Protein AF-A0A8C3XVY8-F1 (afdb_monomer)

Sequence (488 aa):
MLLTWGRELEGHGWQIICFHLSHRPALTCLRLAASSAPCTTAPQILPFPSTAEMHQIHCQKTLCHHKGRILTLSYTTTSTLSYILQSSDLKQSSALSAKSCDENAPYPDHPGIAACCTQQGLEQKLCLAALHQPPKEFPTYVEPLNDELCEAFKKDPQDFADRFTHEYSSNYGQAPLPVLVGSIKSYLSMVGTCCISPSPTVCFLKERLERKTLSILTTMSNRICSRYTVYGKEKSKFSTLIKFAQKIPSASFEDISPLAEDSHEVFSKCCNSMAEDCMQKELSELTTKICTKLSSKNDKFSDCCKGKNLLENYLCMYSLPPAKSPQLPEIQRPTDEQLCTADESHQSDRFIFETARRQTNIPEVFLSKVYDAAHKLANGCCTSADSVACVSSKRPQLRGEIVKFLAKAKELCGEYNDLTFLEFKQRLKESFSKTMPDATPASLTELVEQRANFASTCCIMNAPPMYCGVKINTEVGHTCDHDSCMLI

Secondary structure (DSSP, 8-state):
-PPPP---EEETTEEEEEE--TT-SS-EEEEEE-----------PPPPPPTTTHHHHT---------------------TTSSTTTSS-HHHHHHHHHHHTSTT--SPP-HHHHHHHTS-HHHHHHHHHT--PPP-SS----PPPHHHHHHHHHH-HHHHHHHHHHHHHHHHTTS-HHHHHHHHHHHHHHHHHHTTSSSHHHHHHHHHHHTHHHHHHHHHHHHHHHHHHHHHHHHHHHHHHHHHHHH-TTS-HHHHHHHHHHHHHHHHHHTT---TTHHHHHHHHHHHHHHHHHGGG-HHHHHHHTSS-HHHHHHHHHHPPPPPPPP-PPPPPPPTTGGGSTTHHHHHHHHHHHHHHH-TTS-HHHHHHHHHHHHHHHHHHTTSTTHHHHHHHHHHHHHHHHHHHHHHHHHHHHHHHHS-HHHHHHHHHHHHHHH-TT--HHHHHHHHHHHHHHHHHHSSTT--HHHHHHHHHHHHHTT-STT-----

pLDDT: mean 76.77, std 24.81, range [20.23, 98.25]

InterPro domains:
  IPR000213 Vitamin D-binding protein [PR00804] (89-109)
  IPR000213 Vitamin D-binding protein [PR00804] (135-149)
  IPR000213 Vitamin D-binding protein [PR00804] (167-186)
  IPR000213 Vitamin D-binding protein [PR00804] (206-223)
  IPR000213 Vitamin D-binding protein [PR00804] (272-289)
  IPR000213 Vitamin D-binding protein [PR00804] (405-427)
  IPR000213 Vitamin D-binding protein [PR00804] (450-465)
  IPR000264 ALB/AFP/VDB [PR00802] (115-129)
  IPR000264 ALB/AFP/VDB [PR00802] (150-173)
  IPR000264 ALB/AFP/VDB [PR00802] (187-204)
  IPR000264 ALB/AFP/VDB [PR00802] (255-278)
  IPR000264 ALB/AFP/VDB [PR00802] (347-360)
  IPR000264 ALB/AFP/VDB [PR00802] (367-390)
  IPR000264 ALB/AFP/VDB [PR00802] (437-459)
  IPR000264 ALB/AFP/VDB [PTHR11385] (89-482)
  IPR014760 Serum albumin, N-terminal [PF00273] (91-204)
  IPR014760 Serum albumin, N-terminal [PF00273] (224-390)
  IPR014760 Serum albumin, N-terminal [PS51438] (1-210)
  IPR014760 Serum albumin, N-terminal [PS51438] (212-399)
  IPR014760 Serum albumin, N-terminal [SM00103] (47-207)

Nearest PDB structures (foldseek):
  1ma9-assembly1_A  TM=9.259E-01  e=3.961E-27  Homo sapiens
  5ijf-assembly1_A  TM=5.173E-01  e=5.628E-12  Homo sapiens
  8itt-assembly2_B  TM=4.757E-01  e=2.244E-12  Homo sapiens
  7wok-assembly2_B  TM=5.162E-01  e=6.705E-12  Homo sapiens
  3tdl-assembly1_A  TM=4.777E-01  e=1.134E-11  Homo sapiens

Structure (mmCIF, N/CA/C/O backbone):
data_AF-A0A8C3XVY8-F1
#
_entry.id   AF-A0A8C3XVY8-F1
#
loop_
_atom_site.group_PDB
_atom_site.id
_atom_site.type_symbol
_atom_site.label_atom_id
_atom_site.label_alt_id
_atom_site.label_comp_id
_atom_site.label_asym_id
_atom_site.label_entity_id
_atom_site.label_seq_id
_atom_site.pdbx_PDB_ins_code
_atom_site.Cartn_x
_atom_site.Cartn_y
_atom_site.Cartn_z
_atom_site.occupancy
_atom_site.B_iso_or_equiv
_atom_site.auth_seq_id
_atom_site.auth_comp_id
_atom_site.auth_asym_id
_atom_site.auth_atom_id
_atom_site.pdbx_PDB_model_num
ATOM 1 N N . MET A 1 1 ? 21.776 14.565 41.409 1.00 30.47 1 MET A N 1
ATOM 2 C CA . MET A 1 1 ? 23.182 14.165 41.187 1.00 30.47 1 MET A CA 1
ATOM 3 C C . MET A 1 1 ? 23.840 15.325 40.452 1.00 30.47 1 MET A C 1
ATOM 5 O O . MET A 1 1 ? 23.467 15.576 39.317 1.00 30.47 1 MET A O 1
ATOM 9 N N . LEU A 1 2 ? 24.661 16.130 41.130 1.00 23.64 2 LEU A N 1
ATOM 10 C CA . LEU A 1 2 ? 25.330 17.298 40.537 1.00 23.64 2 LEU A CA 1
ATOM 11 C C . LEU A 1 2 ? 26.694 16.844 39.999 1.00 23.64 2 LEU A C 1
ATOM 13 O O . LEU A 1 2 ? 27.522 16.381 40.777 1.00 23.64 2 LEU A O 1
ATOM 17 N N . LEU A 1 3 ? 26.900 16.930 38.684 1.00 26.92 3 LEU A N 1
ATOM 18 C CA . LEU A 1 3 ? 28.192 16.719 38.025 1.00 26.92 3 LEU A CA 1
ATOM 19 C C . LEU A 1 3 ? 28.807 18.096 37.747 1.00 26.92 3 LEU A C 1
ATOM 21 O O . LEU A 1 3 ? 28.190 18.911 37.065 1.00 26.92 3 LEU A O 1
ATOM 25 N N . THR A 1 4 ? 29.999 18.369 38.273 1.00 28.86 4 THR A N 1
ATOM 26 C CA . THR A 1 4 ? 30.803 19.542 37.901 1.00 28.86 4 THR A CA 1
ATOM 27 C C . THR A 1 4 ? 31.834 19.136 36.845 1.00 28.86 4 THR A C 1
ATOM 29 O O . THR A 1 4 ? 32.460 18.081 36.945 1.00 28.86 4 THR A O 1
ATOM 32 N N . TRP A 1 5 ? 31.954 19.941 35.785 1.00 28.20 5 TRP A N 1
ATOM 33 C CA . TRP A 1 5 ? 32.726 19.629 34.575 1.00 28.20 5 TRP A CA 1
ATOM 34 C C . TRP A 1 5 ? 34.244 19.651 34.843 1.00 28.20 5 TRP A C 1
ATOM 36 O O . TRP A 1 5 ? 34.750 20.580 35.474 1.00 28.20 5 TRP A O 1
ATOM 46 N N . GLY A 1 6 ? 34.959 18.619 34.382 1.00 33.47 6 GLY A N 1
ATOM 47 C CA . GLY A 1 6 ? 36.411 18.445 34.507 1.00 33.47 6 GLY A CA 1
ATOM 48 C C . GLY A 1 6 ? 37.095 18.377 33.135 1.00 33.47 6 GLY A C 1
ATOM 49 O O . GLY A 1 6 ? 36.477 17.983 32.154 1.00 33.47 6 GLY A O 1
ATOM 50 N N . ARG A 1 7 ? 38.363 18.804 33.086 1.00 34.25 7 ARG A N 1
ATOM 51 C CA . ARG A 1 7 ? 39.162 19.140 31.889 1.00 34.25 7 ARG A CA 1
ATOM 52 C C . ARG A 1 7 ? 39.303 17.990 30.869 1.00 34.25 7 ARG A C 1
ATOM 54 O O . ARG A 1 7 ? 39.643 16.873 31.249 1.00 34.25 7 ARG A O 1
ATOM 61 N N . GLU A 1 8 ? 39.134 18.312 29.587 1.00 34.38 8 GLU A N 1
ATOM 62 C CA . GLU A 1 8 ? 39.339 17.433 28.424 1.00 34.38 8 GLU A CA 1
ATOM 63 C C .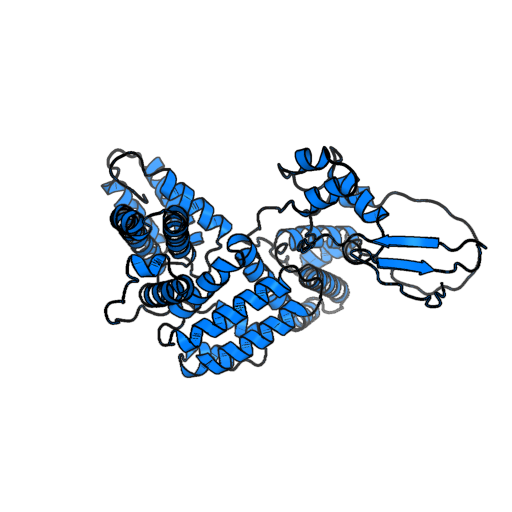 GLU A 1 8 ? 40.815 17.476 27.969 1.00 34.38 8 GLU A C 1
ATOM 65 O O . GLU A 1 8 ? 41.425 18.548 27.933 1.00 34.38 8 GLU A O 1
ATOM 70 N N . LEU A 1 9 ? 41.421 16.320 27.678 1.00 34.34 9 LEU A N 1
ATOM 71 C CA . LEU A 1 9 ? 42.785 16.206 27.141 1.00 34.34 9 LEU A CA 1
ATOM 72 C C . LEU A 1 9 ? 42.746 15.363 25.862 1.00 34.34 9 LEU A C 1
ATOM 74 O O . LEU A 1 9 ? 42.402 14.182 25.914 1.00 34.34 9 LEU A O 1
ATOM 78 N N . GLU A 1 10 ? 43.112 15.967 24.731 1.00 30.06 10 GLU A N 1
ATOM 79 C CA . GLU A 1 10 ? 43.154 15.314 23.419 1.00 30.06 10 GLU A CA 1
ATOM 80 C C . GLU A 1 10 ? 44.561 14.793 23.091 1.00 30.06 10 GLU A C 1
ATOM 82 O O . GLU A 1 10 ? 45.558 15.505 23.217 1.00 30.06 10 GLU A O 1
ATOM 87 N N . GLY A 1 11 ? 44.641 13.542 22.630 1.00 31.95 11 GLY A N 1
ATOM 88 C CA . GLY A 1 11 ? 45.861 12.939 22.099 1.00 31.95 11 GLY A CA 1
ATOM 89 C C . GLY A 1 11 ? 45.551 11.702 21.253 1.00 31.95 11 GLY A C 1
ATOM 90 O O . GLY A 1 11 ? 44.777 10.846 21.674 1.00 31.95 11 GLY A O 1
ATOM 91 N N . HIS A 1 12 ? 46.138 11.649 20.050 1.00 33.03 12 HIS A N 1
ATOM 92 C CA . HIS A 1 12 ? 46.050 10.610 19.007 1.00 33.03 12 HIS A CA 1
ATOM 93 C C . HIS A 1 12 ? 45.089 9.430 19.277 1.00 33.03 12 HIS A C 1
ATOM 95 O O . HIS A 1 12 ? 45.493 8.376 19.768 1.00 33.03 12 HIS A O 1
ATOM 101 N N . GLY A 1 13 ? 43.825 9.600 18.870 1.00 35.94 13 GLY A N 1
ATOM 102 C CA . GLY A 1 13 ? 42.862 8.506 18.680 1.00 35.94 13 GLY A CA 1
ATOM 103 C C . GLY A 1 13 ? 42.001 8.110 19.884 1.00 35.94 13 GLY A C 1
ATOM 104 O O . GLY A 1 13 ? 41.255 7.140 19.767 1.00 35.94 13 GLY A O 1
ATOM 105 N N . TRP A 1 14 ? 42.063 8.832 21.011 1.00 35.53 14 TRP A N 1
ATOM 106 C CA . TRP A 1 14 ? 41.274 8.525 22.215 1.00 35.53 14 TRP A CA 1
ATOM 107 C C . TRP A 1 14 ? 40.754 9.794 22.905 1.00 35.53 14 TRP A C 1
ATOM 109 O O . TRP A 1 14 ? 41.481 10.779 23.007 1.00 35.53 14 TRP A O 1
ATOM 119 N N . GLN A 1 15 ? 39.533 9.739 23.452 1.00 33.16 15 GLN A N 1
ATOM 120 C CA . GLN A 1 15 ? 39.022 10.723 24.420 1.00 33.16 15 GLN A CA 1
ATOM 121 C C . GLN A 1 15 ? 39.034 10.115 25.830 1.00 33.16 15 GLN A C 1
ATOM 123 O O . GLN A 1 15 ? 38.584 8.981 26.039 1.00 33.16 15 GLN A O 1
ATOM 128 N N . ILE A 1 16 ? 39.559 10.871 26.801 1.00 35.06 16 ILE A N 1
ATOM 129 C CA . ILE A 1 16 ? 39.541 10.522 28.228 1.00 35.06 16 ILE A CA 1
ATOM 130 C C . ILE A 1 16 ? 38.689 11.553 28.964 1.00 35.06 16 ILE A C 1
ATOM 132 O O . ILE A 1 16 ? 39.029 12.733 28.984 1.00 35.06 16 ILE A O 1
ATOM 136 N N . ILE A 1 17 ? 37.610 11.097 29.601 1.00 37.16 17 ILE A N 1
ATOM 137 C CA . ILE A 1 17 ? 36.732 11.951 30.409 1.00 37.16 17 ILE A CA 1
ATOM 138 C C . ILE A 1 17 ? 36.850 11.527 31.872 1.00 37.16 17 ILE A C 1
ATOM 140 O O . ILE A 1 17 ? 36.604 10.365 32.205 1.00 37.16 17 ILE A O 1
ATOM 144 N N . CYS A 1 18 ? 37.226 12.463 32.746 1.00 38.00 18 CYS A N 1
ATOM 145 C CA . CYS A 1 18 ? 37.393 12.229 34.180 1.00 38.00 18 CYS A CA 1
ATOM 146 C C . CYS A 1 18 ? 36.366 13.025 34.994 1.00 38.00 18 CYS A C 1
ATOM 148 O O . CYS A 1 18 ? 36.201 14.227 34.784 1.00 38.00 18 CYS A O 1
ATOM 150 N N . PHE A 1 19 ? 35.722 12.374 35.966 1.00 40.03 19 PHE A N 1
ATOM 151 C CA . PHE A 1 19 ? 34.747 13.009 36.860 1.00 40.03 19 PHE A CA 1
ATOM 152 C C . PHE A 1 19 ? 35.125 12.841 38.335 1.00 40.03 19 PHE A C 1
ATOM 154 O O . PHE A 1 19 ? 35.707 11.830 38.741 1.00 40.03 19 PHE A O 1
ATOM 161 N N . HIS A 1 20 ? 34.727 13.823 39.147 1.00 36.34 20 HIS A N 1
ATOM 162 C CA . HIS A 1 20 ? 34.769 13.749 40.606 1.00 36.34 20 HIS A CA 1
ATOM 163 C C . HIS A 1 20 ? 33.389 13.351 41.145 1.00 36.34 20 HIS A C 1
ATOM 165 O O . HIS A 1 20 ? 32.396 14.032 40.902 1.00 36.34 20 HIS A O 1
ATOM 171 N N . LEU A 1 21 ? 33.324 12.256 41.904 1.00 41.62 21 LEU A N 1
ATOM 172 C CA . LEU A 1 21 ? 32.119 11.840 42.626 1.00 41.62 21 LEU A CA 1
ATOM 173 C C . LEU A 1 21 ? 32.234 12.302 44.081 1.00 41.62 21 LEU A C 1
ATOM 175 O O . LEU A 1 21 ? 33.201 11.957 44.756 1.00 41.62 21 LEU A O 1
ATOM 179 N N . SER A 1 22 ? 31.237 13.031 44.591 1.00 37.31 22 SER A N 1
ATOM 180 C CA . SER A 1 22 ? 31.256 13.671 45.923 1.00 37.31 22 SER A CA 1
ATOM 181 C C . SER A 1 22 ? 31.426 12.718 47.122 1.00 37.31 22 SER A C 1
ATOM 183 O O . SER A 1 22 ? 31.584 13.183 48.244 1.00 37.31 22 SER A O 1
ATOM 185 N N . HIS A 1 23 ? 31.426 11.397 46.907 1.00 40.72 23 HIS A N 1
ATOM 186 C CA . HIS A 1 23 ? 31.615 10.382 47.950 1.00 40.72 23 HIS A CA 1
ATOM 187 C C . HIS A 1 23 ? 32.797 9.425 47.713 1.00 40.72 23 HIS A C 1
ATOM 189 O O . HIS A 1 23 ? 32.890 8.402 48.389 1.00 40.72 23 HIS A O 1
ATOM 195 N N . ARG A 1 24 ? 33.725 9.722 46.789 1.00 36.66 24 ARG A N 1
ATOM 196 C CA . ARG A 1 24 ? 34.981 8.959 46.657 1.00 36.66 24 ARG A CA 1
ATOM 197 C C . ARG A 1 24 ? 36.187 9.889 46.466 1.00 36.66 24 ARG A C 1
ATOM 199 O O . ARG A 1 24 ? 36.118 10.782 45.629 1.00 36.66 24 ARG A O 1
ATOM 206 N N . PRO A 1 25 ? 37.311 9.659 47.170 1.00 35.59 25 PRO A N 1
ATOM 207 C CA . PRO A 1 25 ? 38.521 10.471 47.016 1.00 35.59 25 PRO A CA 1
ATOM 208 C C . PRO A 1 25 ? 39.341 10.140 45.752 1.00 35.59 25 PRO A C 1
ATOM 210 O O . PRO A 1 25 ? 40.348 10.792 45.506 1.00 35.59 25 PRO A O 1
ATOM 213 N N . ALA A 1 26 ? 38.936 9.149 44.945 1.00 39.22 26 ALA A N 1
ATOM 214 C CA . ALA A 1 26 ? 39.661 8.727 43.744 1.00 39.22 26 ALA A CA 1
ATOM 215 C C . ALA A 1 26 ? 38.996 9.231 42.449 1.00 39.22 26 ALA A C 1
ATOM 217 O O . ALA A 1 26 ? 37.790 9.059 42.249 1.00 39.22 26 ALA A O 1
ATOM 218 N N . LEU A 1 27 ? 39.809 9.815 41.562 1.00 37.12 27 LEU A N 1
ATOM 219 C CA . LEU A 1 27 ? 39.418 10.268 40.225 1.00 37.12 27 LEU A CA 1
ATOM 220 C C . LEU A 1 27 ? 38.983 9.061 39.376 1.00 37.12 27 LEU A C 1
ATOM 222 O O . LEU A 1 27 ? 39.722 8.084 39.274 1.00 37.12 27 LEU A O 1
ATOM 226 N N . THR A 1 28 ? 37.794 9.110 38.769 1.00 38.69 28 THR A N 1
ATOM 227 C CA . THR A 1 28 ? 37.317 8.038 37.875 1.00 38.69 28 THR A CA 1
ATOM 228 C C . THR A 1 28 ? 37.361 8.537 36.434 1.00 38.69 28 THR A C 1
ATOM 230 O O . THR A 1 28 ? 36.698 9.524 36.118 1.00 38.69 28 THR A O 1
ATOM 233 N N . CYS A 1 29 ? 38.144 7.876 35.575 1.00 35.19 29 CYS A N 1
ATOM 234 C CA . CYS A 1 29 ? 38.326 8.252 34.170 1.00 35.19 29 CYS A CA 1
ATOM 235 C C . CYS A 1 29 ? 37.857 7.132 33.231 1.00 35.19 29 CYS A C 1
ATOM 237 O O . CYS A 1 29 ? 38.217 5.971 33.423 1.00 35.19 29 CYS A O 1
ATOM 239 N N . LEU A 1 30 ? 37.079 7.487 32.208 1.00 31.89 30 LEU A N 1
ATOM 240 C CA . LEU A 1 30 ? 36.620 6.592 31.141 1.00 31.89 30 LEU A CA 1
ATOM 241 C C . LEU A 1 30 ? 37.451 6.809 29.869 1.00 31.89 30 LEU A C 1
ATOM 243 O O . LEU A 1 30 ? 37.669 7.950 29.466 1.00 31.89 30 LEU A O 1
ATOM 247 N N . ARG A 1 31 ? 37.885 5.711 29.234 1.00 29.52 31 ARG A N 1
ATOM 248 C CA . ARG A 1 31 ? 38.489 5.693 27.889 1.00 29.52 31 ARG A CA 1
ATOM 249 C C . ARG A 1 31 ? 37.431 5.285 26.868 1.00 29.52 31 ARG A C 1
ATOM 251 O O . ARG A 1 31 ? 36.864 4.203 26.997 1.00 29.52 31 ARG A O 1
ATOM 258 N N . LEU A 1 32 ? 37.206 6.113 25.851 1.00 30.08 32 LEU A N 1
ATOM 259 C CA . LEU A 1 32 ? 36.324 5.802 24.723 1.00 30.08 32 LEU A CA 1
ATOM 260 C C . LEU A 1 32 ? 37.157 5.595 23.449 1.00 30.08 32 LEU A C 1
ATOM 262 O O . LEU A 1 32 ? 37.985 6.439 23.109 1.00 30.08 32 LEU A O 1
ATOM 266 N N . ALA A 1 33 ? 36.942 4.463 22.770 1.00 27.75 33 ALA A N 1
ATOM 267 C CA . ALA A 1 33 ? 37.471 4.180 21.434 1.00 27.75 33 ALA A CA 1
ATOM 268 C C . ALA A 1 33 ? 36.448 4.631 20.382 1.00 27.75 33 ALA A C 1
ATOM 270 O O . ALA A 1 33 ? 35.268 4.297 20.504 1.00 27.75 33 ALA A O 1
ATOM 271 N N . ALA A 1 34 ? 36.879 5.339 19.339 1.00 27.08 34 ALA A N 1
ATOM 272 C CA . ALA A 1 34 ? 36.012 5.668 18.212 1.00 27.08 34 ALA A CA 1
ATOM 273 C C . ALA A 1 34 ? 35.811 4.427 17.319 1.00 27.08 34 ALA A C 1
ATOM 275 O O . ALA A 1 34 ? 36.748 3.961 16.677 1.00 27.08 34 ALA A O 1
ATOM 276 N N . SER A 1 35 ? 34.587 3.897 17.275 1.00 24.47 35 SER A N 1
ATOM 277 C CA . SER A 1 35 ? 34.149 2.895 16.296 1.00 24.47 35 SER A CA 1
ATOM 278 C C . SER A 1 35 ? 33.288 3.584 15.238 1.00 24.47 35 SER A C 1
ATOM 280 O O . SER A 1 35 ? 32.228 4.124 15.552 1.00 24.47 35 SER A O 1
ATOM 282 N N . SER A 1 36 ? 33.729 3.550 13.983 1.00 25.38 36 SER A N 1
ATOM 283 C CA . SER A 1 36 ? 32.992 4.032 12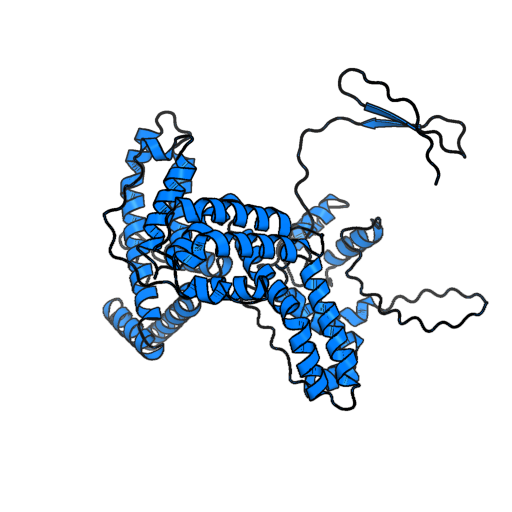.814 1.00 25.38 36 SER A CA 1
ATOM 284 C C . SER A 1 36 ? 31.927 3.013 12.384 1.00 25.38 36 SER A C 1
ATOM 286 O O . SER A 1 36 ? 32.183 2.171 11.527 1.00 25.38 36 SER A O 1
ATOM 288 N N . ALA A 1 37 ? 30.734 3.083 12.974 1.00 21.73 37 ALA A N 1
ATOM 289 C CA . ALA A 1 37 ? 29.528 2.432 12.457 1.00 21.73 37 ALA A CA 1
ATOM 290 C C . ALA A 1 37 ? 28.289 3.268 12.839 1.00 21.73 37 ALA A C 1
ATOM 292 O O . ALA A 1 37 ? 28.124 3.584 14.019 1.00 21.73 37 ALA A O 1
ATOM 293 N N . PRO A 1 38 ? 27.415 3.659 11.892 1.00 22.14 38 PRO A N 1
ATOM 294 C CA . PRO A 1 38 ? 26.182 4.365 12.223 1.00 22.14 38 PRO A CA 1
ATOM 295 C C . PRO A 1 38 ? 25.138 3.384 12.784 1.00 22.14 38 PRO A C 1
ATOM 297 O O . PRO A 1 38 ? 24.570 2.576 12.051 1.00 22.14 38 PRO A O 1
ATOM 300 N N . CYS A 1 39 ? 24.851 3.466 14.086 1.00 20.59 39 CYS A N 1
ATOM 301 C CA . CYS A 1 39 ? 23.721 2.772 14.709 1.00 20.59 39 CYS A CA 1
ATOM 302 C C . CYS A 1 39 ? 22.396 3.285 14.118 1.00 20.59 39 CYS A C 1
ATOM 304 O O . CYS A 1 39 ? 21.925 4.362 14.474 1.00 20.59 39 CYS A O 1
ATOM 306 N N . THR A 1 40 ? 21.791 2.511 13.219 1.00 23.89 40 THR A N 1
ATOM 307 C CA . THR A 1 40 ? 20.480 2.783 12.607 1.00 23.89 40 THR A CA 1
ATOM 308 C C . THR A 1 40 ? 19.542 1.603 12.841 1.00 23.89 40 THR A C 1
ATOM 310 O O . THR A 1 40 ? 19.187 0.883 11.921 1.00 23.89 40 THR A O 1
ATOM 313 N N . THR A 1 41 ? 19.126 1.388 14.088 1.00 24.27 41 THR A N 1
ATOM 314 C CA . THR A 1 41 ? 18.065 0.420 14.419 1.00 24.27 41 THR A CA 1
ATOM 315 C C . THR A 1 41 ? 17.301 0.895 15.652 1.00 24.27 41 THR A C 1
ATOM 317 O O . THR A 1 41 ? 17.848 0.907 16.755 1.00 24.27 41 THR A O 1
ATOM 320 N N . ALA A 1 42 ? 16.044 1.301 15.456 1.00 25.25 42 ALA A N 1
ATOM 321 C CA . ALA A 1 42 ? 15.069 1.531 16.520 1.00 25.25 42 ALA A CA 1
ATOM 322 C C . ALA A 1 42 ? 14.183 0.272 16.655 1.00 25.25 42 ALA A C 1
ATOM 324 O O . ALA A 1 42 ? 13.780 -0.265 15.623 1.00 25.25 42 ALA A O 1
ATOM 325 N N . PRO A 1 43 ? 13.877 -0.220 17.870 1.00 26.58 43 PRO A N 1
ATOM 326 C CA . PRO A 1 43 ? 13.046 -1.414 18.043 1.00 26.58 43 PRO A CA 1
ATOM 327 C C . PRO A 1 43 ? 11.580 -1.159 17.660 1.00 26.58 43 PRO A C 1
ATOM 329 O O . PRO A 1 43 ? 11.014 -0.136 18.048 1.00 26.58 43 PRO A O 1
ATOM 332 N N . GLN A 1 44 ? 10.945 -2.115 16.979 1.00 32.91 44 GLN A N 1
ATOM 333 C CA . GLN A 1 44 ? 9.488 -2.186 16.814 1.00 32.91 44 GLN A CA 1
ATOM 334 C C . GLN A 1 44 ? 8.937 -3.457 17.483 1.00 32.91 44 GLN A C 1
ATOM 336 O O . GLN A 1 44 ? 9.674 -4.388 17.791 1.00 32.91 44 GLN A O 1
ATOM 341 N N . ILE A 1 45 ? 7.647 -3.433 17.818 1.00 32.44 45 ILE A N 1
ATOM 342 C CA . ILE A 1 45 ? 7.013 -4.298 18.823 1.00 32.44 45 ILE A CA 1
ATOM 343 C C . ILE A 1 45 ? 6.599 -5.672 18.260 1.00 32.44 45 ILE A C 1
ATOM 345 O O . ILE A 1 45 ? 5.976 -5.756 17.204 1.00 32.44 45 ILE A O 1
ATOM 349 N N . LEU A 1 46 ? 6.874 -6.730 19.036 1.00 29.45 46 LEU A N 1
ATOM 350 C CA . LEU A 1 46 ? 6.265 -8.062 18.912 1.00 29.45 46 LEU A CA 1
ATOM 351 C C . LEU A 1 46 ? 4.754 -8.004 19.231 1.00 29.45 46 LEU A C 1
ATOM 353 O O . LEU A 1 46 ? 4.357 -7.294 20.153 1.00 29.45 46 LEU A O 1
ATOM 357 N N . PRO A 1 47 ? 3.894 -8.756 18.531 1.00 31.47 47 PRO A N 1
ATOM 358 C CA . PRO A 1 47 ? 2.448 -8.724 18.746 1.00 31.47 47 PRO A CA 1
ATOM 359 C C . PRO A 1 47 ? 2.044 -9.172 20.163 1.00 31.47 47 PRO A C 1
ATOM 361 O O . PRO A 1 47 ? 2.703 -10.001 20.787 1.00 31.47 47 PRO A O 1
ATOM 364 N N . PHE A 1 48 ? 0.943 -8.600 20.657 1.00 37.97 48 PHE A N 1
ATOM 365 C CA . PHE A 1 48 ? 0.406 -8.813 22.006 1.00 37.97 48 PHE A CA 1
ATOM 366 C C . PHE A 1 48 ? -0.252 -10.189 22.187 1.00 37.97 48 PHE A C 1
ATOM 368 O O . PHE A 1 48 ? -0.563 -10.844 21.196 1.00 37.97 48 PHE A O 1
ATOM 375 N N . PRO A 1 49 ? -0.497 -10.611 23.439 1.00 32.94 49 PRO A N 1
ATOM 376 C CA . PRO A 1 49 ? -1.107 -11.900 23.720 1.00 32.94 49 PRO A CA 1
ATOM 377 C C . PRO A 1 49 ? -2.616 -12.022 23.560 1.00 32.94 49 PRO A C 1
ATOM 379 O O . PRO A 1 49 ? -3.339 -11.027 23.495 1.00 32.94 49 PRO A O 1
ATOM 382 N N . SER A 1 50 ? -3.075 -13.279 23.578 1.00 31.62 50 SER A N 1
ATOM 383 C CA . SER A 1 50 ? -4.488 -13.633 23.597 1.00 31.62 50 SER A CA 1
ATOM 384 C C . SER A 1 50 ? -5.192 -13.181 24.886 1.00 31.62 50 SER A C 1
ATOM 386 O O . SER A 1 50 ? -4.623 -13.012 25.966 1.00 31.62 50 SER A O 1
ATOM 388 N N . THR A 1 51 ? -6.493 -12.971 24.745 1.00 33.81 51 THR A N 1
ATOM 389 C CA . THR A 1 51 ? -7.343 -12.264 25.706 1.00 33.81 51 THR A CA 1
ATOM 390 C C . THR A 1 51 ? -7.546 -12.955 27.061 1.00 33.81 51 THR A C 1
ATOM 392 O O . THR A 1 51 ? -7.767 -12.276 28.053 1.00 33.81 51 THR A O 1
ATOM 395 N N . ALA A 1 52 ? -7.452 -14.288 27.131 1.00 26.42 52 ALA A N 1
ATOM 396 C CA . ALA A 1 52 ? -7.576 -15.025 28.394 1.00 26.42 52 ALA A CA 1
ATOM 397 C C . ALA A 1 52 ? -6.293 -14.948 29.247 1.00 26.42 52 ALA A C 1
ATOM 399 O O . ALA A 1 52 ? -6.311 -15.254 30.438 1.00 26.42 52 ALA A O 1
ATOM 400 N N . GLU A 1 53 ? -5.181 -14.527 28.644 1.00 35.66 53 GLU A N 1
ATOM 401 C CA . GLU A 1 53 ? -3.836 -14.676 29.204 1.00 35.66 53 GLU A CA 1
ATOM 402 C C . GLU A 1 53 ? -3.240 -13.337 29.661 1.00 35.66 53 GLU A C 1
ATOM 404 O O . GLU A 1 53 ? -2.315 -13.328 30.476 1.00 35.66 53 GLU A O 1
ATOM 409 N N . MET A 1 54 ? -3.812 -12.192 29.249 1.00 27.89 54 MET A N 1
ATOM 410 C CA . MET A 1 54 ? -3.474 -10.886 29.840 1.00 27.89 54 MET A CA 1
ATOM 411 C C . MET A 1 54 ? -3.814 -10.822 31.336 1.00 27.89 54 MET A C 1
ATOM 413 O O . MET A 1 54 ? -2.998 -10.320 32.116 1.00 27.89 54 MET A O 1
ATOM 417 N N . HIS A 1 55 ? -4.931 -11.422 31.777 1.00 27.58 55 HIS A N 1
ATOM 418 C CA . HIS A 1 55 ? -5.286 -11.509 33.205 1.00 27.58 55 HIS A CA 1
ATOM 419 C C . HIS A 1 55 ? -4.215 -12.218 34.044 1.00 27.58 55 HIS A C 1
ATOM 421 O O . HIS A 1 55 ? -4.015 -11.873 35.210 1.00 27.58 55 HIS A O 1
ATOM 427 N N . GLN A 1 56 ? -3.478 -13.170 33.464 1.00 26.28 56 GLN A N 1
ATOM 428 C CA . GLN A 1 56 ? -2.470 -13.957 34.180 1.00 26.28 56 GLN A CA 1
ATOM 429 C C . GLN A 1 56 ? -1.186 -13.155 34.462 1.00 26.28 56 GLN A C 1
ATOM 431 O O . GLN A 1 56 ? -0.471 -13.432 35.424 1.00 26.28 56 GLN A O 1
ATOM 436 N N . ILE A 1 57 ? -0.924 -12.100 33.682 1.00 29.28 57 ILE A N 1
ATOM 437 C CA . ILE A 1 57 ? 0.241 -11.216 33.848 1.00 29.28 57 ILE A CA 1
ATOM 438 C C . ILE A 1 57 ? 0.074 -10.287 35.065 1.00 29.28 57 ILE A C 1
ATOM 440 O O . ILE A 1 57 ? 1.067 -9.826 35.626 1.00 29.28 57 ILE A O 1
ATOM 444 N N . HIS A 1 58 ? -1.162 -10.025 35.509 1.00 26.67 58 HIS A N 1
ATOM 445 C CA . HIS A 1 58 ? -1.460 -8.989 36.505 1.00 26.67 58 HIS A CA 1
ATOM 446 C C . HIS A 1 58 ? -1.530 -9.475 37.968 1.00 26.67 58 HIS A C 1
ATOM 448 O O . HIS A 1 58 ? -1.823 -8.694 38.873 1.00 26.67 58 HIS A O 1
ATOM 454 N N . CYS A 1 59 ? -1.212 -10.741 38.252 1.00 22.34 59 CYS A N 1
ATOM 455 C CA . CYS A 1 59 ? -1.186 -11.282 39.616 1.00 22.34 59 CYS A CA 1
ATOM 456 C C . CYS A 1 59 ? 0.234 -11.526 40.147 1.00 22.34 59 CYS A C 1
ATOM 458 O O . CYS A 1 59 ? 0.660 -12.660 40.332 1.00 22.34 59 CYS A O 1
ATOM 460 N N . GLN A 1 60 ? 0.942 -10.451 40.503 1.00 22.83 60 GLN A N 1
ATOM 461 C CA . GLN A 1 60 ? 2.049 -10.508 41.467 1.00 22.83 60 GLN A CA 1
ATOM 462 C C . GLN A 1 60 ? 1.896 -9.371 42.489 1.00 22.83 60 GLN A C 1
ATOM 464 O O . GLN A 1 60 ? 2.385 -8.258 42.321 1.00 22.83 60 GLN A O 1
ATOM 469 N N . LYS A 1 61 ? 1.148 -9.659 43.563 1.00 22.08 61 LYS A N 1
ATOM 470 C CA . LYS A 1 61 ? 1.046 -8.821 44.767 1.00 22.08 61 LYS A CA 1
ATOM 471 C C . LYS A 1 61 ? 2.336 -8.951 45.578 1.00 22.08 61 LYS A C 1
ATOM 473 O O . LYS A 1 61 ? 2.633 -10.044 46.054 1.00 22.08 61 LYS A O 1
ATOM 478 N N . THR A 1 62 ? 2.998 -7.833 45.867 1.00 23.88 62 THR A N 1
ATOM 479 C CA . THR A 1 62 ? 3.952 -7.747 46.983 1.00 23.88 62 THR A CA 1
ATOM 480 C C . THR A 1 62 ? 3.451 -6.708 47.982 1.00 23.88 62 THR A C 1
ATOM 482 O O . THR A 1 62 ? 3.272 -5.538 47.651 1.00 23.88 62 THR A O 1
ATOM 485 N N . LEU A 1 63 ? 3.169 -7.174 49.202 1.00 23.70 63 LEU A N 1
ATOM 486 C CA . LEU A 1 63 ? 2.835 -6.373 50.380 1.00 23.70 63 LEU A CA 1
ATOM 487 C C . LEU A 1 63 ? 3.956 -5.375 50.713 1.00 23.70 63 LEU A C 1
ATOM 489 O O . LEU A 1 63 ? 5.107 -5.782 50.819 1.00 23.70 63 LEU A O 1
ATOM 493 N N . CYS A 1 64 ? 3.592 -4.138 51.066 1.00 22.20 64 CYS A N 1
ATOM 494 C CA . CYS A 1 64 ? 4.348 -3.329 52.029 1.00 22.20 64 CYS A CA 1
ATOM 495 C C . CYS A 1 64 ? 3.401 -2.422 52.839 1.00 22.20 64 CYS A C 1
ATOM 497 O O . CYS A 1 64 ? 2.714 -1.557 52.301 1.00 22.20 64 CYS A O 1
ATOM 499 N N . HIS A 1 65 ? 3.371 -2.646 54.154 1.00 23.11 65 HIS A N 1
ATOM 500 C CA . HIS A 1 65 ? 2.693 -1.844 55.176 1.00 23.11 65 HIS A CA 1
ATOM 501 C C . HIS A 1 65 ? 3.559 -0.622 55.548 1.00 23.11 65 HIS A C 1
ATOM 503 O O . HIS A 1 65 ? 4.687 -0.840 55.975 1.00 23.11 65 HIS A O 1
ATOM 509 N N . HIS A 1 66 ? 3.035 0.618 55.494 1.00 22.19 66 HIS A N 1
ATOM 510 C CA . HIS A 1 66 ? 3.040 1.578 56.625 1.00 22.19 66 HIS A CA 1
ATOM 511 C C . HIS A 1 66 ? 2.394 2.958 56.319 1.00 22.19 66 HIS A C 1
ATOM 513 O O . HIS A 1 66 ? 2.789 3.661 55.402 1.00 22.19 66 HIS A O 1
ATOM 519 N N . LYS A 1 67 ? 1.427 3.311 57.187 1.00 24.20 67 LYS A N 1
ATOM 520 C CA . LYS A 1 67 ? 0.946 4.614 57.722 1.00 24.20 67 LYS A CA 1
ATOM 521 C C . LYS A 1 67 ? 1.128 5.940 56.939 1.00 24.20 67 LYS A C 1
ATOM 523 O O . LYS A 1 67 ? 2.238 6.438 56.820 1.00 24.20 67 LYS A O 1
ATOM 528 N N . GLY A 1 68 ? 0.001 6.645 56.738 1.00 22.41 68 GLY A N 1
ATOM 529 C CA . GLY A 1 68 ? -0.079 8.123 56.769 1.00 22.41 68 GLY A CA 1
ATOM 530 C C . GLY A 1 68 ? -0.888 8.755 55.626 1.00 22.41 68 GLY A C 1
ATOM 531 O O . GLY A 1 68 ? -0.564 8.562 54.468 1.00 22.41 68 GLY A O 1
ATOM 532 N N . ARG A 1 69 ? -1.954 9.498 55.952 1.00 22.06 69 ARG A N 1
ATOM 533 C CA . ARG A 1 69 ? -2.961 10.092 55.042 1.00 22.06 69 ARG A CA 1
ATOM 534 C C . ARG A 1 69 ? -2.391 11.109 54.031 1.00 22.06 69 ARG A C 1
ATOM 536 O O . ARG A 1 69 ? -1.614 11.959 54.438 1.00 22.06 69 ARG A O 1
ATOM 543 N N . ILE A 1 70 ? -2.915 11.107 52.795 1.00 22.00 70 ILE A N 1
ATOM 544 C CA . ILE A 1 70 ? -3.856 12.092 52.197 1.00 22.00 70 ILE A CA 1
ATOM 545 C C . ILE A 1 70 ? -4.512 11.393 50.987 1.00 22.00 70 ILE A C 1
ATOM 547 O O . ILE A 1 70 ? -3.826 10.929 50.083 1.00 22.00 70 ILE A O 1
ATOM 551 N N . LEU A 1 71 ? -5.842 11.267 50.995 1.00 21.09 71 LEU A N 1
ATOM 552 C CA . LEU A 1 71 ? -6.632 10.700 49.896 1.00 21.09 71 LEU A CA 1
ATOM 553 C C . LEU A 1 71 ? -6.758 11.743 48.778 1.00 21.09 71 LEU A C 1
ATOM 555 O O . LEU A 1 71 ? -7.527 12.692 48.895 1.00 21.09 71 LEU A O 1
ATOM 559 N N . THR A 1 72 ? -6.013 11.550 47.694 1.00 20.23 72 THR A N 1
ATOM 560 C CA . THR A 1 72 ? -6.349 12.072 46.363 1.00 20.23 72 THR A CA 1
ATOM 561 C C . THR A 1 72 ? -6.664 10.857 45.497 1.00 20.23 72 THR A C 1
ATOM 563 O O . THR A 1 72 ? -5.839 9.955 45.366 1.00 20.23 72 THR A O 1
ATOM 566 N N . LEU A 1 73 ? -7.896 10.777 44.989 1.00 20.42 73 LEU A N 1
ATOM 567 C CA . LEU A 1 73 ? -8.337 9.732 44.063 1.00 20.42 73 LEU A CA 1
ATOM 568 C C . LEU A 1 73 ? -7.637 9.946 42.714 1.00 20.42 73 LEU A C 1
ATOM 570 O O . LEU A 1 73 ? -8.146 10.630 41.831 1.00 20.42 73 LEU A O 1
ATOM 574 N N . SER A 1 74 ? -6.442 9.380 42.581 1.00 20.36 74 SER A N 1
ATOM 575 C CA . SER A 1 74 ? -5.714 9.282 41.321 1.00 20.36 74 SER A CA 1
ATOM 576 C C . SER A 1 74 ? -6.122 7.976 40.645 1.00 20.36 74 SER A C 1
ATOM 578 O O . SER A 1 74 ? -5.778 6.899 41.127 1.00 20.36 74 SER A O 1
ATOM 580 N N . TYR A 1 75 ? -6.869 8.057 39.543 1.00 20.81 75 TYR A N 1
ATOM 581 C CA . TYR A 1 75 ? -7.115 6.920 38.655 1.00 20.81 75 TYR A CA 1
ATOM 582 C C . TYR A 1 75 ? -5.775 6.440 38.079 1.00 20.81 75 TYR A C 1
ATOM 584 O O . TYR A 1 75 ? -5.248 7.016 37.131 1.00 20.81 75 TYR A O 1
ATOM 592 N N . THR A 1 76 ? -5.185 5.404 38.670 1.00 22.55 76 THR A N 1
ATOM 593 C CA . THR A 1 76 ? -4.014 4.722 38.114 1.00 22.55 76 THR A CA 1
ATOM 594 C C . THR A 1 76 ? -4.473 3.652 37.131 1.00 22.55 76 THR A C 1
ATOM 596 O O . THR A 1 76 ? -4.548 2.477 37.471 1.00 22.55 76 THR A O 1
ATOM 599 N N . THR A 1 77 ? -4.770 4.057 35.898 1.00 25.44 77 THR A N 1
ATOM 600 C CA . THR A 1 77 ? -4.721 3.166 34.730 1.00 25.44 77 THR A CA 1
ATOM 601 C C . THR A 1 77 ? -3.325 3.280 34.124 1.00 25.44 77 THR A C 1
ATOM 603 O O . THR A 1 77 ? -3.082 4.039 33.185 1.00 25.44 77 THR A O 1
ATOM 606 N N .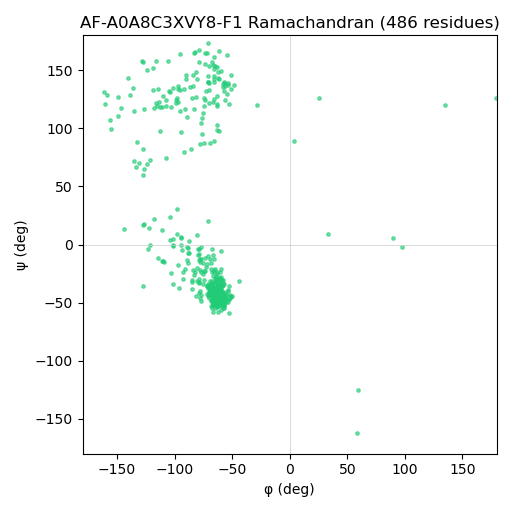 THR A 1 78 ? -2.356 2.591 34.722 1.00 25.27 78 THR A N 1
ATOM 607 C CA . THR A 1 78 ? -0.998 2.485 34.179 1.00 25.27 78 THR A CA 1
ATOM 608 C C . THR A 1 78 ? -0.999 1.497 33.018 1.00 25.27 78 THR A C 1
ATOM 610 O O . THR A 1 78 ? -0.885 0.295 33.225 1.00 25.27 78 THR A O 1
ATOM 613 N N . SER A 1 79 ? -1.130 2.015 31.792 1.00 32.06 79 SER A N 1
ATOM 614 C CA . SER A 1 79 ? -0.899 1.246 30.566 1.00 32.06 79 SER A CA 1
ATOM 615 C C . SER A 1 79 ? 0.585 0.873 30.482 1.00 32.06 79 SER A C 1
ATOM 617 O O . SER A 1 79 ? 1.452 1.752 30.468 1.00 32.06 79 SER A O 1
ATOM 619 N N . THR A 1 80 ? 0.887 -0.415 30.395 1.00 33.72 80 THR A N 1
ATOM 620 C CA . THR A 1 80 ? 2.230 -1.022 30.353 1.00 33.72 80 THR A CA 1
ATOM 621 C C . THR A 1 80 ? 2.996 -0.789 29.040 1.00 33.72 80 THR A C 1
ATOM 623 O O . THR A 1 80 ? 3.944 -1.503 28.735 1.00 33.72 80 THR A O 1
ATOM 626 N N . LEU A 1 81 ? 2.622 0.217 28.248 1.00 29.34 81 LEU A N 1
ATOM 627 C CA . LEU A 1 81 ? 3.022 0.331 26.840 1.00 29.34 81 LEU A CA 1
ATOM 628 C C . LEU A 1 81 ? 3.749 1.628 26.468 1.00 29.34 81 LEU A C 1
ATOM 630 O O . LEU A 1 81 ? 4.247 1.761 25.356 1.00 29.34 81 LEU A O 1
ATOM 634 N N . SER A 1 82 ? 3.891 2.560 27.409 1.00 26.08 82 SER A N 1
ATOM 635 C CA . SER A 1 82 ? 4.606 3.830 27.206 1.00 26.08 82 SER A CA 1
ATOM 636 C C . SER A 1 82 ? 6.055 3.844 27.718 1.00 26.08 82 SER A C 1
ATOM 638 O O . SER A 1 82 ? 6.672 4.901 27.735 1.00 26.08 82 SER A O 1
ATOM 640 N N . TYR A 1 83 ? 6.620 2.701 28.124 1.00 26.80 83 TYR A N 1
ATOM 641 C CA . TYR A 1 83 ? 7.944 2.646 28.774 1.00 26.80 83 TYR A CA 1
ATOM 642 C C . TYR A 1 83 ? 9.046 1.926 27.975 1.00 26.80 83 TYR A C 1
ATOM 644 O O . TYR A 1 83 ? 10.221 2.022 28.321 1.00 26.80 83 TYR A O 1
ATOM 652 N N . ILE A 1 84 ? 8.714 1.215 26.894 1.00 32.62 84 ILE A N 1
ATOM 653 C CA . ILE A 1 84 ? 9.651 0.228 26.328 1.00 32.62 84 ILE A CA 1
ATOM 654 C C . ILE A 1 84 ? 10.773 0.860 25.486 1.00 32.62 84 ILE A C 1
ATOM 656 O O . ILE A 1 84 ? 11.833 0.253 25.368 1.00 32.62 84 ILE A O 1
ATOM 660 N N . LEU A 1 85 ? 10.615 2.085 24.965 1.00 32.09 85 LEU A N 1
ATOM 661 C CA . LEU A 1 85 ? 11.595 2.646 24.018 1.00 32.09 85 LEU A CA 1
ATOM 662 C C . LEU A 1 85 ? 12.260 3.961 24.425 1.00 32.09 85 LEU A C 1
ATOM 664 O O . LEU A 1 85 ? 13.124 4.430 23.690 1.00 32.09 85 LEU A O 1
ATOM 668 N N . GLN A 1 86 ? 11.941 4.540 25.589 1.00 37.59 86 GLN A N 1
ATOM 669 C CA . GLN A 1 86 ? 12.545 5.827 25.972 1.00 37.59 86 GLN A CA 1
ATOM 670 C C . GLN A 1 86 ? 12.860 6.048 27.457 1.00 37.59 86 GLN A C 1
ATOM 672 O O . GLN A 1 86 ? 13.237 7.150 27.845 1.00 37.59 86 GLN A O 1
ATOM 677 N N . SER A 1 87 ? 12.839 5.013 28.290 1.00 31.38 87 SER A N 1
ATOM 678 C CA . SER A 1 87 ? 13.293 5.123 29.680 1.00 31.38 87 SER A CA 1
ATOM 679 C C . SER A 1 87 ? 14.175 3.939 30.037 1.00 31.38 87 SER A C 1
ATOM 681 O O . SER A 1 87 ? 13.707 2.810 29.988 1.00 31.38 87 SER A O 1
ATOM 683 N N . SER A 1 88 ? 15.454 4.200 30.313 1.00 37.75 88 SER A N 1
ATOM 684 C CA . SER A 1 88 ? 16.184 3.877 31.560 1.00 37.75 88 SER A CA 1
ATOM 685 C C . SER A 1 88 ? 15.874 2.617 32.396 1.00 37.75 88 SER A C 1
ATOM 687 O O . SER A 1 88 ? 16.463 2.471 33.464 1.00 37.75 88 SER A O 1
ATOM 689 N N . ASP A 1 89 ? 15.064 1.663 31.946 1.00 49.75 89 ASP A N 1
ATOM 690 C CA . ASP A 1 89 ? 14.703 0.476 32.708 1.00 49.75 89 ASP A CA 1
ATOM 691 C C . ASP A 1 89 ? 15.105 -0.785 31.942 1.00 49.75 89 ASP A C 1
ATOM 693 O O . ASP A 1 89 ? 14.293 -1.546 31.408 1.00 49.75 89 ASP A O 1
ATOM 697 N N . LEU A 1 90 ? 16.425 -1.029 31.914 1.00 55.38 90 LEU A N 1
ATOM 698 C CA . LEU A 1 90 ? 17.024 -2.282 31.434 1.00 55.38 90 LEU A CA 1
ATOM 699 C C . LEU A 1 90 ? 16.269 -3.511 31.967 1.00 55.38 90 LEU A C 1
ATOM 701 O O . LEU A 1 90 ? 16.215 -4.530 31.281 1.00 55.38 90 LEU A O 1
ATOM 705 N N . LYS A 1 91 ? 15.690 -3.403 33.173 1.00 59.75 91 LYS A N 1
ATOM 706 C CA . LYS A 1 91 ? 14.921 -4.452 33.840 1.00 59.75 91 LYS A CA 1
ATOM 707 C C . LYS A 1 91 ? 13.628 -4.798 33.109 1.00 59.75 91 LYS A C 1
ATOM 709 O O . LYS A 1 91 ? 13.368 -5.982 32.939 1.00 59.75 91 LYS A O 1
ATOM 714 N N . GLN A 1 92 ? 12.854 -3.821 32.633 1.00 65.19 92 GLN A N 1
ATOM 715 C CA . GLN A 1 92 ? 11.617 -4.098 31.891 1.00 65.19 92 GLN A CA 1
ATOM 716 C C . GLN A 1 92 ? 11.903 -4.711 30.521 1.00 65.19 92 GLN A C 1
ATOM 718 O O . GLN A 1 92 ? 11.292 -5.711 30.160 1.00 65.19 92 GLN A O 1
ATOM 723 N N . SER A 1 93 ? 12.888 -4.179 29.792 1.00 66.56 93 SER A N 1
ATOM 724 C CA . SER A 1 93 ? 13.326 -4.770 28.520 1.00 66.56 93 SER A CA 1
ATOM 725 C C . SER A 1 93 ? 13.871 -6.194 28.707 1.00 66.56 93 SER A C 1
ATOM 727 O O . SER A 1 93 ? 13.593 -7.073 27.896 1.00 66.56 93 SER A O 1
ATOM 729 N N . SER A 1 94 ? 14.617 -6.455 29.789 1.00 74.50 94 SER A N 1
ATOM 730 C CA . SER A 1 94 ? 15.070 -7.812 30.128 1.00 74.50 94 SER A CA 1
ATOM 731 C C . SER A 1 94 ? 13.912 -8.740 30.489 1.00 74.50 94 SER A C 1
ATOM 733 O O . SER A 1 94 ? 13.900 -9.877 30.034 1.00 74.50 94 SER A O 1
ATOM 735 N N . ALA A 1 95 ? 12.941 -8.271 31.276 1.00 79.88 95 ALA A N 1
ATOM 736 C CA . ALA A 1 95 ? 11.772 -9.063 31.648 1.00 79.88 95 ALA A CA 1
ATOM 737 C C . ALA A 1 95 ? 10.912 -9.413 30.425 1.00 79.88 95 ALA A C 1
ATOM 739 O O . ALA A 1 95 ? 10.452 -10.544 30.312 1.00 79.88 95 ALA A O 1
ATOM 740 N N . LEU A 1 96 ? 10.744 -8.472 29.490 1.00 75.88 96 LEU A N 1
ATOM 741 C CA . LEU A 1 96 ? 10.027 -8.711 28.241 1.00 75.88 96 LEU A CA 1
ATOM 742 C C . LEU A 1 96 ? 10.755 -9.738 27.369 1.00 75.88 96 LEU A C 1
ATOM 744 O O . LEU A 1 96 ? 10.135 -10.703 26.949 1.00 75.88 96 LEU A O 1
ATOM 748 N N . SER A 1 97 ? 12.066 -9.568 27.171 1.00 82.38 97 SER A N 1
ATOM 749 C CA . SER A 1 97 ? 12.911 -10.506 26.417 1.00 82.38 97 SER A CA 1
ATOM 750 C C . SER A 1 97 ? 12.845 -11.922 26.991 1.00 82.38 97 SER A C 1
ATOM 752 O O . SER A 1 97 ? 12.618 -12.876 26.257 1.00 82.38 97 SER A O 1
ATOM 754 N N . ALA A 1 98 ? 12.971 -12.055 28.317 1.00 84.12 98 ALA A N 1
ATOM 755 C CA . ALA A 1 98 ? 12.855 -13.342 28.997 1.00 84.12 98 ALA A CA 1
ATOM 756 C C . ALA A 1 98 ? 11.463 -13.956 28.804 1.00 84.12 98 ALA A C 1
ATOM 758 O O . ALA A 1 98 ? 11.348 -15.134 28.489 1.00 84.12 98 ALA A O 1
ATOM 759 N N . LYS A 1 99 ? 10.411 -13.142 28.928 1.00 83.88 99 LYS A N 1
ATOM 760 C CA . LYS A 1 99 ? 9.032 -13.584 28.729 1.00 83.88 99 LYS A CA 1
ATOM 761 C C . LYS A 1 99 ? 8.730 -13.981 27.285 1.00 83.88 99 LYS A C 1
ATOM 763 O O . LYS A 1 99 ? 7.924 -14.872 27.080 1.00 83.88 99 LYS A O 1
ATOM 768 N N . SER A 1 100 ? 9.343 -13.339 26.292 1.00 83.06 100 SER A N 1
ATOM 769 C CA . SER A 1 100 ? 9.206 -13.709 24.874 1.00 83.06 100 SER A CA 1
ATOM 770 C C . SER A 1 100 ? 9.859 -15.045 24.532 1.00 83.06 100 SER A C 1
ATOM 772 O O . SER A 1 100 ? 9.551 -15.600 23.485 1.00 83.06 100 SER A O 1
ATOM 774 N N . CYS A 1 101 ? 10.730 -15.549 25.404 1.00 86.44 101 CYS A N 1
ATOM 775 C CA . CYS A 1 101 ? 11.393 -16.841 25.262 1.00 86.44 101 CYS A CA 1
ATOM 776 C C . CYS A 1 101 ? 10.813 -17.929 26.168 1.00 86.44 101 CYS A C 1
ATOM 778 O O . CYS A 1 101 ? 11.361 -19.028 26.217 1.00 86.44 101 CYS A O 1
ATOM 780 N N . ASP A 1 102 ? 9.743 -17.625 26.903 1.00 86.62 102 ASP A N 1
ATOM 781 C CA . ASP A 1 102 ? 9.006 -18.623 27.669 1.00 86.62 102 ASP A CA 1
ATOM 782 C C . ASP A 1 102 ? 8.232 -19.538 26.706 1.00 86.62 102 ASP A C 1
ATOM 784 O O . ASP A 1 102 ? 7.657 -19.064 25.729 1.00 86.62 102 ASP A O 1
ATOM 788 N N . GLU A 1 103 ? 8.188 -20.845 26.964 1.00 81.31 103 GLU A N 1
ATOM 789 C CA . GLU A 1 103 ? 7.414 -21.787 26.134 1.00 81.31 103 GLU A CA 1
ATOM 790 C C . GLU A 1 103 ? 5.906 -21.500 26.179 1.00 81.31 103 GLU A C 1
ATOM 792 O O . GLU A 1 103 ? 5.179 -21.831 25.249 1.00 81.31 103 GLU A O 1
ATOM 797 N N . ASN A 1 104 ? 5.446 -20.843 27.246 1.00 79.81 104 ASN A N 1
ATOM 798 C CA . ASN A 1 104 ? 4.075 -20.376 27.423 1.00 79.81 104 ASN A CA 1
ATOM 799 C C . ASN A 1 104 ? 3.980 -18.863 27.194 1.00 79.81 104 A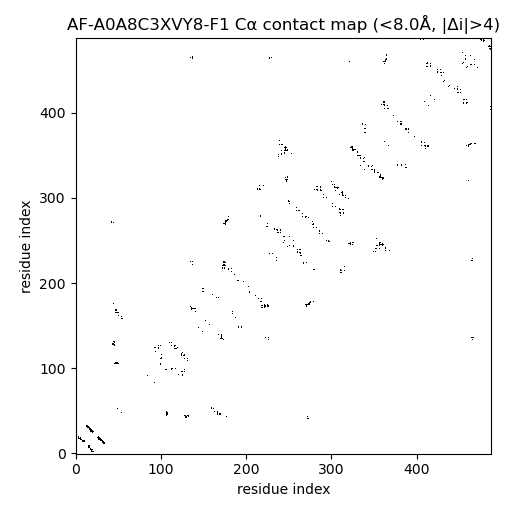SN A C 1
ATOM 801 O O . ASN A 1 104 ? 3.097 -18.195 27.744 1.00 79.81 104 ASN A O 1
ATOM 805 N N . ALA A 1 105 ? 4.925 -18.291 26.439 1.00 73.88 105 ALA A N 1
ATOM 806 C CA . ALA A 1 105 ? 4.864 -16.900 26.046 1.00 73.88 105 ALA A CA 1
ATOM 807 C C . ALA A 1 105 ? 3.539 -16.668 25.318 1.00 73.88 105 ALA A C 1
ATOM 809 O O . ALA A 1 105 ? 3.263 -17.320 24.315 1.00 73.88 105 ALA A O 1
ATOM 810 N N . PRO A 1 106 ? 2.714 -15.719 25.774 1.00 64.88 106 PRO A N 1
ATOM 811 C CA . PRO A 1 106 ? 1.365 -15.618 25.245 1.00 64.88 106 PRO A CA 1
ATOM 812 C C . PRO A 1 106 ? 1.334 -14.882 23.889 1.00 64.88 106 PRO A C 1
ATOM 814 O O . PRO A 1 106 ? 0.265 -14.553 23.393 1.00 64.88 106 PRO A O 1
ATOM 817 N N . TYR A 1 107 ? 2.497 -14.586 23.295 1.00 69.00 107 TYR A N 1
ATOM 818 C CA . TYR A 1 107 ? 2.641 -13.847 22.041 1.00 69.00 107 TYR A CA 1
ATOM 819 C C . TYR A 1 107 ? 2.417 -14.762 20.827 1.00 69.00 107 TYR A C 1
ATOM 821 O O . TYR A 1 107 ? 2.787 -15.931 20.879 1.00 69.00 107 TYR A O 1
ATOM 829 N N . PRO A 1 108 ? 1.886 -14.238 19.707 1.00 66.50 108 PRO A N 1
ATOM 830 C CA . PRO A 1 108 ? 1.813 -14.977 18.455 1.00 66.50 108 PRO A CA 1
ATOM 831 C C . PRO A 1 108 ? 3.154 -15.580 18.047 1.00 66.50 108 PRO A C 1
ATOM 833 O O . PRO A 1 108 ? 4.179 -14.889 18.040 1.00 66.50 108 PRO A O 1
ATOM 836 N N . ASP A 1 109 ? 3.106 -16.851 17.649 1.00 68.94 109 ASP A N 1
ATOM 837 C CA . ASP A 1 109 ? 4.272 -17.578 17.171 1.00 68.94 109 ASP A CA 1
ATOM 838 C C . ASP A 1 109 ? 4.972 -16.824 16.039 1.00 68.94 109 ASP A C 1
ATOM 840 O O . ASP A 1 109 ? 4.359 -16.260 15.126 1.00 68.94 109 ASP A O 1
ATOM 844 N N . HIS A 1 110 ? 6.298 -16.832 16.094 1.00 77.44 110 HIS A N 1
ATOM 845 C CA . HIS A 1 110 ? 7.143 -16.344 15.020 1.00 77.44 110 HIS A CA 1
ATOM 846 C C . HIS A 1 110 ? 8.319 -17.308 14.858 1.00 77.44 110 HIS A C 1
ATOM 848 O O . HIS A 1 110 ? 9.021 -17.574 15.838 1.00 77.44 110 HIS A O 1
ATOM 854 N N . PRO A 1 111 ? 8.608 -17.796 13.638 1.00 81.00 111 PRO A N 1
ATOM 855 C CA . PRO A 1 111 ? 9.639 -18.816 13.425 1.00 81.00 111 PRO A CA 1
ATOM 856 C C . PRO A 1 111 ? 11.040 -18.361 13.871 1.00 81.00 111 PRO A C 1
ATOM 858 O O . PRO A 1 111 ? 11.888 -19.180 14.206 1.00 81.00 111 PRO A O 1
ATOM 861 N N . GLY A 1 112 ? 11.281 -17.047 13.915 1.00 83.88 112 GLY A N 1
ATOM 862 C CA . GLY A 1 112 ? 12.530 -16.459 14.405 1.00 83.88 112 GLY A CA 1
ATOM 863 C C . GLY A 1 112 ? 12.681 -16.373 15.931 1.00 83.88 112 GLY A C 1
ATOM 864 O O . GLY A 1 112 ? 13.795 -16.133 16.387 1.00 83.88 112 GLY A O 1
ATOM 865 N N . ILE A 1 113 ? 11.619 -16.567 16.729 1.00 86.69 113 ILE A N 1
ATOM 866 C CA . ILE A 1 113 ? 11.702 -16.433 18.200 1.00 86.69 113 ILE A CA 1
ATOM 867 C C . ILE A 1 113 ? 12.672 -17.460 18.774 1.00 86.69 113 ILE A C 1
ATOM 869 O O . ILE A 1 113 ? 13.597 -17.075 19.482 1.00 86.69 113 ILE A O 1
ATOM 873 N N . ALA A 1 114 ? 12.532 -18.738 18.410 1.00 88.69 114 ALA A N 1
ATOM 874 C CA . ALA A 1 114 ? 13.396 -19.802 18.922 1.00 88.69 114 ALA A CA 1
ATOM 875 C C . ALA A 1 114 ? 14.887 -19.512 18.669 1.00 88.69 114 ALA A C 1
ATOM 877 O O . ALA A 1 114 ? 15.704 -19.649 19.576 1.00 88.69 114 ALA A O 1
ATOM 878 N N . ALA A 1 115 ? 15.226 -19.029 17.467 1.00 91.56 115 ALA A N 1
ATOM 879 C CA . ALA A 1 115 ? 16.590 -18.644 17.110 1.00 91.56 115 ALA A CA 1
ATOM 880 C C . ALA A 1 115 ? 17.086 -17.420 17.899 1.00 91.56 115 ALA A C 1
ATOM 882 O O . ALA A 1 115 ? 18.237 -17.385 18.322 1.00 91.56 115 ALA A O 1
ATOM 883 N N . CYS A 1 116 ? 16.235 -16.423 18.149 1.00 89.38 116 CYS A N 1
ATOM 884 C CA . CYS A 1 116 ? 16.609 -15.294 19.000 1.00 89.38 116 CYS A CA 1
ATOM 885 C C . CYS A 1 116 ? 16.775 -15.696 20.466 1.00 89.38 116 CYS A C 1
ATOM 887 O O . CYS A 1 116 ? 17.633 -15.157 21.161 1.00 89.38 116 CYS A O 1
ATOM 889 N N . CYS A 1 117 ? 15.990 -16.658 20.940 1.00 91.19 117 CYS A N 1
ATOM 890 C CA . CYS A 1 117 ? 16.005 -17.109 22.323 1.00 91.19 117 CYS A CA 1
ATOM 891 C C . CYS A 1 117 ? 17.228 -17.955 22.692 1.00 91.19 117 CYS A C 1
ATOM 893 O O . CYS A 1 117 ? 17.492 -18.125 23.880 1.00 91.19 117 CYS A O 1
ATOM 895 N N . THR A 1 118 ? 18.025 -18.404 21.714 1.00 93.81 118 THR A N 1
ATOM 896 C CA . THR A 1 118 ? 19.356 -18.973 21.986 1.00 93.81 118 THR A CA 1
ATOM 897 C C . THR A 1 118 ? 20.380 -17.906 22.379 1.00 93.81 118 THR A C 1
ATOM 899 O O . THR A 1 118 ? 21.416 -18.238 22.952 1.00 93.81 118 THR A O 1
ATOM 902 N N . GLN A 1 119 ? 20.111 -16.636 22.062 1.00 92.50 119 GLN A N 1
ATOM 903 C CA . GLN A 1 119 ? 20.970 -15.508 22.411 1.00 92.50 119 GLN A CA 1
ATOM 904 C C . GLN A 1 119 ? 20.728 -15.046 23.851 1.00 92.50 119 GLN A C 1
ATOM 906 O O . GLN A 1 119 ? 19.721 -15.378 24.477 1.00 92.50 119 GLN A O 1
ATOM 911 N N . GLN A 1 120 ? 21.638 -14.224 24.383 1.00 89.81 120 GLN A N 1
ATOM 912 C CA . GLN A 1 120 ? 21.535 -13.685 25.742 1.00 89.81 120 GLN A CA 1
ATOM 913 C C . GLN A 1 120 ? 21.692 -12.162 25.782 1.00 89.81 120 GLN A C 1
ATOM 915 O O . GLN A 1 120 ? 22.280 -11.534 24.901 1.00 89.81 120 GLN A O 1
ATOM 920 N N . GLY A 1 121 ? 21.175 -11.548 26.848 1.00 85.75 121 GLY A N 1
ATOM 921 C CA . GLY A 1 121 ? 21.422 -10.140 27.155 1.00 85.75 121 GLY A CA 1
ATOM 922 C C . GLY A 1 121 ? 20.959 -9.186 26.050 1.00 85.75 121 GLY A C 1
ATOM 923 O O . GLY A 1 121 ? 19.787 -9.170 25.683 1.00 85.75 121 GLY A O 1
ATOM 924 N N . LEU A 1 122 ? 21.865 -8.331 25.568 1.00 80.44 122 LEU A N 1
ATOM 925 C CA . LEU A 1 122 ? 21.548 -7.330 24.544 1.00 80.44 122 LEU A CA 1
ATOM 926 C C . LEU A 1 122 ? 21.292 -7.960 23.169 1.00 80.44 122 LEU A C 1
ATOM 928 O O . LEU A 1 122 ? 20.416 -7.491 22.452 1.00 80.44 122 LEU A O 1
ATOM 932 N N . GLU A 1 123 ? 22.007 -9.028 22.821 1.00 83.00 123 GLU A N 1
ATOM 933 C CA . GLU A 1 123 ? 21.866 -9.699 21.526 1.00 83.00 123 GLU A CA 1
ATOM 934 C C . GLU A 1 123 ? 20.485 -10.344 21.379 1.00 83.00 123 GLU A C 1
ATOM 936 O O . GLU A 1 123 ? 19.818 -10.143 20.368 1.00 83.00 123 GLU A O 1
ATOM 941 N N . GLN A 1 124 ? 19.996 -10.999 22.437 1.00 85.88 124 GLN A N 1
ATOM 942 C CA . GLN A 1 124 ? 18.627 -11.524 22.494 1.00 85.88 124 GLN A CA 1
ATOM 943 C C . GLN A 1 124 ? 17.589 -10.423 22.271 1.00 85.88 124 GLN A C 1
ATOM 945 O O . GLN A 1 124 ? 16.698 -10.562 21.437 1.00 85.88 124 GLN A O 1
ATOM 950 N N . LYS A 1 125 ? 17.735 -9.300 22.984 1.00 81.56 125 LYS A N 1
ATOM 951 C CA . LYS A 1 125 ? 16.814 -8.161 22.890 1.00 81.56 125 LYS A CA 1
ATOM 952 C C . LYS A 1 125 ? 16.786 -7.567 21.490 1.00 81.56 125 LYS A C 1
ATOM 954 O O . LYS A 1 125 ? 15.707 -7.288 20.983 1.00 81.56 125 LYS A O 1
ATOM 959 N N . LEU A 1 126 ? 17.955 -7.363 20.883 1.00 78.88 126 LEU A N 1
ATOM 960 C CA . LEU A 1 126 ? 18.066 -6.811 19.534 1.00 78.88 126 LEU A CA 1
ATOM 961 C C . LEU A 1 126 ? 17.528 -7.787 18.486 1.00 78.88 126 LEU A C 1
ATOM 963 O O . LEU A 1 126 ? 16.836 -7.353 17.572 1.00 78.88 126 LEU A O 1
ATOM 967 N N . CYS A 1 127 ? 17.779 -9.087 18.646 1.00 82.38 127 CYS A N 1
ATOM 968 C CA . CYS A 1 127 ? 17.231 -10.113 17.765 1.00 82.38 127 CYS A CA 1
ATOM 969 C C . CYS A 1 127 ? 15.700 -10.137 17.834 1.00 82.38 127 CYS A C 1
ATOM 971 O O . CYS A 1 127 ? 15.047 -9.990 16.806 1.00 82.38 127 CYS A O 1
ATOM 973 N N . LEU A 1 128 ? 15.123 -10.232 19.040 1.00 81.31 128 LEU A N 1
ATOM 974 C CA . LEU A 1 128 ? 13.669 -10.219 19.246 1.00 81.31 128 LEU A CA 1
ATOM 975 C C . LEU A 1 128 ? 13.024 -8.924 18.732 1.00 81.31 128 LEU A C 1
ATOM 977 O O . LEU A 1 128 ? 11.959 -8.974 18.130 1.00 81.31 128 LEU A O 1
ATOM 981 N N . ALA A 1 129 ? 13.681 -7.779 18.929 1.00 74.75 129 ALA A N 1
ATOM 982 C CA . ALA A 1 129 ? 13.238 -6.482 18.418 1.00 74.75 129 ALA A CA 1
ATOM 983 C C . ALA A 1 129 ? 13.293 -6.357 16.887 1.00 74.75 129 ALA A C 1
ATOM 985 O O . ALA A 1 129 ? 12.609 -5.503 16.324 1.00 74.75 129 ALA A O 1
ATOM 986 N N . ALA A 1 130 ? 14.130 -7.159 16.229 1.00 72.19 130 ALA A N 1
ATOM 987 C CA . ALA A 1 130 ? 14.233 -7.219 14.776 1.00 72.19 130 ALA A CA 1
ATOM 988 C C . ALA A 1 130 ? 13.244 -8.221 14.158 1.00 72.19 130 ALA A C 1
ATOM 990 O O . ALA A 1 130 ? 13.126 -8.292 12.934 1.00 72.19 130 ALA A O 1
ATOM 991 N N . LEU A 1 131 ? 12.536 -9.011 14.975 1.00 72.94 131 LEU A N 1
ATOM 992 C CA . LEU A 1 131 ? 11.484 -9.886 14.478 1.00 72.94 131 LEU A CA 1
ATOM 993 C C . LEU A 1 131 ? 10.256 -9.052 14.130 1.00 72.94 131 LEU A C 1
ATOM 995 O O . LEU A 1 131 ? 9.642 -8.414 14.985 1.00 72.94 131 LEU A O 1
ATOM 999 N N . HIS A 1 132 ? 9.869 -9.109 12.863 1.00 67.12 132 HIS A N 1
ATOM 1000 C CA . HIS A 1 132 ? 8.668 -8.465 12.369 1.00 67.12 132 HIS A CA 1
ATOM 1001 C C . HIS A 1 132 ? 7.624 -9.526 12.070 1.00 67.12 132 HIS A C 1
ATOM 1003 O O . HIS A 1 132 ? 7.848 -10.418 11.253 1.00 67.12 132 HIS A O 1
ATOM 1009 N N . GLN A 1 133 ? 6.449 -9.392 12.677 1.00 65.38 133 GLN A N 1
ATOM 1010 C CA . GLN A 1 133 ? 5.295 -10.105 12.152 1.00 65.38 133 GLN A CA 1
ATOM 1011 C C . GLN A 1 133 ? 5.011 -9.619 10.733 1.00 65.38 133 GLN A C 1
ATOM 1013 O O . GLN A 1 133 ? 5.158 -8.418 10.462 1.00 65.38 133 GLN A O 1
ATOM 1018 N N . PRO A 1 134 ? 4.580 -10.516 9.830 1.00 61.47 134 PRO A N 1
ATOM 1019 C CA . PRO A 1 134 ? 4.132 -10.089 8.522 1.00 61.47 134 PRO A CA 1
ATOM 1020 C C . PRO A 1 134 ? 3.043 -9.026 8.715 1.00 61.47 134 PRO A C 1
ATOM 1022 O O . PRO A 1 134 ? 2.118 -9.230 9.511 1.00 61.47 134 PRO A O 1
ATOM 1025 N N . PRO A 1 135 ? 3.155 -7.868 8.044 1.00 62.75 135 PRO A N 1
ATOM 1026 C CA . PRO A 1 135 ? 2.165 -6.821 8.183 1.00 62.75 135 PRO A CA 1
ATOM 1027 C C . PRO A 1 135 ? 0.800 -7.384 7.821 1.00 62.75 135 PRO A C 1
ATOM 1029 O O . PRO A 1 135 ? 0.616 -8.010 6.773 1.00 62.75 135 PRO A O 1
ATOM 1032 N N . LYS A 1 136 ? -0.182 -7.126 8.680 1.00 69.06 136 LYS A N 1
ATOM 1033 C CA . LYS A 1 136 ? -1.570 -7.385 8.342 1.00 69.06 136 LYS A CA 1
ATOM 1034 C C . LYS A 1 136 ? -2.033 -6.306 7.369 1.00 69.06 136 LYS A C 1
ATOM 1036 O O . LYS A 1 136 ? -2.528 -5.253 7.756 1.00 69.06 136 LYS A O 1
ATOM 1041 N N . GLU A 1 137 ? -1.810 -6.563 6.085 1.00 66.50 137 GLU A N 1
ATOM 1042 C CA . GLU A 1 137 ? -2.032 -5.577 5.023 1.00 66.50 137 GLU A CA 1
ATOM 1043 C C . GLU A 1 137 ? -3.503 -5.189 4.837 1.00 66.50 137 GLU A C 1
ATOM 1045 O O . GLU A 1 137 ? -3.806 -4.084 4.380 1.00 66.50 137 GLU A O 1
ATOM 1050 N N . PHE A 1 138 ? -4.412 -6.073 5.247 1.00 74.81 138 PHE A N 1
ATOM 1051 C CA . PHE A 1 138 ? -5.841 -5.812 5.308 1.00 74.81 138 PHE A CA 1
ATOM 1052 C C . PHE A 1 138 ? -6.287 -5.807 6.771 1.00 74.81 138 PHE A C 1
ATOM 1054 O O . PHE A 1 138 ? -6.512 -6.878 7.345 1.00 74.81 138 PHE A O 1
ATOM 1061 N N . PRO A 1 139 ? -6.415 -4.620 7.394 1.00 80.00 139 PRO A N 1
ATOM 1062 C CA . PRO A 1 139 ? -7.063 -4.501 8.687 1.00 80.00 139 PRO A CA 1
ATOM 1063 C C . PRO A 1 139 ? -8.451 -5.147 8.624 1.00 80.00 139 PRO A C 1
ATOM 1065 O O . PRO A 1 139 ? -9.288 -4.748 7.819 1.00 80.00 139 PRO A O 1
ATOM 1068 N N . THR A 1 140 ? -8.688 -6.151 9.462 1.00 84.56 140 THR A N 1
ATOM 1069 C CA . THR A 1 140 ? -9.995 -6.806 9.622 1.00 84.56 140 THR A CA 1
ATOM 1070 C C . THR A 1 140 ? -10.723 -6.314 10.867 1.00 84.56 140 THR A C 1
ATOM 1072 O O . THR A 1 140 ? -11.755 -6.873 11.221 1.00 84.56 140 THR A O 1
ATOM 1075 N N . TYR A 1 141 ? -10.162 -5.331 11.577 1.00 86.31 141 TYR A N 1
ATOM 1076 C CA . TYR A 1 141 ? -10.832 -4.730 12.720 1.00 86.31 141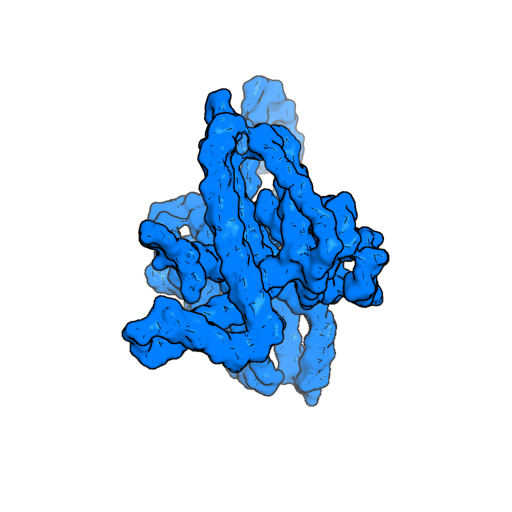 TYR A CA 1
ATOM 1077 C C . TYR A 1 141 ? -12.110 -4.040 12.242 1.00 86.31 141 TYR A C 1
ATOM 1079 O O . TYR A 1 141 ? -12.063 -3.116 11.428 1.00 86.31 141 TYR A O 1
ATOM 1087 N N . VAL A 1 142 ? -13.240 -4.504 12.763 1.00 87.81 142 VAL A N 1
ATOM 1088 C CA . VAL A 1 142 ? -14.549 -3.893 12.569 1.00 87.81 142 VAL A CA 1
ATOM 1089 C C . VAL A 1 142 ? -15.004 -3.435 13.937 1.00 87.81 142 VAL A C 1
ATOM 1091 O O . VAL A 1 142 ? -15.070 -4.233 14.867 1.00 87.81 142 VAL A O 1
ATOM 1094 N N . GLU A 1 143 ? -15.276 -2.141 14.061 1.00 89.56 143 GLU A N 1
ATOM 1095 C CA . GLU A 1 143 ? -15.792 -1.593 15.306 1.00 89.56 143 GLU A CA 1
ATOM 1096 C C . GLU A 1 143 ? -17.201 -2.159 15.586 1.00 89.56 143 GLU A C 1
ATOM 1098 O O . GLU A 1 143 ? -18.075 -2.022 14.723 1.00 89.56 143 GLU A O 1
ATOM 1103 N N . PRO A 1 144 ? -17.435 -2.765 16.766 1.00 92.62 144 PRO A N 1
ATOM 1104 C CA . PRO A 1 144 ? -18.761 -3.215 17.183 1.00 92.62 144 PRO A CA 1
ATOM 1105 C C . PRO A 1 144 ? -19.783 -2.075 17.299 1.00 92.62 144 PRO A C 1
ATOM 1107 O O . PRO A 1 144 ? -19.438 -0.889 17.344 1.00 92.62 144 PRO A O 1
ATOM 1110 N N . LEU A 1 145 ? -21.066 -2.426 17.402 1.00 94.81 145 LEU A N 1
ATOM 1111 C CA . LEU A 1 145 ? -22.114 -1.433 17.641 1.00 94.81 145 LEU A CA 1
ATOM 1112 C C . LEU A 1 145 ? -21.917 -0.752 19.004 1.00 94.81 145 LEU A C 1
ATOM 1114 O O . LEU A 1 145 ? -21.379 -1.342 19.937 1.00 94.81 145 LEU A O 1
ATOM 1118 N N . ASN A 1 146 ? -22.391 0.492 19.143 1.00 96.19 146 ASN A N 1
ATOM 1119 C CA . ASN A 1 146 ? -22.222 1.262 20.385 1.00 96.19 146 ASN A CA 1
ATOM 1120 C C . ASN A 1 146 ? -22.722 0.498 21.626 1.00 96.19 146 ASN A C 1
ATOM 1122 O O . ASN A 1 146 ? -22.071 0.539 22.666 1.00 96.19 146 ASN A O 1
ATOM 1126 N N . ASP A 1 147 ? -23.850 -0.207 21.513 1.00 94.88 147 ASP A N 1
ATOM 1127 C CA . ASP A 1 147 ? -24.415 -0.973 22.627 1.00 94.88 147 ASP A CA 1
ATOM 1128 C C . ASP A 1 147 ? -23.536 -2.184 22.972 1.00 94.88 147 ASP A C 1
ATOM 1130 O O . ASP A 1 147 ? -23.266 -2.430 24.143 1.00 94.88 147 ASP A O 1
ATOM 1134 N N . GLU A 1 148 ? -23.000 -2.883 21.967 1.00 95.88 148 GLU A N 1
ATOM 1135 C CA . GLU A 1 148 ? -22.070 -4.007 22.154 1.00 95.88 148 GLU A CA 1
ATOM 1136 C C . GLU A 1 148 ? -20.766 -3.552 22.821 1.00 95.88 148 GLU A C 1
ATOM 1138 O O . GLU A 1 148 ? -20.291 -4.197 23.758 1.00 95.88 148 GLU A O 1
ATOM 1143 N N . LEU A 1 149 ? -20.221 -2.407 22.389 1.00 95.56 149 LEU A N 1
ATOM 1144 C CA . LEU A 1 149 ? -19.060 -1.773 23.016 1.00 95.56 149 LEU A CA 1
ATOM 1145 C C . LEU A 1 149 ? -19.326 -1.485 24.493 1.00 95.56 149 LEU A C 1
ATOM 1147 O O . LEU A 1 149 ? -18.498 -1.801 25.346 1.00 95.56 149 LEU A O 1
ATOM 1151 N N . CYS A 1 150 ? -20.482 -0.899 24.805 1.00 97.00 150 CYS A N 1
ATOM 1152 C CA . CYS A 1 150 ? -20.809 -0.528 26.173 1.00 97.00 150 CYS A CA 1
ATOM 1153 C C . CYS A 1 150 ? -21.119 -1.723 27.066 1.00 97.00 150 CYS A C 1
ATOM 1155 O O . CYS A 1 150 ? -20.740 -1.696 28.234 1.00 97.00 150 CYS A O 1
ATOM 1157 N N . GLU A 1 151 ? -21.754 -2.775 26.555 1.00 96.69 151 GLU A N 1
ATOM 1158 C CA . GLU A 1 151 ? -21.961 -4.003 27.323 1.00 96.69 151 GLU A CA 1
ATOM 1159 C C . GLU A 1 151 ? -20.635 -4.718 27.612 1.00 96.69 151 GLU A C 1
ATOM 1161 O O . GLU A 1 151 ? -20.388 -5.113 28.754 1.00 96.69 151 GLU A O 1
ATOM 1166 N N . ALA A 1 152 ? -19.729 -4.802 26.630 1.00 94.81 152 ALA A N 1
ATOM 1167 C CA . ALA A 1 152 ? -18.390 -5.349 26.844 1.00 94.81 152 ALA A CA 1
ATOM 1168 C C . ALA A 1 152 ? -17.587 -4.513 27.858 1.00 94.81 152 ALA A C 1
ATOM 1170 O O . ALA A 1 152 ? -17.023 -5.063 28.804 1.00 94.81 152 ALA A O 1
ATOM 1171 N N . PHE A 1 153 ? -17.600 -3.184 27.712 1.00 94.88 153 PHE A N 1
ATOM 1172 C CA . PHE A 1 153 ? -16.905 -2.268 28.614 1.00 94.88 153 PHE A CA 1
ATOM 1173 C C . PHE A 1 153 ? -17.451 -2.323 30.048 1.00 94.88 153 PHE A C 1
ATOM 1175 O O . PHE A 1 153 ? -16.672 -2.339 30.994 1.00 94.88 153 PHE A O 1
ATOM 1182 N N . LYS A 1 154 ? -18.776 -2.384 30.240 1.00 95.62 154 LYS A N 1
ATOM 1183 C CA . LYS A 1 154 ? -19.388 -2.509 31.577 1.00 95.62 154 LYS A CA 1
ATOM 1184 C C . LYS A 1 154 ? -19.035 -3.830 32.259 1.00 95.62 154 LYS A C 1
ATOM 1186 O O . LYS A 1 154 ? -18.921 -3.855 33.482 1.00 95.62 154 LYS A O 1
ATOM 1191 N N . LYS A 1 155 ? -18.915 -4.919 31.489 1.00 96.44 155 LYS A N 1
ATOM 1192 C CA . LYS A 1 155 ? -18.633 -6.260 32.014 1.00 96.44 155 LYS A CA 1
ATOM 1193 C C . LYS A 1 155 ? -17.236 -6.343 32.627 1.00 96.44 155 LYS A C 1
ATOM 1195 O O . LYS A 1 155 ? -17.103 -6.820 33.750 1.00 96.44 155 LYS A O 1
ATOM 1200 N N . ASP A 1 156 ? -16.223 -5.902 31.890 1.00 93.81 156 ASP A N 1
ATOM 1201 C CA . ASP A 1 156 ? -14.840 -5.831 32.363 1.00 93.81 156 ASP A CA 1
ATOM 1202 C C . ASP A 1 156 ? -14.082 -4.748 31.564 1.00 93.81 156 ASP A C 1
ATOM 1204 O O . ASP A 1 156 ? -13.643 -5.000 30.438 1.00 93.81 156 ASP A O 1
ATOM 1208 N N . PRO A 1 157 ? -13.924 -3.529 32.121 1.00 90.69 157 PRO A N 1
ATOM 1209 C CA . PRO A 1 157 ? -13.225 -2.437 31.446 1.00 90.69 157 PRO A CA 1
ATOM 1210 C C . PRO A 1 157 ? -11.763 -2.748 31.112 1.00 90.69 157 PRO A C 1
ATOM 1212 O O . PRO A 1 157 ? -11.240 -2.223 30.127 1.00 90.69 157 PRO A O 1
ATOM 1215 N N . GLN A 1 158 ? -11.096 -3.560 31.940 1.00 87.94 158 GLN A N 1
ATOM 1216 C CA . GLN A 1 158 ? -9.684 -3.884 31.763 1.00 87.94 158 GLN A CA 1
ATOM 1217 C C . GLN A 1 158 ? -9.519 -4.918 30.652 1.00 87.94 158 GLN A C 1
ATOM 1219 O O . GLN A 1 158 ? -8.753 -4.677 29.724 1.00 87.94 158 GLN A O 1
ATOM 1224 N N . ASP A 1 159 ? -10.301 -6.002 30.690 1.00 86.56 159 ASP A N 1
ATOM 1225 C CA . ASP A 1 159 ? -10.354 -6.978 29.594 1.00 86.56 159 ASP A CA 1
ATOM 1226 C C . ASP A 1 159 ? -10.703 -6.281 28.276 1.00 86.56 159 ASP A C 1
ATOM 1228 O O . ASP A 1 159 ? -9.977 -6.433 27.300 1.00 86.56 159 ASP A O 1
ATOM 1232 N N . PHE A 1 160 ? -11.735 -5.429 28.247 1.00 89.31 160 PHE A N 1
ATOM 1233 C CA . PHE A 1 160 ? -12.090 -4.664 27.050 1.00 89.31 160 PHE A CA 1
ATOM 1234 C C . PHE A 1 160 ? -10.899 -3.872 26.487 1.00 89.31 160 PHE A C 1
ATOM 1236 O O . PHE A 1 160 ? -10.611 -3.948 25.289 1.00 89.31 160 PHE A O 1
ATOM 1243 N N . ALA A 1 161 ? -10.194 -3.127 27.346 1.00 87.94 161 ALA A N 1
ATOM 1244 C CA . ALA A 1 161 ? -9.043 -2.328 26.942 1.00 87.94 161 ALA A CA 1
ATOM 1245 C C . ALA A 1 161 ? -7.899 -3.188 26.393 1.00 87.94 161 ALA A C 1
ATOM 1247 O O . ALA A 1 161 ? -7.293 -2.835 25.377 1.00 87.94 161 ALA A O 1
ATOM 1248 N 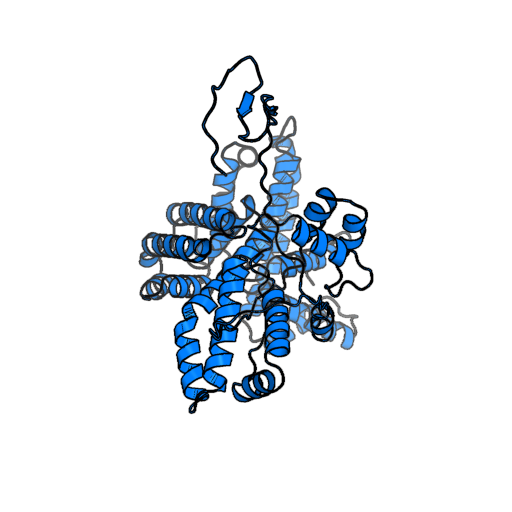N . ASP A 1 162 ? -7.638 -4.322 27.033 1.00 82.50 162 ASP A N 1
ATOM 1249 C CA . ASP A 1 162 ? -6.599 -5.278 26.672 1.00 82.50 162 ASP A CA 1
ATOM 1250 C C . ASP A 1 162 ? -6.903 -5.964 25.328 1.00 82.50 162 ASP A C 1
ATOM 1252 O O . ASP A 1 162 ? -6.054 -5.967 24.427 1.00 82.50 162 ASP A O 1
ATOM 1256 N N . ARG A 1 163 ? -8.142 -6.444 25.131 1.00 84.81 163 ARG A N 1
ATOM 1257 C CA . ARG A 1 163 ? -8.611 -7.028 23.860 1.00 84.81 163 ARG A CA 1
ATOM 1258 C C . ARG A 1 163 ? -8.520 -6.031 22.718 1.00 84.81 163 ARG A C 1
ATOM 1260 O O . ARG A 1 163 ? -7.934 -6.333 21.679 1.00 84.81 163 ARG A O 1
ATOM 1267 N N . PHE A 1 164 ? -9.069 -4.834 22.922 1.00 88.19 164 PHE A N 1
ATOM 1268 C CA . PHE A 1 164 ? -9.048 -3.789 21.909 1.00 88.19 164 PHE A CA 1
ATOM 1269 C C . PHE A 1 164 ? -7.609 -3.400 21.555 1.00 88.19 164 PHE A C 1
ATOM 1271 O O . PHE A 1 164 ? -7.270 -3.298 20.379 1.00 88.19 164 PHE A O 1
ATOM 1278 N N . THR A 1 165 ? -6.739 -3.233 22.555 1.00 87.88 165 THR A N 1
ATOM 1279 C CA . THR A 1 165 ? -5.323 -2.908 22.336 1.00 87.88 165 THR A CA 1
ATOM 1280 C C . THR A 1 165 ? -4.633 -3.986 21.507 1.00 87.88 165 THR A C 1
ATOM 1282 O O . THR A 1 165 ? -3.941 -3.648 20.546 1.00 87.88 165 THR A O 1
ATOM 1285 N N . HIS A 1 166 ? -4.842 -5.265 21.829 1.00 82.25 166 HIS A N 1
ATOM 1286 C CA . HIS A 1 166 ? -4.301 -6.388 21.066 1.00 82.25 166 HIS A CA 1
ATOM 1287 C C . HIS A 1 166 ? -4.798 -6.379 19.613 1.00 82.25 166 HIS A C 1
ATOM 1289 O O . HIS A 1 166 ? -3.997 -6.326 18.674 1.00 82.25 166 HIS A O 1
ATOM 1295 N N . GLU A 1 167 ? -6.117 -6.384 19.416 1.00 84.06 167 GLU A N 1
ATOM 1296 C CA . GLU A 1 167 ? -6.716 -6.463 18.087 1.00 84.06 167 GLU A CA 1
ATOM 1297 C C . GLU A 1 167 ? -6.337 -5.253 17.238 1.00 84.06 167 GLU A C 1
ATOM 1299 O O . GLU A 1 167 ? -5.864 -5.411 16.112 1.00 84.06 167 GLU A O 1
ATOM 1304 N N . TYR A 1 168 ? -6.463 -4.043 17.778 1.00 87.25 168 TYR A N 1
ATOM 1305 C CA . TYR A 1 168 ? -6.134 -2.823 17.054 1.00 87.25 168 TYR A CA 1
ATOM 1306 C C . TYR A 1 168 ? -4.640 -2.761 16.711 1.00 87.25 168 TYR A C 1
ATOM 1308 O O . TYR A 1 168 ? -4.286 -2.487 15.564 1.00 87.25 168 TYR A O 1
ATOM 1316 N N . SER A 1 169 ? -3.752 -3.112 17.649 1.00 86.94 169 SER A N 1
ATOM 1317 C CA . SER A 1 169 ? -2.305 -3.138 17.387 1.00 86.94 169 SER A CA 1
ATOM 1318 C C . SER A 1 169 ? -1.924 -4.168 16.328 1.00 86.94 169 SER A C 1
ATOM 1320 O O . SER A 1 169 ? -1.099 -3.874 15.472 1.00 86.94 169 SER A O 1
ATOM 1322 N N . SER A 1 170 ? -2.553 -5.345 16.317 1.00 82.31 170 SER A N 1
ATOM 1323 C CA . SER A 1 170 ? -2.283 -6.362 15.290 1.00 82.31 170 SER A CA 1
ATOM 1324 C C . SER A 1 170 ? -2.685 -5.909 13.877 1.00 82.31 170 SER A C 1
ATOM 1326 O O . SER A 1 170 ? -2.045 -6.273 12.893 1.00 82.31 170 SER A O 1
ATOM 1328 N N . ASN A 1 171 ? -3.733 -5.087 13.763 1.00 84.31 171 ASN A N 1
ATOM 1329 C CA . ASN A 1 171 ? -4.241 -4.588 12.484 1.00 84.31 171 ASN A CA 1
ATOM 1330 C C . ASN A 1 171 ? -3.496 -3.339 11.989 1.00 84.31 171 ASN A C 1
ATOM 1332 O O . ASN A 1 171 ? -3.388 -3.130 10.781 1.00 84.31 171 ASN A O 1
ATOM 1336 N N . TYR A 1 172 ? -2.987 -2.516 12.907 1.00 86.75 172 TYR A N 1
ATOM 1337 C CA . TYR A 1 172 ? -2.329 -1.242 12.602 1.00 86.75 172 TYR A CA 1
ATOM 1338 C C . TYR A 1 172 ? -0.857 -1.204 13.038 1.00 86.75 172 TYR A C 1
ATOM 1340 O O . TYR A 1 172 ? -0.291 -0.128 13.225 1.00 86.75 172 TYR A O 1
ATOM 1348 N N . GLY A 1 173 ? -0.228 -2.372 13.192 1.00 83.38 173 GLY A N 1
ATOM 1349 C CA . GLY A 1 173 ? 1.114 -2.519 13.764 1.00 83.38 173 GLY A CA 1
ATOM 1350 C C . GLY A 1 173 ? 2.250 -1.921 12.935 1.00 83.38 173 GLY A C 1
ATOM 1351 O O . GLY A 1 173 ? 3.367 -1.835 13.428 1.00 83.38 173 GLY A O 1
ATOM 1352 N N . GLN A 1 174 ? 1.983 -1.491 11.697 1.00 85.69 174 GLN A N 1
ATOM 1353 C CA . GLN A 1 174 ? 2.963 -0.782 10.869 1.00 85.69 174 GLN A CA 1
ATOM 1354 C C . GLN A 1 174 ? 2.910 0.734 11.076 1.00 85.69 174 GLN A C 1
ATOM 1356 O O . GLN A 1 174 ? 3.801 1.444 10.618 1.00 85.69 174 GLN A O 1
ATOM 1361 N N . ALA A 1 175 ? 1.871 1.266 11.730 1.00 89.81 175 ALA A N 1
ATOM 1362 C CA . ALA A 1 175 ? 1.868 2.669 12.121 1.00 89.81 175 ALA A CA 1
ATOM 1363 C C . ALA A 1 175 ? 2.967 2.920 13.169 1.00 89.81 175 ALA A C 1
ATOM 1365 O O . ALA A 1 175 ? 3.175 2.074 14.042 1.00 89.81 175 ALA A O 1
ATOM 1366 N N . PRO A 1 176 ? 3.627 4.094 13.154 1.00 89.38 176 PRO A N 1
ATOM 1367 C CA . PRO A 1 176 ? 4.574 4.451 14.200 1.00 89.38 176 PRO A CA 1
ATOM 1368 C C . PRO A 1 176 ? 3.932 4.338 15.576 1.00 89.38 176 PRO A C 1
ATOM 1370 O O . PRO A 1 176 ? 2.793 4.775 15.782 1.00 89.38 176 PRO A O 1
ATOM 1373 N N . LEU A 1 177 ? 4.680 3.772 16.521 1.00 85.56 177 LEU A N 1
ATOM 1374 C CA . LEU A 1 177 ? 4.174 3.445 17.849 1.00 85.56 177 LEU A CA 1
ATOM 1375 C C . LEU A 1 177 ? 3.452 4.618 18.540 1.00 85.56 177 LEU A C 1
ATOM 1377 O O . LEU A 1 177 ? 2.357 4.395 19.061 1.00 85.56 177 LEU A O 1
ATOM 1381 N N . PRO A 1 178 ? 3.968 5.864 18.512 1.00 89.25 178 PRO A N 1
ATOM 1382 C CA . PRO A 1 178 ? 3.262 6.991 19.117 1.00 89.25 178 PRO A CA 1
ATOM 1383 C C . PRO A 1 178 ? 1.872 7.250 18.518 1.00 89.25 178 PRO A C 1
ATOM 1385 O O . PRO A 1 178 ? 0.921 7.511 19.253 1.00 89.25 178 PRO A O 1
ATOM 1388 N N . VAL A 1 179 ? 1.728 7.119 17.195 1.00 92.75 179 VAL A N 1
ATOM 1389 C CA . VAL A 1 179 ? 0.446 7.297 16.493 1.00 92.75 179 VAL A CA 1
ATOM 1390 C C . VAL A 1 179 ? -0.535 6.201 16.906 1.00 92.75 179 VAL A C 1
ATOM 1392 O O . VAL A 1 179 ? -1.688 6.489 17.237 1.00 92.75 179 VAL A O 1
ATOM 1395 N N . LEU A 1 180 ? -0.070 4.949 16.937 1.00 90.88 180 LEU A N 1
ATOM 1396 C CA . LEU A 1 180 ? -0.879 3.798 17.334 1.00 90.88 180 LEU A CA 1
ATOM 1397 C C . LEU A 1 180 ? -1.366 3.927 18.785 1.00 90.88 180 LEU A C 1
ATOM 1399 O O . LEU A 1 180 ? -2.563 3.807 19.050 1.00 90.88 180 LEU A O 1
ATOM 1403 N N . VAL A 1 181 ? -0.461 4.249 19.714 1.00 89.94 181 VAL A N 1
ATOM 1404 C CA . VAL A 1 181 ? -0.784 4.462 21.134 1.00 89.94 181 VAL A CA 1
ATOM 1405 C C . VAL A 1 181 ? -1.748 5.633 21.308 1.00 89.94 181 VAL A C 1
ATOM 1407 O O . VAL A 1 181 ? -2.713 5.518 22.065 1.00 89.94 181 VAL A O 1
ATOM 1410 N N . GLY A 1 182 ? -1.529 6.744 20.598 1.00 92.50 182 GLY A N 1
ATOM 1411 C CA . GLY A 1 182 ? -2.435 7.890 20.609 1.00 92.50 182 GLY A CA 1
ATOM 1412 C C . GLY A 1 182 ? -3.849 7.503 20.171 1.00 92.50 182 GLY A C 1
ATOM 1413 O O . GLY A 1 182 ? -4.824 7.829 20.853 1.00 92.50 182 GLY A O 1
ATOM 1414 N N . SER A 1 183 ? -3.967 6.735 19.083 1.00 94.50 183 SER A N 1
ATOM 1415 C CA . SER A 1 183 ? -5.249 6.226 18.588 1.00 94.50 183 SER A CA 1
ATOM 1416 C C . SER A 1 183 ? -5.951 5.329 19.605 1.00 94.50 183 SER A C 1
ATOM 1418 O O . SER A 1 183 ? -7.149 5.506 19.845 1.00 94.50 183 SER A O 1
ATOM 1420 N N . ILE A 1 184 ? -5.215 4.403 20.229 1.00 95.06 184 ILE A N 1
ATOM 1421 C CA . ILE A 1 184 ? -5.760 3.472 21.223 1.00 95.06 184 ILE A CA 1
ATOM 1422 C C . ILE A 1 184 ? -6.258 4.228 22.455 1.00 95.06 184 ILE A C 1
ATOM 1424 O O . ILE A 1 184 ? -7.406 4.062 22.859 1.00 95.06 184 ILE A O 1
ATOM 1428 N N . LYS A 1 185 ? -5.441 5.130 23.009 1.00 95.12 185 LYS A N 1
ATOM 1429 C CA . LYS A 1 185 ? -5.817 5.947 24.173 1.00 95.12 185 LYS A CA 1
ATOM 1430 C C . LYS A 1 185 ? -7.057 6.787 23.899 1.00 95.12 185 LYS A C 1
ATOM 1432 O O . LYS A 1 185 ? -7.999 6.771 24.686 1.00 95.12 185 LYS A O 1
ATOM 1437 N N . SER A 1 186 ? -7.083 7.477 22.759 1.00 96.75 186 SER A N 1
ATOM 1438 C CA . SER A 1 186 ? -8.253 8.249 22.345 1.00 96.75 186 SER A CA 1
ATOM 1439 C C . SER A 1 186 ? -9.489 7.349 22.223 1.00 96.75 186 SER A C 1
ATOM 1441 O O . SER A 1 186 ? -10.597 7.777 22.533 1.00 96.75 186 SER A O 1
ATOM 1443 N N . TYR A 1 187 ? -9.336 6.096 21.775 1.00 96.62 187 TYR A N 1
ATOM 1444 C CA . TYR A 1 187 ? -10.447 5.153 21.584 1.00 96.62 187 TYR A CA 1
ATOM 1445 C C . TYR A 1 187 ? -11.060 4.718 22.902 1.00 96.62 187 TYR A C 1
ATOM 1447 O O . TYR A 1 187 ? -12.258 4.884 23.116 1.00 96.62 187 TYR A O 1
ATOM 1455 N N . LEU A 1 188 ? -10.212 4.242 23.806 1.00 96.06 188 LEU A N 1
ATOM 1456 C CA . LEU A 1 188 ? -10.626 3.815 25.133 1.00 96.06 188 LEU A CA 1
ATOM 1457 C C . LEU A 1 188 ? -11.244 4.972 25.925 1.00 96.06 188 LEU A C 1
ATOM 1459 O O . LEU A 1 188 ? -12.236 4.768 26.619 1.00 96.06 188 LEU A O 1
ATOM 1463 N N . SER A 1 189 ? -10.729 6.196 25.756 1.00 96.88 189 SER A N 1
ATOM 1464 C CA . SER A 1 189 ? -11.339 7.398 26.337 1.00 96.88 189 SER A CA 1
ATOM 1465 C C . SER A 1 189 ? -12.757 7.633 25.812 1.00 96.88 189 SER A C 1
ATOM 1467 O O . SER A 1 189 ? -13.669 7.821 26.609 1.00 96.88 189 SER A O 1
ATOM 1469 N N . MET A 1 190 ? -12.965 7.579 24.490 1.00 97.50 190 MET A N 1
ATOM 1470 C CA . MET A 1 190 ? -14.292 7.739 23.880 1.00 97.50 190 MET A CA 1
ATOM 1471 C C . MET A 1 190 ? -15.283 6.702 24.419 1.00 97.50 190 MET A C 1
ATOM 1473 O O . MET A 1 190 ? -16.388 7.066 24.815 1.00 97.50 190 MET A O 1
ATOM 1477 N N . VAL A 1 191 ? -14.896 5.423 24.460 1.00 97.44 191 VAL A N 1
ATOM 1478 C CA . VAL A 1 191 ? -15.761 4.353 24.984 1.00 97.44 191 VAL A CA 1
ATOM 1479 C C . VAL A 1 191 ? -16.078 4.597 26.458 1.00 97.44 191 VAL A C 1
ATOM 1481 O O . VAL A 1 191 ? -17.249 4.617 26.837 1.00 97.44 191 VAL A O 1
ATOM 1484 N N . GLY A 1 192 ? -15.060 4.868 27.278 1.00 96.38 192 GLY A N 1
ATOM 1485 C CA . GLY A 1 192 ? -15.233 5.109 28.708 1.00 96.38 192 GLY A CA 1
ATOM 1486 C C . GLY A 1 192 ? -16.133 6.306 29.018 1.00 96.38 192 GLY A C 1
ATOM 1487 O O . GLY A 1 192 ? -16.960 6.228 29.922 1.00 96.38 192 GLY A O 1
ATOM 1488 N N . THR A 1 193 ? -16.028 7.393 28.248 1.00 96.62 193 THR A N 1
ATOM 1489 C CA . THR A 1 193 ? -16.863 8.591 28.419 1.00 96.62 193 THR A CA 1
ATOM 1490 C C . THR A 1 193 ? -18.275 8.405 27.863 1.00 96.62 193 THR A C 1
ATOM 1492 O O . THR A 1 193 ? -19.247 8.793 28.513 1.00 96.62 193 THR A O 1
ATOM 1495 N N . CYS A 1 194 ? -18.429 7.808 26.681 1.00 97.94 194 CYS A N 1
ATOM 1496 C CA . CYS A 1 194 ? -19.737 7.707 26.041 1.00 97.94 194 CYS A CA 1
ATOM 1497 C C . CYS A 1 194 ? -20.616 6.597 26.608 1.00 97.94 194 CYS A C 1
ATOM 1499 O O . CYS A 1 194 ? -21.833 6.772 26.649 1.00 97.94 194 CYS A O 1
ATOM 1501 N N . CYS A 1 195 ? -20.042 5.508 27.119 1.00 97.44 195 CYS A N 1
ATOM 1502 C CA . CYS A 1 195 ? -20.826 4.426 27.717 1.00 97.44 195 CYS A CA 1
ATOM 1503 C C . CYS A 1 195 ? -21.453 4.773 29.071 1.00 97.44 195 CYS A C 1
ATOM 1505 O O . CYS A 1 195 ? -22.391 4.099 29.494 1.00 97.44 195 CYS A O 1
ATOM 1507 N N . ILE A 1 196 ? -20.973 5.829 29.732 1.00 95.62 196 ILE A N 1
ATOM 1508 C CA . ILE A 1 196 ? -21.563 6.367 30.968 1.00 95.62 196 ILE A CA 1
ATOM 1509 C C . ILE A 1 196 ? -22.412 7.624 30.723 1.00 95.62 196 ILE A C 1
ATOM 1511 O O . ILE A 1 196 ? -22.976 8.185 31.661 1.00 95.62 196 ILE A O 1
ATOM 1515 N N . SER A 1 197 ? -22.495 8.091 29.474 1.00 96.69 197 SER A N 1
ATOM 1516 C CA . SER A 1 197 ? -23.287 9.264 29.108 1.00 96.69 197 SER A CA 1
ATOM 1517 C C . SER A 1 197 ? -24.787 8.960 29.198 1.00 96.69 197 SER A C 1
ATOM 1519 O O . SER A 1 197 ? -25.212 7.874 28.802 1.00 96.69 197 SER A O 1
ATOM 1521 N N . PRO A 1 198 ? -25.634 9.927 29.601 1.00 95.44 198 PRO A N 1
ATOM 1522 C CA . PRO A 1 198 ? -27.088 9.789 29.488 1.00 95.44 198 PRO A CA 1
ATOM 1523 C C . PRO A 1 198 ? -27.576 9.736 28.028 1.00 95.44 198 PRO A C 1
ATOM 1525 O O . PRO A 1 198 ? -28.732 9.412 27.778 1.00 95.44 198 PRO A O 1
ATOM 1528 N N . SER A 1 199 ? -26.714 10.062 27.055 1.00 96.12 199 SER A N 1
ATOM 1529 C CA . SER A 1 199 ? -27.007 9.989 25.617 1.00 96.12 199 SER A CA 1
ATOM 1530 C C . SER A 1 199 ? -25.841 9.356 24.830 1.00 96.12 199 SER A C 1
ATOM 1532 O O . SER A 1 199 ? -25.132 10.054 24.095 1.00 96.12 199 SER A O 1
ATOM 1534 N N . PRO A 1 200 ? -25.616 8.030 24.957 1.00 95.25 200 PRO A N 1
ATOM 1535 C CA . PRO A 1 200 ? -24.447 7.357 24.382 1.00 95.25 200 PRO A CA 1
ATOM 1536 C C . PRO A 1 200 ? -24.308 7.561 22.871 1.00 95.25 200 PRO A C 1
ATOM 1538 O O . PRO A 1 200 ? -23.237 7.931 22.399 1.00 95.25 200 PRO A O 1
ATOM 1541 N N . THR A 1 201 ? -25.395 7.422 22.105 1.00 94.69 201 THR A N 1
ATOM 1542 C CA . THR A 1 201 ? -25.370 7.567 20.637 1.00 94.69 201 THR A CA 1
ATOM 1543 C C . THR A 1 201 ? -24.874 8.937 20.181 1.00 94.69 201 THR A C 1
ATOM 1545 O O . THR A 1 201 ? -24.035 9.022 19.283 1.00 94.69 201 THR A O 1
ATOM 1548 N N . VAL A 1 202 ? -25.358 10.014 20.809 1.00 97.06 202 VAL A N 1
ATOM 1549 C CA . VAL A 1 202 ? -24.959 11.389 20.465 1.00 97.06 202 VAL A CA 1
ATOM 1550 C C . VAL A 1 202 ? -23.508 11.640 20.869 1.00 97.06 202 VAL A C 1
ATOM 1552 O O . VAL A 1 202 ? -22.756 12.243 20.103 1.00 97.06 202 VAL A O 1
ATOM 1555 N N . CYS A 1 203 ? -23.097 11.133 22.035 1.00 98.25 203 CYS A N 1
ATOM 1556 C CA . CYS A 1 203 ? -21.712 11.213 22.490 1.00 98.25 203 CYS A CA 1
ATOM 1557 C C . CYS A 1 203 ? -20.756 10.533 21.504 1.00 98.25 203 CYS A C 1
ATOM 1559 O O . CYS A 1 203 ? -19.832 11.175 21.010 1.00 98.25 203 CYS A O 1
ATOM 1561 N N . PHE A 1 204 ? -21.018 9.272 21.145 1.00 97.94 204 PHE A N 1
ATOM 1562 C CA . PHE A 1 204 ? -20.167 8.525 20.219 1.00 97.94 204 PHE A CA 1
ATOM 1563 C C . PHE A 1 204 ? -20.065 9.201 18.854 1.00 97.94 204 PHE A C 1
ATOM 1565 O O . PHE A 1 204 ? -18.985 9.241 18.271 1.00 97.94 204 PHE A O 1
ATOM 1572 N N . LEU A 1 205 ? -21.169 9.746 18.333 1.00 96.94 205 LEU A N 1
ATOM 1573 C CA . LEU A 1 205 ? -21.142 10.487 17.074 1.00 96.94 205 LEU A CA 1
ATOM 1574 C C . LEU A 1 205 ? -20.196 11.693 17.159 1.00 96.94 205 LEU A C 1
ATOM 1576 O O . LEU A 1 205 ? -19.370 11.885 16.268 1.00 96.94 205 LEU A O 1
ATOM 1580 N N . LYS A 1 206 ? -20.290 12.480 18.236 1.00 97.75 206 LYS A N 1
ATOM 1581 C CA . LYS A 1 206 ? -19.436 13.651 18.459 1.00 97.75 206 LYS A CA 1
ATOM 1582 C C . LYS A 1 206 ? -17.960 13.259 18.589 1.00 97.75 206 LYS A C 1
ATOM 1584 O O . LYS A 1 206 ? -17.130 13.783 17.852 1.00 97.75 206 LYS A O 1
ATOM 1589 N N . GLU A 1 207 ? -17.642 12.304 19.456 1.00 97.62 207 GLU A N 1
ATOM 1590 C CA . GLU A 1 207 ? -16.266 11.843 19.687 1.00 97.62 207 GLU A CA 1
ATOM 1591 C C . GLU A 1 207 ? -15.639 11.236 18.420 1.00 97.62 207 GLU A C 1
ATOM 1593 O O . GLU A 1 207 ? -14.469 11.482 18.119 1.00 97.62 207 GLU A O 1
ATOM 1598 N N . ARG A 1 208 ? -16.414 10.491 17.613 1.00 96.19 208 ARG A N 1
ATOM 1599 C CA . ARG A 1 208 ? -15.952 9.971 16.313 1.00 96.19 208 ARG A CA 1
ATOM 1600 C C . ARG A 1 208 ? -15.610 11.088 15.323 1.00 96.19 208 ARG A C 1
ATOM 1602 O O . ARG A 1 208 ? -14.650 10.953 14.563 1.00 96.19 208 ARG A O 1
ATOM 1609 N N . LEU A 1 209 ? -16.364 12.187 15.330 1.00 95.56 209 LEU A N 1
ATOM 1610 C CA . LEU A 1 209 ? -16.064 13.353 14.498 1.00 95.56 209 LEU A CA 1
ATOM 1611 C C . LEU A 1 209 ? -14.803 14.079 14.981 1.00 95.56 209 LEU A C 1
ATOM 1613 O O . LEU A 1 209 ? -13.956 14.429 14.161 1.00 95.56 209 LEU A O 1
ATOM 1617 N N . GLU A 1 210 ? -14.637 14.249 16.293 1.00 95.19 210 GLU A N 1
ATOM 1618 C CA . GLU A 1 210 ? -13.466 14.913 16.882 1.00 95.19 210 GLU A CA 1
ATOM 1619 C C . GLU A 1 210 ? -12.172 14.118 16.645 1.00 95.19 210 GLU A C 1
ATOM 1621 O O . GLU A 1 210 ? -11.146 14.679 16.252 1.00 95.19 210 GLU A O 1
ATOM 1626 N N . ARG A 1 211 ? -12.224 12.787 16.769 1.00 94.94 211 ARG A N 1
ATOM 1627 C CA . ARG A 1 211 ? -11.069 11.901 16.535 1.00 94.94 211 ARG A CA 1
ATOM 1628 C C . ARG A 1 211 ? -10.781 11.598 15.062 1.00 94.94 211 ARG A C 1
ATOM 1630 O O . ARG A 1 211 ? -9.817 10.882 14.775 1.00 94.94 211 ARG A O 1
ATOM 1637 N N . LYS A 1 212 ? -11.607 12.071 14.119 1.00 94.50 212 LYS A N 1
ATOM 1638 C CA . LYS A 1 212 ? -11.526 11.708 12.690 1.00 94.50 212 LYS A CA 1
ATOM 1639 C C . LYS A 1 212 ? -10.111 11.889 12.133 1.00 94.50 212 LYS A C 1
ATOM 1641 O O . LYS A 1 212 ? -9.578 10.986 11.493 1.00 94.50 212 LYS A O 1
ATOM 1646 N N . THR A 1 213 ? -9.468 13.014 12.446 1.00 94.25 213 THR A N 1
ATOM 1647 C CA . THR A 1 213 ? -8.096 13.320 12.007 1.00 94.25 213 THR A CA 1
ATOM 1648 C C . THR A 1 213 ? -7.080 12.282 12.495 1.00 94.25 213 THR A C 1
ATOM 1650 O O . THR A 1 213 ? -6.237 11.841 11.718 1.00 94.25 213 THR A O 1
ATOM 1653 N N . LEU A 1 214 ? -7.179 11.843 13.753 1.00 95.25 214 LEU A N 1
ATOM 1654 C CA . LEU A 1 214 ? -6.288 10.833 14.333 1.00 95.25 214 LEU A CA 1
ATOM 1655 C C . LEU A 1 214 ? -6.524 9.443 13.723 1.00 95.25 214 LEU A C 1
ATOM 1657 O O . LEU A 1 214 ? -5.573 8.706 13.461 1.00 95.25 214 LEU A O 1
ATOM 1661 N N . SER A 1 215 ? -7.783 9.096 13.442 1.00 94.06 215 SER A N 1
ATOM 1662 C CA . SER A 1 215 ? -8.125 7.856 12.732 1.00 94.06 215 SER A CA 1
ATOM 1663 C C . SER A 1 215 ? -7.529 7.832 11.317 1.00 94.06 215 SER A C 1
ATOM 1665 O O . SER A 1 215 ? -6.927 6.834 10.905 1.00 94.06 215 SER A O 1
ATOM 1667 N N . ILE A 1 216 ? -7.609 8.959 10.600 1.00 95.75 216 ILE A N 1
ATOM 1668 C CA . ILE A 1 216 ? -6.992 9.122 9.278 1.00 95.75 216 ILE A CA 1
ATOM 1669 C C . ILE A 1 216 ? -5.470 9.038 9.378 1.00 95.75 216 ILE A C 1
ATOM 1671 O O . ILE A 1 216 ? -4.862 8.294 8.610 1.00 95.75 216 ILE A O 1
ATOM 1675 N N . LEU A 1 217 ? -4.857 9.731 10.343 1.00 96.75 217 LEU A N 1
ATOM 1676 C CA . LEU A 1 217 ? -3.415 9.677 10.577 1.00 96.75 217 LEU A CA 1
ATOM 1677 C C . LEU A 1 217 ? -2.943 8.241 10.817 1.00 96.75 217 LEU A C 1
ATOM 1679 O O . LEU A 1 217 ? -1.974 7.809 10.198 1.00 96.75 217 LEU A O 1
ATOM 1683 N N . THR A 1 218 ? -3.645 7.486 11.662 1.00 94.62 218 THR A N 1
ATOM 1684 C CA . THR A 1 218 ? -3.310 6.090 11.981 1.00 94.62 218 THR A CA 1
ATOM 1685 C C . THR A 1 218 ? -3.417 5.201 10.749 1.00 94.62 218 THR A C 1
ATOM 1687 O O . THR A 1 218 ? -2.482 4.473 10.419 1.00 94.62 218 THR A O 1
ATOM 1690 N N . THR A 1 219 ? -4.524 5.313 10.012 1.00 92.94 219 THR A N 1
ATOM 1691 C CA . THR A 1 219 ? -4.763 4.521 8.800 1.00 92.94 219 THR A CA 1
ATOM 1692 C C . THR A 1 219 ? -3.727 4.821 7.719 1.00 92.94 219 THR A C 1
ATOM 1694 O O . THR A 1 219 ? -3.166 3.900 7.121 1.00 92.94 219 THR A O 1
ATOM 1697 N N . MET A 1 220 ? -3.449 6.102 7.465 1.00 94.19 220 MET A N 1
ATOM 1698 C CA . MET A 1 220 ? -2.481 6.508 6.450 1.00 94.19 220 MET A CA 1
ATOM 1699 C C . MET A 1 220 ? -1.059 6.151 6.855 1.00 94.19 220 MET A C 1
ATOM 1701 O O . MET A 1 220 ? -0.324 5.631 6.021 1.00 94.19 220 MET A O 1
ATOM 1705 N N . SER A 1 221 ? -0.696 6.333 8.125 1.00 94.44 221 SER A N 1
ATOM 1706 C CA . SER A 1 221 ? 0.625 5.947 8.619 1.00 94.44 221 SER A CA 1
ATOM 1707 C C . SER A 1 221 ? 0.848 4.444 8.502 1.00 94.44 221 SER A C 1
ATOM 1709 O O . SER A 1 221 ? 1.873 4.035 7.970 1.00 94.44 221 SER A O 1
ATOM 1711 N N . ASN A 1 222 ? -0.139 3.624 8.877 1.00 90.88 222 ASN A N 1
ATOM 1712 C CA . ASN A 1 222 ? -0.067 2.173 8.703 1.00 90.88 222 ASN A CA 1
ATOM 1713 C C . ASN A 1 222 ? 0.134 1.786 7.230 1.00 90.88 222 ASN A C 1
ATOM 1715 O O . ASN A 1 222 ? 1.017 1.000 6.913 1.00 90.88 222 ASN A O 1
ATOM 1719 N N . ARG A 1 223 ? -0.636 2.375 6.303 1.00 90.12 223 ARG A N 1
ATOM 1720 C CA . ARG A 1 223 ? -0.527 2.082 4.860 1.00 90.12 223 ARG A CA 1
ATOM 1721 C C . ARG A 1 223 ? 0.802 2.524 4.249 1.00 90.12 223 ARG A C 1
ATOM 1723 O O . ARG A 1 223 ? 1.346 1.822 3.399 1.00 90.12 223 ARG A O 1
ATOM 1730 N N . ILE A 1 224 ? 1.282 3.706 4.625 1.00 92.06 224 ILE A N 1
ATOM 1731 C CA . ILE A 1 224 ? 2.546 4.268 4.144 1.00 92.06 224 ILE A CA 1
ATOM 1732 C C . ILE A 1 224 ? 3.705 3.420 4.656 1.00 92.06 224 ILE A C 1
ATOM 1734 O O . ILE A 1 224 ? 4.512 2.944 3.862 1.00 92.06 224 ILE A O 1
ATOM 1738 N N . CYS A 1 225 ? 3.752 3.177 5.963 1.00 90.62 225 CYS A N 1
ATOM 1739 C CA . CYS A 1 225 ? 4.859 2.468 6.581 1.00 90.62 225 CYS A CA 1
ATOM 1740 C C . CYS A 1 225 ? 4.848 0.980 6.239 1.00 90.62 225 CYS A C 1
ATOM 1742 O O . CYS A 1 225 ? 5.900 0.448 5.917 1.00 90.62 225 CYS A O 1
ATOM 1744 N N . SER A 1 226 ? 3.676 0.347 6.120 1.00 87.19 226 SER A N 1
ATOM 1745 C CA . SER A 1 226 ? 3.571 -1.016 5.583 1.00 87.19 226 SER A CA 1
ATOM 1746 C C . SER A 1 226 ? 4.099 -1.134 4.155 1.00 87.19 226 SER A C 1
ATOM 1748 O O . SER A 1 226 ? 4.549 -2.202 3.771 1.00 87.19 226 SER A O 1
ATOM 1750 N N . ARG A 1 227 ? 4.012 -0.079 3.336 1.00 88.25 227 ARG A N 1
ATOM 1751 C CA . ARG A 1 227 ? 4.600 -0.066 1.987 1.00 88.25 227 ARG A CA 1
ATOM 1752 C C . ARG A 1 227 ? 6.104 0.182 2.050 1.00 88.25 227 ARG A C 1
ATOM 1754 O O . ARG A 1 227 ? 6.863 -0.468 1.337 1.00 88.25 227 ARG A O 1
ATOM 1761 N N . TYR A 1 228 ? 6.518 1.105 2.913 1.00 89.25 228 TYR A N 1
ATOM 1762 C CA . TYR A 1 228 ? 7.918 1.441 3.131 1.00 89.25 228 TYR A CA 1
ATOM 1763 C C . TYR A 1 228 ? 8.725 0.250 3.664 1.00 89.25 228 TYR A C 1
ATOM 1765 O O . TYR A 1 228 ? 9.861 0.068 3.243 1.00 89.25 228 TYR A O 1
ATOM 1773 N N . THR A 1 229 ? 8.148 -0.608 4.511 1.00 84.56 229 THR A N 1
ATOM 1774 C CA . THR A 1 229 ? 8.828 -1.819 4.999 1.00 84.56 229 THR A CA 1
ATOM 1775 C C . THR A 1 229 ? 9.133 -2.825 3.890 1.00 84.56 229 THR A C 1
ATOM 1777 O O . THR A 1 229 ? 10.142 -3.518 3.975 1.00 84.56 229 THR A O 1
ATOM 1780 N N . VAL A 1 230 ? 8.328 -2.875 2.820 1.00 84.88 230 VAL A N 1
ATOM 1781 C CA . VAL A 1 230 ? 8.579 -3.763 1.665 1.00 84.88 230 VAL A CA 1
ATOM 1782 C C . VAL A 1 230 ? 9.596 -3.178 0.703 1.00 84.88 230 VAL A C 1
ATOM 1784 O O . VAL A 1 230 ? 10.447 -3.884 0.170 1.00 84.88 230 VAL A O 1
ATOM 1787 N N . TYR A 1 231 ? 9.459 -1.891 0.407 1.00 87.44 231 TYR A N 1
ATOM 1788 C CA . TYR A 1 231 ? 10.242 -1.250 -0.644 1.00 87.44 231 TYR A CA 1
ATOM 1789 C C . TYR A 1 231 ? 11.546 -0.643 -0.138 1.00 87.44 231 TYR A C 1
ATOM 1791 O O . TYR A 1 231 ? 12.466 -0.415 -0.920 1.00 87.44 231 TYR A O 1
ATOM 1799 N N . GLY A 1 232 ? 11.643 -0.369 1.159 1.00 86.69 232 GLY A N 1
ATOM 1800 C CA . GLY A 1 232 ? 12.764 0.358 1.727 1.00 86.69 232 GLY A CA 1
ATOM 1801 C C . GLY A 1 232 ? 12.927 1.742 1.100 1.00 86.69 232 GLY A C 1
ATOM 1802 O O . GLY A 1 232 ? 12.021 2.282 0.460 1.00 86.69 232 GLY A O 1
ATOM 1803 N N . LYS A 1 233 ? 14.108 2.332 1.280 1.00 80.56 233 LYS A N 1
ATOM 1804 C CA . LYS A 1 233 ? 14.386 3.706 0.848 1.00 80.56 233 LYS A CA 1
ATOM 1805 C C . LYS A 1 233 ? 14.368 3.863 -0.676 1.00 80.56 233 LYS A C 1
ATOM 1807 O O . LYS A 1 233 ? 13.647 4.712 -1.193 1.00 80.56 233 LYS A O 1
ATOM 1812 N N . GLU A 1 234 ? 15.116 3.024 -1.389 1.00 78.56 234 GLU A N 1
ATOM 1813 C CA . GLU A 1 234 ? 15.360 3.170 -2.833 1.00 78.56 234 GLU A CA 1
ATOM 1814 C C . GLU A 1 234 ? 14.082 2.976 -3.663 1.00 78.56 234 GLU A C 1
ATOM 1816 O O . GLU A 1 234 ? 13.684 3.851 -4.433 1.00 78.56 234 GLU A O 1
ATOM 1821 N N . LYS A 1 235 ? 13.352 1.878 -3.435 1.00 87.56 235 LYS A N 1
ATOM 1822 C CA . LYS A 1 235 ? 12.143 1.557 -4.206 1.00 87.56 235 LYS A CA 1
ATOM 1823 C C . LYS A 1 235 ? 10.918 2.384 -3.779 1.00 87.56 235 LYS A C 1
ATOM 1825 O O . LYS A 1 235 ? 9.933 2.451 -4.515 1.00 87.56 235 LYS A O 1
ATOM 1830 N N . SER A 1 236 ? 10.967 3.089 -2.642 1.00 89.25 236 SER A N 1
ATOM 1831 C CA . SER A 1 236 ? 9.885 3.999 -2.217 1.00 89.25 236 SER A CA 1
ATOM 1832 C C . SER A 1 236 ? 9.760 5.247 -3.092 1.00 89.25 236 SER A C 1
ATOM 1834 O O . SER A 1 236 ? 8.637 5.700 -3.352 1.00 89.25 236 SER A O 1
ATOM 1836 N N . LYS A 1 237 ? 10.883 5.778 -3.598 1.00 90.56 237 LYS A N 1
ATOM 1837 C CA . LYS A 1 237 ? 10.872 6.862 -4.593 1.00 90.56 237 LYS A CA 1
ATOM 1838 C C . LYS A 1 237 ? 10.136 6.407 -5.853 1.00 90.56 237 LYS A C 1
ATOM 1840 O O . LYS A 1 237 ? 9.155 7.027 -6.262 1.00 90.56 237 LYS A O 1
ATOM 1845 N N . PHE A 1 238 ? 10.542 5.256 -6.386 1.00 89.94 238 PHE A N 1
ATOM 1846 C CA . PHE A 1 238 ? 9.958 4.618 -7.564 1.00 89.94 238 PHE A CA 1
ATOM 1847 C C . PHE A 1 238 ? 8.450 4.358 -7.414 1.00 89.94 238 PHE A C 1
ATOM 1849 O O . PHE A 1 238 ? 7.657 4.725 -8.281 1.00 89.94 238 PHE A O 1
ATOM 1856 N N . SER A 1 239 ? 8.037 3.803 -6.271 1.00 92.25 239 SER A N 1
ATOM 1857 C CA . SER A 1 239 ? 6.626 3.621 -5.900 1.00 92.25 239 SER A CA 1
ATOM 1858 C C . SER A 1 239 ? 5.842 4.935 -6.000 1.00 92.25 239 SER A C 1
ATOM 1860 O O . SER A 1 239 ? 4.757 4.996 -6.580 1.00 92.25 239 SER A O 1
ATOM 1862 N N . THR A 1 240 ? 6.399 6.014 -5.452 1.00 93.75 240 THR A N 1
ATOM 1863 C CA . THR A 1 240 ? 5.742 7.324 -5.437 1.00 93.75 240 THR A CA 1
ATOM 1864 C C . THR A 1 240 ? 5.647 7.932 -6.838 1.00 93.75 240 THR A C 1
ATOM 1866 O O . THR A 1 240 ? 4.579 8.426 -7.211 1.00 93.75 240 THR A O 1
ATOM 1869 N N . LEU A 1 241 ? 6.713 7.822 -7.642 1.00 95.06 241 LEU A N 1
ATOM 1870 C CA . LEU A 1 241 ? 6.719 8.222 -9.053 1.00 95.06 241 LEU A CA 1
ATOM 1871 C C . LEU A 1 241 ? 5.597 7.529 -9.829 1.00 95.06 241 LEU A C 1
ATOM 1873 O O . LEU A 1 241 ? 4.819 8.207 -10.500 1.00 95.06 241 LEU A O 1
ATOM 1877 N N . ILE A 1 242 ? 5.468 6.202 -9.698 1.00 94.75 242 ILE A N 1
ATOM 1878 C CA . ILE A 1 242 ? 4.406 5.430 -10.355 1.00 94.75 242 ILE A CA 1
ATOM 1879 C C . ILE A 1 242 ? 3.032 5.958 -9.952 1.00 94.75 242 ILE A C 1
ATOM 1881 O O . ILE A 1 242 ? 2.220 6.284 -10.817 1.00 94.75 242 ILE A O 1
ATOM 1885 N N . LYS A 1 243 ? 2.763 6.074 -8.647 1.00 94.19 243 LYS A N 1
ATOM 1886 C CA . LYS A 1 243 ? 1.434 6.464 -8.161 1.00 94.19 243 LYS A CA 1
ATOM 1887 C C . LYS A 1 243 ? 1.010 7.834 -8.672 1.00 94.19 243 LYS A C 1
ATOM 1889 O O . LYS A 1 243 ? -0.128 7.988 -9.118 1.00 94.19 243 LYS A O 1
ATOM 1894 N N . PHE A 1 244 ? 1.900 8.825 -8.627 1.00 95.50 244 PHE A N 1
ATOM 1895 C CA . PHE A 1 244 ? 1.587 10.142 -9.175 1.00 95.50 244 PHE A CA 1
ATOM 1896 C C . PHE A 1 244 ? 1.443 10.092 -10.695 1.00 95.50 244 PHE A C 1
ATOM 1898 O O . PHE A 1 244 ? 0.432 10.564 -11.207 1.00 95.50 244 PHE A O 1
ATOM 1905 N N . ALA A 1 245 ? 2.362 9.446 -11.415 1.00 95.50 245 ALA A N 1
ATOM 1906 C CA . ALA A 1 245 ? 2.286 9.298 -12.868 1.00 95.50 245 ALA A CA 1
ATOM 1907 C C . ALA A 1 245 ? 0.951 8.689 -13.332 1.00 95.50 245 ALA A C 1
ATOM 1909 O O . ALA A 1 245 ? 0.379 9.126 -14.329 1.00 95.50 245 ALA A O 1
ATOM 1910 N N . GLN A 1 246 ? 0.424 7.711 -12.592 1.00 94.75 246 GLN A N 1
ATOM 1911 C CA . GLN A 1 246 ? -0.828 7.036 -12.932 1.00 94.75 246 GLN A CA 1
ATOM 1912 C C . GLN A 1 246 ? -2.084 7.833 -12.571 1.00 94.75 246 GLN A C 1
ATOM 1914 O O . GLN A 1 246 ? -3.099 7.726 -13.260 1.00 94.75 246 GLN A O 1
ATOM 1919 N N . LYS A 1 247 ? -2.048 8.626 -11.495 1.00 93.69 247 LYS A N 1
ATOM 1920 C CA . LYS A 1 247 ? -3.190 9.443 -11.046 1.00 93.69 247 LYS A CA 1
ATOM 1921 C C . LYS A 1 247 ? -3.267 10.792 -11.759 1.00 93.69 247 LYS A C 1
ATOM 1923 O O . LYS A 1 247 ? -4.359 11.309 -11.979 1.00 93.69 247 LYS A O 1
ATOM 1928 N N . ILE A 1 248 ? -2.118 11.358 -12.115 1.00 94.44 248 ILE A N 1
ATOM 1929 C CA . ILE A 1 248 ? -1.981 12.659 -12.766 1.00 94.44 248 ILE A CA 1
ATOM 1930 C C . ILE A 1 248 ? -1.012 12.567 -13.954 1.00 94.44 248 ILE A C 1
ATOM 1932 O O . ILE A 1 248 ? 0.053 13.184 -13.972 1.00 94.44 248 ILE A O 1
ATOM 1936 N N . PRO A 1 249 ? -1.382 11.826 -15.011 1.00 94.00 249 PRO A N 1
ATOM 1937 C CA . PRO A 1 249 ? -0.519 11.639 -16.167 1.00 94.00 249 PRO A CA 1
ATOM 1938 C C . PRO A 1 249 ? -0.309 12.926 -16.977 1.00 94.00 249 PRO A C 1
ATOM 1940 O O . PRO A 1 249 ? 0.439 12.887 -17.945 1.00 94.00 249 PRO A O 1
ATOM 1943 N N . SER A 1 250 ? -0.955 14.046 -16.631 1.00 91.88 250 SER A N 1
ATOM 1944 C CA . SER A 1 250 ? -0.739 15.379 -17.212 1.00 91.88 250 SER A CA 1
ATOM 1945 C C . SER A 1 250 ? 0.449 16.133 -16.603 1.00 91.88 250 SER A C 1
ATOM 1947 O O . SER A 1 250 ? 0.992 17.017 -17.263 1.00 91.88 250 SER A O 1
ATOM 1949 N N . ALA A 1 251 ? 0.859 15.813 -15.372 1.00 94.88 251 ALA A N 1
ATOM 1950 C CA . ALA A 1 251 ? 2.004 16.457 -14.732 1.00 94.88 251 ALA A CA 1
ATOM 1951 C C . ALA A 1 251 ? 3.321 16.029 -15.397 1.00 94.88 251 ALA A C 1
ATOM 1953 O O . ALA A 1 251 ? 3.406 14.956 -16.003 1.00 94.88 251 ALA A O 1
ATOM 1954 N N . SER A 1 252 ? 4.343 16.883 -15.315 1.00 94.75 252 SER A N 1
ATOM 1955 C CA . SER A 1 252 ? 5.675 16.548 -15.813 1.00 94.75 252 SER A CA 1
ATOM 1956 C C . SER A 1 252 ? 6.462 15.742 -14.781 1.00 94.75 252 SER A C 1
ATOM 1958 O O . SER A 1 252 ? 6.119 15.692 -13.597 1.00 94.75 252 SER A O 1
ATOM 1960 N N . PHE A 1 253 ? 7.548 15.117 -15.228 1.00 95.06 253 PHE A N 1
ATOM 1961 C CA . PHE A 1 253 ? 8.478 14.456 -14.319 1.00 95.06 253 PHE A CA 1
ATOM 1962 C C . PHE A 1 253 ? 9.133 15.459 -13.366 1.00 95.06 253 PHE A C 1
ATOM 1964 O O . PHE A 1 253 ? 9.295 15.165 -12.191 1.00 95.06 253 PHE A O 1
ATOM 1971 N N . GLU A 1 254 ? 9.456 16.659 -13.847 1.00 95.56 254 GLU A N 1
ATOM 1972 C CA . GLU A 1 254 ? 10.076 17.729 -13.061 1.00 95.56 254 GLU A CA 1
ATOM 1973 C C . GLU A 1 254 ? 9.149 18.236 -11.946 1.00 95.56 254 GLU A C 1
ATOM 1975 O O . GLU A 1 254 ? 9.624 18.661 -10.895 1.00 95.56 254 GLU A O 1
ATOM 1980 N N . ASP A 1 255 ? 7.829 18.153 -12.144 1.00 96.31 255 ASP A N 1
ATOM 1981 C CA . ASP A 1 255 ? 6.844 18.467 -11.107 1.00 96.31 255 ASP A CA 1
ATOM 1982 C C . ASP A 1 255 ? 6.740 17.346 -10.049 1.00 96.31 255 ASP A C 1
ATOM 1984 O O . ASP A 1 255 ? 6.490 17.631 -8.878 1.00 96.31 255 ASP A O 1
ATOM 1988 N N . ILE A 1 256 ? 6.916 16.076 -10.444 1.00 96.69 256 ILE A N 1
ATOM 1989 C CA . ILE A 1 256 ? 6.653 14.897 -9.597 1.00 96.69 256 ILE A CA 1
ATOM 1990 C C . ILE A 1 256 ? 7.908 14.350 -8.905 1.00 96.69 256 ILE A C 1
ATOM 1992 O O . ILE A 1 256 ? 7.817 13.922 -7.757 1.00 96.69 256 ILE A O 1
ATOM 1996 N N . SER A 1 257 ? 9.072 14.361 -9.557 1.00 95.81 257 SER A N 1
ATOM 1997 C CA . SER A 1 257 ? 10.309 13.786 -9.012 1.00 95.81 257 SER A CA 1
ATOM 1998 C C . SER A 1 257 ? 10.698 14.393 -7.660 1.00 95.81 257 SER A C 1
ATOM 2000 O O . SER A 1 257 ? 10.905 13.619 -6.725 1.00 95.81 257 SER A O 1
ATOM 2002 N N . PRO A 1 258 ? 10.681 15.730 -7.468 1.00 95.62 258 PRO A N 1
ATOM 2003 C CA . PRO A 1 258 ? 10.977 16.318 -6.160 1.00 95.62 258 PRO A CA 1
ATOM 2004 C C . PRO A 1 258 ? 9.970 15.903 -5.077 1.00 95.62 258 PRO A C 1
ATOM 2006 O O . PRO A 1 258 ? 10.334 15.715 -3.922 1.00 95.62 258 PRO A O 1
ATOM 2009 N N . LEU A 1 259 ? 8.697 15.707 -5.443 1.00 96.50 259 LEU A N 1
ATOM 2010 C CA . LEU A 1 259 ? 7.670 15.235 -4.507 1.00 96.50 259 LEU A CA 1
ATOM 2011 C C . LEU A 1 259 ? 7.877 13.765 -4.132 1.00 96.50 259 LEU A C 1
ATOM 2013 O O . LEU A 1 259 ? 7.576 13.373 -3.005 1.00 96.50 259 LEU A O 1
ATOM 2017 N N . ALA A 1 260 ? 8.372 12.944 -5.060 1.00 94.56 260 ALA A N 1
ATOM 2018 C CA . ALA A 1 260 ? 8.752 11.565 -4.777 1.00 94.56 260 ALA A CA 1
ATOM 2019 C C . ALA A 1 260 ? 9.973 11.494 -3.851 1.00 94.56 260 ALA A C 1
ATOM 2021 O O . ALA A 1 260 ? 10.000 10.638 -2.965 1.00 94.56 260 ALA A O 1
ATOM 2022 N N . GLU A 1 261 ? 10.925 12.419 -4.013 1.00 93.75 261 GLU A N 1
ATOM 2023 C CA . GLU A 1 261 ? 12.074 12.580 -3.117 1.00 93.75 261 GLU A CA 1
ATOM 2024 C C . GLU A 1 261 ? 11.638 12.966 -1.703 1.00 93.75 261 GLU A C 1
ATOM 2026 O O . GLU A 1 261 ? 11.914 12.254 -0.736 1.00 93.75 261 GLU A O 1
ATOM 2031 N N . ASP A 1 262 ? 10.836 14.026 -1.597 1.00 95.12 262 ASP A N 1
ATOM 2032 C CA . ASP A 1 262 ? 10.248 14.457 -0.330 1.00 95.12 262 ASP A CA 1
ATOM 2033 C C . ASP A 1 262 ? 9.451 13.323 0.339 1.00 95.12 262 ASP A C 1
ATOM 2035 O O . ASP A 1 262 ? 9.564 13.102 1.543 1.00 95.12 262 ASP A O 1
ATOM 2039 N N . SER A 1 263 ? 8.663 12.567 -0.433 1.00 94.19 263 SER A N 1
ATOM 2040 C CA . SER A 1 263 ? 7.838 11.479 0.104 1.00 94.19 263 SER A CA 1
ATOM 2041 C C . SER A 1 263 ? 8.680 10.378 0.742 1.00 94.19 263 SER A C 1
ATOM 2043 O O . SER A 1 263 ? 8.398 9.977 1.871 1.00 94.19 263 SER A O 1
ATOM 2045 N N . HIS A 1 264 ? 9.720 9.885 0.058 1.00 91.06 264 HIS A N 1
ATOM 2046 C CA . HIS A 1 264 ? 10.538 8.816 0.631 1.00 91.06 264 HIS A CA 1
ATOM 2047 C C . HIS A 1 264 ? 11.330 9.292 1.854 1.00 91.06 264 HIS A C 1
ATOM 2049 O O . HIS A 1 264 ? 11.566 8.497 2.762 1.00 91.06 264 HIS A O 1
ATOM 2055 N N . GLU A 1 265 ? 11.730 10.567 1.903 1.00 93.81 265 GLU A N 1
ATOM 2056 C CA . GLU A 1 265 ? 12.430 11.136 3.056 1.00 93.81 265 GLU A CA 1
ATOM 2057 C C . GLU A 1 265 ? 11.508 11.189 4.277 1.00 93.81 265 GLU A C 1
ATOM 2059 O O . GLU A 1 265 ? 11.880 10.709 5.347 1.00 93.81 265 GLU A O 1
ATOM 2064 N N . VAL A 1 266 ? 10.262 11.648 4.102 1.00 94.62 266 VAL A N 1
ATOM 2065 C CA . VAL A 1 266 ? 9.239 11.607 5.160 1.00 94.62 266 VAL A CA 1
ATOM 2066 C C . VAL A 1 266 ? 9.033 10.181 5.673 1.00 94.62 266 VAL A C 1
ATOM 2068 O O . VAL A 1 266 ? 8.999 9.956 6.884 1.00 94.62 266 VAL A O 1
ATOM 2071 N N . PHE A 1 267 ? 8.928 9.199 4.774 1.00 92.81 267 PHE A N 1
ATOM 2072 C CA . PHE A 1 267 ? 8.691 7.806 5.165 1.00 92.81 267 PHE A CA 1
ATOM 2073 C C . PHE A 1 267 ? 9.890 7.228 5.926 1.00 92.81 267 PHE A C 1
ATOM 2075 O O . PHE A 1 267 ? 9.713 6.643 6.995 1.00 92.81 267 PHE A O 1
ATOM 2082 N N . SER A 1 268 ? 11.110 7.471 5.437 1.00 91.38 268 SER A N 1
ATOM 2083 C CA . SER A 1 268 ? 12.349 7.061 6.105 1.00 91.38 268 SER A CA 1
ATOM 2084 C C . SER A 1 268 ? 12.496 7.691 7.488 1.00 91.38 268 SER A C 1
ATOM 2086 O O . SER A 1 268 ? 12.932 7.028 8.428 1.00 91.38 268 SER A O 1
ATOM 2088 N N . LYS A 1 269 ? 12.136 8.969 7.616 1.00 92.81 269 LYS A N 1
ATOM 2089 C CA . LYS A 1 269 ? 12.250 9.736 8.855 1.00 92.81 269 LYS A CA 1
ATOM 2090 C C . LYS A 1 269 ? 11.222 9.308 9.896 1.00 92.81 269 LYS A C 1
ATOM 2092 O O . LYS A 1 269 ? 11.568 9.199 11.069 1.00 92.81 269 LYS A O 1
ATOM 2097 N N . CYS A 1 270 ? 9.970 9.083 9.496 1.00 94.12 270 CYS A N 1
ATOM 2098 C CA . CYS A 1 270 ? 8.871 8.948 10.450 1.00 94.12 270 CYS A CA 1
ATOM 2099 C C . CYS A 1 270 ? 8.384 7.523 10.710 1.00 94.12 270 CYS A C 1
ATOM 2101 O O . CYS A 1 270 ? 7.856 7.290 11.796 1.00 94.12 270 CYS A O 1
ATOM 2103 N N . CYS A 1 271 ? 8.569 6.560 9.800 1.00 90.31 271 CYS A N 1
ATOM 2104 C CA . CYS A 1 271 ? 8.021 5.212 10.009 1.00 90.31 271 CYS A CA 1
ATOM 2105 C C . CYS A 1 271 ? 8.620 4.479 11.219 1.00 90.31 271 CYS A C 1
ATOM 2107 O O . CYS A 1 271 ? 7.938 3.678 11.851 1.00 90.31 271 CYS A O 1
ATOM 2109 N N . ASN A 1 272 ? 9.855 4.822 11.594 1.00 83.94 272 ASN A N 1
ATOM 2110 C CA . ASN A 1 272 ? 10.539 4.294 12.777 1.00 83.94 272 ASN A CA 1
ATOM 2111 C C . ASN A 1 272 ? 10.727 5.353 13.881 1.00 83.94 272 ASN A C 1
ATOM 2113 O O . ASN A 1 272 ? 11.503 5.144 14.812 1.00 83.94 272 ASN A O 1
ATOM 2117 N N . SER A 1 273 ? 10.062 6.509 13.771 1.00 84.56 273 SER A N 1
ATOM 2118 C CA . SER A 1 273 ? 10.216 7.607 14.727 1.00 84.56 273 SER A CA 1
ATOM 2119 C C . SER A 1 273 ? 9.384 7.393 15.988 1.00 84.56 273 SER A C 1
ATOM 2121 O O . SER A 1 273 ? 8.239 6.946 15.936 1.00 84.56 273 SER A O 1
ATOM 2123 N N . MET A 1 274 ? 9.957 7.796 17.121 1.00 84.12 274 MET A N 1
ATOM 2124 C CA . MET A 1 274 ? 9.280 7.859 18.418 1.00 84.12 274 MET A CA 1
ATOM 2125 C C . MET A 1 274 ? 8.706 9.250 18.727 1.00 84.12 274 MET A C 1
ATOM 2127 O O . MET A 1 274 ? 8.102 9.437 19.778 1.00 84.12 274 MET A O 1
ATOM 2131 N N . ALA A 1 275 ? 8.877 10.229 17.833 1.00 88.00 275 ALA A N 1
ATOM 2132 C CA . ALA A 1 275 ? 8.263 11.543 17.994 1.00 88.00 275 ALA A CA 1
ATOM 2133 C C . ALA A 1 275 ? 6.757 11.477 17.690 1.00 88.00 275 ALA A C 1
ATOM 2135 O O . ALA A 1 275 ? 6.358 11.029 16.612 1.00 88.00 275 ALA A O 1
ATOM 2136 N N . GLU A 1 276 ? 5.934 11.941 18.636 1.00 87.00 276 GLU A N 1
ATOM 2137 C CA . GLU A 1 276 ? 4.467 11.839 18.580 1.00 87.00 276 GLU A CA 1
ATOM 2138 C C . GLU A 1 276 ? 3.854 12.530 17.353 1.00 87.00 276 GLU A C 1
ATOM 2140 O O . GLU A 1 276 ? 2.881 12.037 16.784 1.00 87.00 276 GLU A O 1
ATOM 2145 N N . ASP A 1 277 ? 4.445 13.639 16.906 1.00 92.38 277 ASP A N 1
ATOM 2146 C CA . ASP A 1 277 ? 3.924 14.494 15.841 1.00 92.38 277 ASP A CA 1
ATOM 2147 C C . ASP A 1 277 ? 4.605 14.294 14.475 1.00 92.38 277 ASP A C 1
ATOM 2149 O O . ASP A 1 277 ? 4.183 14.923 13.504 1.00 92.38 277 ASP A O 1
ATOM 2153 N N . CYS A 1 278 ? 5.601 13.399 14.355 1.00 96.00 278 CYS A N 1
ATOM 2154 C CA . CYS A 1 278 ? 6.407 13.235 13.132 1.00 96.00 278 CYS A CA 1
ATOM 2155 C C . CYS A 1 278 ? 5.534 13.027 11.891 1.00 96.00 278 CYS A C 1
ATOM 2157 O O . CYS A 1 278 ? 5.555 13.835 10.964 1.00 96.00 278 CYS A O 1
ATOM 2159 N N . MET A 1 279 ? 4.710 11.971 11.890 1.00 95.31 279 MET A N 1
ATOM 2160 C CA . MET A 1 279 ? 3.854 11.656 10.743 1.00 95.31 279 MET A CA 1
ATOM 2161 C C . MET A 1 279 ? 2.842 12.761 10.466 1.00 95.31 279 MET A C 1
ATOM 2163 O O . MET A 1 279 ? 2.607 13.093 9.310 1.00 95.31 279 MET A O 1
ATOM 2167 N N . GLN A 1 280 ? 2.244 13.347 11.505 1.00 96.06 280 GLN A N 1
ATOM 2168 C CA . GLN A 1 280 ? 1.244 14.395 11.326 1.00 96.06 280 GLN A CA 1
ATOM 2169 C C . GLN A 1 280 ? 1.852 15.630 10.663 1.00 96.06 280 GLN A C 1
ATOM 2171 O O . GLN A 1 280 ? 1.280 16.152 9.703 1.00 96.06 280 GLN A O 1
ATOM 2176 N N . LYS A 1 281 ? 3.001 16.085 11.164 1.00 97.19 281 LYS A N 1
ATOM 2177 C CA . LYS A 1 281 ? 3.696 17.270 10.674 1.00 97.19 281 LYS A CA 1
ATOM 2178 C C . LYS A 1 281 ? 4.214 17.056 9.255 1.00 97.19 281 LYS A C 1
ATOM 2180 O O . LYS A 1 281 ? 3.817 17.775 8.342 1.00 97.19 281 LYS A O 1
ATOM 2185 N N . GLU A 1 282 ? 5.039 16.035 9.057 1.00 97.81 282 GLU A N 1
ATOM 2186 C CA . GLU A 1 282 ? 5.746 15.817 7.794 1.00 97.81 282 GLU A CA 1
ATOM 2187 C C . GLU A 1 282 ? 4.779 15.455 6.655 1.00 97.81 282 GLU A C 1
ATOM 2189 O O . GLU A 1 282 ? 4.928 15.937 5.533 1.00 97.81 282 GLU A O 1
ATOM 2194 N N . LEU A 1 283 ? 3.717 14.684 6.935 1.00 96.81 283 LEU A N 1
ATOM 2195 C CA . LEU A 1 283 ? 2.694 14.379 5.932 1.00 96.81 283 LEU A CA 1
ATOM 2196 C C . LEU A 1 283 ? 1.859 15.615 5.567 1.00 96.81 283 LEU A C 1
ATOM 2198 O O . LEU A 1 283 ? 1.474 15.778 4.408 1.00 96.81 283 LEU A O 1
ATOM 2202 N N . SER A 1 284 ? 1.598 16.510 6.524 1.00 97.44 284 SER A N 1
ATOM 2203 C CA . SER A 1 284 ? 0.897 17.776 6.266 1.00 97.44 284 SER A CA 1
ATOM 2204 C C . SER A 1 284 ? 1.741 18.730 5.414 1.00 97.44 284 SER A C 1
ATOM 2206 O O . SER A 1 284 ? 1.237 19.332 4.460 1.00 97.44 284 SER A O 1
ATOM 2208 N N . GLU A 1 285 ? 3.038 18.832 5.704 1.00 98.06 285 GLU A N 1
ATOM 2209 C CA . GLU A 1 285 ? 3.989 19.606 4.900 1.00 98.06 285 GLU A CA 1
ATOM 2210 C C . GLU A 1 285 ? 4.098 19.042 3.476 1.00 98.06 285 GLU A C 1
ATOM 2212 O O . GLU A 1 285 ? 3.948 19.785 2.502 1.00 98.06 285 GLU A O 1
ATOM 2217 N N . LEU A 1 286 ? 4.241 17.720 3.339 1.00 97.62 286 LEU A N 1
ATOM 2218 C CA . LEU A 1 286 ? 4.239 17.037 2.045 1.00 97.62 286 LEU A CA 1
ATOM 2219 C C . LEU A 1 286 ? 2.943 17.302 1.263 1.00 97.62 286 LEU A C 1
ATOM 2221 O O . LEU A 1 286 ? 2.986 17.629 0.079 1.00 97.62 286 LEU A O 1
ATOM 2225 N N . THR A 1 287 ? 1.786 17.233 1.924 1.00 98.12 287 THR A N 1
ATOM 2226 C CA . THR A 1 287 ? 0.480 17.539 1.313 1.00 98.12 287 THR A CA 1
ATOM 2227 C C . THR A 1 287 ? 0.438 18.964 0.772 1.00 98.12 287 THR A C 1
ATOM 2229 O O . THR A 1 287 ? -0.027 19.190 -0.345 1.00 98.12 287 THR A O 1
ATOM 2232 N N . THR A 1 288 ? 0.968 19.926 1.526 1.00 98.12 288 THR A N 1
ATOM 2233 C CA . THR A 1 288 ? 1.037 21.329 1.099 1.00 98.12 288 THR A CA 1
ATOM 2234 C C . THR A 1 288 ? 1.892 21.481 -0.159 1.00 98.12 288 THR A C 1
ATOM 2236 O O . THR A 1 288 ? 1.477 22.147 -1.113 1.00 98.12 288 THR A O 1
ATOM 2239 N N . LYS A 1 289 ? 3.055 20.818 -0.208 1.00 97.81 289 LYS A N 1
ATOM 2240 C CA . LYS A 1 289 ? 3.929 20.805 -1.391 1.00 97.81 289 LYS A CA 1
ATOM 2241 C C . LYS A 1 289 ? 3.240 20.176 -2.604 1.00 97.81 289 LYS A C 1
ATOM 2243 O O . LYS A 1 289 ? 3.248 20.775 -3.681 1.00 97.81 289 LYS A O 1
ATOM 2248 N N . ILE A 1 290 ? 2.586 19.024 -2.420 1.00 97.19 290 ILE A N 1
ATOM 2249 C CA . ILE A 1 290 ? 1.817 18.344 -3.473 1.00 97.19 290 ILE A CA 1
ATOM 2250 C C . ILE A 1 290 ? 0.738 19.281 -4.020 1.00 97.19 290 ILE A C 1
ATOM 2252 O O . ILE A 1 290 ? 0.672 19.497 -5.227 1.00 97.19 290 ILE A O 1
ATOM 2256 N N . CYS A 1 291 ? -0.073 19.887 -3.152 1.00 97.44 291 CYS A N 1
ATOM 2257 C CA . CYS A 1 291 ? -1.136 20.794 -3.576 1.00 97.44 291 CYS A CA 1
ATOM 2258 C C . CYS A 1 291 ? -0.604 22.032 -4.299 1.00 97.44 291 CYS A C 1
ATOM 2260 O O . CYS A 1 291 ? -1.159 22.432 -5.320 1.00 97.44 291 CYS A O 1
ATOM 2262 N N . THR A 1 292 ? 0.507 22.600 -3.834 1.00 96.81 292 THR A N 1
ATOM 2263 C CA . THR A 1 292 ? 1.146 23.754 -4.481 1.00 96.81 292 THR A CA 1
ATOM 2264 C C . THR A 1 292 ? 1.616 23.422 -5.898 1.00 96.81 292 THR A C 1
ATOM 2266 O O . THR A 1 292 ? 1.466 24.236 -6.806 1.00 96.81 292 THR A O 1
ATOM 2269 N N . LYS A 1 293 ? 2.175 22.226 -6.106 1.00 96.50 293 LYS A N 1
ATOM 2270 C CA . LYS A 1 293 ? 2.737 21.821 -7.402 1.00 96.50 293 LYS A CA 1
ATOM 2271 C C . LYS A 1 293 ? 1.707 21.239 -8.366 1.00 96.50 293 LYS A C 1
ATOM 2273 O O . LYS A 1 293 ? 1.788 21.503 -9.563 1.00 96.50 293 LYS A O 1
ATOM 2278 N N . LEU A 1 294 ? 0.754 20.451 -7.867 1.00 95.81 294 LEU A N 1
ATOM 2279 C CA . LEU A 1 294 ? -0.091 19.591 -8.700 1.00 95.81 294 LEU A CA 1
ATOM 2280 C C . LEU A 1 294 ? -1.557 20.035 -8.803 1.00 95.81 294 LEU A C 1
ATOM 2282 O O . LEU A 1 294 ? -2.250 19.564 -9.704 1.00 95.81 294 LEU A O 1
ATOM 2286 N N . SER A 1 295 ? -2.052 20.945 -7.953 1.00 94.44 295 SER A N 1
ATOM 2287 C CA . SER A 1 295 ? -3.471 21.363 -7.990 1.00 94.44 295 SER A CA 1
ATOM 2288 C C . SER A 1 295 ? -3.890 21.978 -9.330 1.00 94.44 295 SER A C 1
ATOM 2290 O O . SER A 1 295 ? -4.995 21.730 -9.798 1.00 94.44 295 SER A O 1
ATOM 2292 N N . SER A 1 296 ? -3.003 22.720 -9.997 1.00 93.69 296 SER A N 1
ATOM 2293 C CA . SER A 1 296 ? -3.264 23.316 -11.318 1.00 93.69 296 SER A CA 1
ATOM 2294 C C . SER A 1 296 ? -3.126 22.334 -12.484 1.00 93.69 296 SER A C 1
ATOM 2296 O O . SER A 1 296 ? -3.427 22.678 -13.624 1.00 93.69 296 SER A O 1
ATOM 2298 N N . LYS A 1 297 ? -2.641 21.117 -12.222 1.00 92.69 297 LYS A N 1
ATOM 2299 C CA . LYS A 1 297 ? -2.327 20.112 -13.246 1.00 92.69 297 LYS A CA 1
ATOM 2300 C C . LYS A 1 297 ? -3.467 19.107 -13.442 1.00 92.69 297 LYS A C 1
ATOM 2302 O O . LYS A 1 297 ? -3.483 18.405 -14.456 1.00 92.69 297 LYS A O 1
ATOM 2307 N N . ASN A 1 298 ? -4.393 19.004 -12.482 1.00 92.06 298 ASN A N 1
ATOM 2308 C CA . ASN A 1 298 ? -5.527 18.082 -12.523 1.00 92.06 298 ASN A CA 1
ATOM 2309 C C . ASN A 1 298 ? -6.670 18.524 -11.595 1.00 92.06 298 ASN A C 1
ATOM 2311 O O . ASN A 1 298 ? -6.464 18.691 -10.394 1.00 92.06 298 ASN A O 1
ATOM 2315 N N . ASP A 1 299 ? -7.888 18.599 -12.132 1.00 93.19 299 ASP A N 1
ATOM 2316 C CA . ASP A 1 299 ? -9.064 19.069 -11.389 1.00 93.19 299 ASP A CA 1
ATOM 2317 C C . ASP A 1 299 ? -9.393 18.208 -10.164 1.00 93.19 299 ASP A C 1
ATOM 2319 O O . ASP A 1 299 ? -9.735 18.744 -9.116 1.00 93.19 299 ASP A O 1
ATOM 2323 N N . LYS A 1 300 ? -9.207 16.881 -10.228 1.00 92.94 300 LYS A N 1
ATOM 2324 C CA . LYS A 1 300 ? -9.471 16.002 -9.075 1.00 92.94 300 LYS A CA 1
ATOM 2325 C C . LYS A 1 300 ? -8.483 16.248 -7.932 1.00 92.94 300 LYS A C 1
ATOM 2327 O O . LYS A 1 300 ? -8.864 16.194 -6.766 1.00 92.94 300 LYS A O 1
ATOM 2332 N N . PHE A 1 301 ? -7.218 16.529 -8.252 1.00 92.31 301 PHE A N 1
ATOM 2333 C CA . PHE A 1 301 ? -6.239 16.963 -7.250 1.00 92.31 301 PHE A CA 1
ATOM 2334 C C . PHE A 1 301 ? -6.573 18.354 -6.716 1.00 92.31 301 PHE A C 1
ATOM 2336 O O . PHE A 1 301 ? -6.506 18.562 -5.508 1.00 92.31 301 PHE A O 1
ATOM 2343 N N . SER A 1 302 ? -6.978 19.279 -7.592 1.00 95.56 302 SER A N 1
ATOM 2344 C CA . SER A 1 302 ? -7.480 20.597 -7.191 1.00 95.56 302 SER A CA 1
ATOM 2345 C C . SER A 1 302 ? -8.607 20.470 -6.168 1.00 95.56 302 SER A C 1
ATOM 2347 O O . SER A 1 302 ? -8.557 21.099 -5.114 1.00 95.56 302 SER A O 1
ATOM 2349 N N . ASP A 1 303 ? -9.576 19.589 -6.422 1.00 96.56 303 ASP A N 1
ATOM 2350 C CA . ASP A 1 303 ? -10.695 19.326 -5.520 1.00 96.56 303 ASP A CA 1
ATOM 2351 C C . ASP A 1 303 ? -10.238 18.770 -4.169 1.00 96.56 303 ASP A C 1
ATOM 2353 O O . ASP A 1 303 ? -10.658 19.286 -3.132 1.00 96.56 303 ASP A O 1
ATOM 2357 N N . CYS A 1 304 ? -9.316 17.800 -4.154 1.00 96.81 304 CYS A N 1
ATOM 2358 C CA . CYS A 1 304 ? -8.728 17.307 -2.906 1.00 96.81 304 CYS A CA 1
ATOM 2359 C C . CYS A 1 304 ? -8.002 18.409 -2.118 1.00 96.81 304 CYS A C 1
ATOM 2361 O O . CYS A 1 304 ? -8.031 18.409 -0.891 1.00 96.81 304 CYS A O 1
ATOM 2363 N N . CYS A 1 305 ? -7.360 19.359 -2.797 1.00 97.00 305 CYS A N 1
ATOM 2364 C CA . CYS A 1 305 ? -6.582 20.426 -2.169 1.00 97.00 305 CYS A CA 1
ATOM 2365 C C . CYS A 1 305 ? -7.425 21.574 -1.595 1.00 97.00 305 CYS A C 1
ATOM 2367 O O . CYS A 1 305 ? -6.898 22.381 -0.832 1.00 97.00 305 CYS A O 1
ATOM 2369 N N . LYS A 1 306 ? -8.723 21.650 -1.919 1.00 95.38 306 LYS A N 1
ATOM 2370 C CA . LYS A 1 306 ? -9.651 22.654 -1.363 1.00 95.38 306 LYS A CA 1
ATOM 2371 C C . LYS A 1 306 ? -10.062 22.356 0.082 1.00 95.38 306 LYS A C 1
ATOM 2373 O O . LYS A 1 306 ? -10.626 23.229 0.745 1.00 95.38 306 LYS A O 1
ATOM 2378 N N . GLY A 1 307 ? -9.836 21.134 0.570 1.00 90.50 307 GLY A N 1
ATOM 2379 C CA . GLY A 1 307 ? -10.187 20.754 1.935 1.00 90.50 307 GLY A CA 1
ATOM 2380 C C . GLY A 1 307 ? -9.360 21.505 2.984 1.00 90.50 307 GLY A C 1
ATOM 2381 O O . GLY A 1 307 ? -8.221 21.908 2.747 1.00 90.50 307 GLY A O 1
ATOM 2382 N N . LYS A 1 308 ? -9.948 21.706 4.170 1.00 87.94 308 LYS A N 1
ATOM 2383 C CA . LYS A 1 308 ? -9.331 22.474 5.270 1.00 87.94 308 LYS A CA 1
ATOM 2384 C C . LYS A 1 308 ? -8.305 21.676 6.080 1.00 87.94 308 LYS A C 1
ATOM 2386 O O . LYS A 1 308 ? -7.504 22.271 6.792 1.00 87.94 308 LYS A O 1
ATOM 2391 N N . ASN A 1 309 ? -8.355 20.347 6.020 1.00 94.50 309 ASN A N 1
ATOM 2392 C CA . ASN A 1 309 ? -7.499 19.462 6.802 1.00 94.50 309 ASN A CA 1
ATOM 2393 C C . ASN A 1 309 ? -6.513 18.749 5.870 1.00 94.50 309 ASN A C 1
ATOM 2395 O O . ASN A 1 309 ? -6.920 17.991 4.995 1.00 94.50 309 ASN A O 1
ATOM 2399 N N . LEU A 1 310 ? -5.214 18.968 6.078 1.00 96.62 310 LEU A N 1
ATOM 2400 C CA . LEU A 1 310 ? -4.168 18.447 5.195 1.00 96.62 310 LEU A CA 1
ATOM 2401 C C . LEU A 1 310 ? -4.097 16.911 5.182 1.00 96.62 310 LEU A C 1
ATOM 2403 O O . LEU A 1 310 ? -3.828 16.326 4.137 1.00 96.62 310 LEU A O 1
ATOM 2407 N N . LEU A 1 311 ? -4.414 16.237 6.290 1.00 95.75 311 LEU A N 1
ATOM 2408 C CA . LEU A 1 311 ? -4.461 14.772 6.327 1.00 95.75 311 LEU A CA 1
ATOM 2409 C C . LEU A 1 311 ? -5.661 14.221 5.548 1.00 95.75 311 LEU A C 1
ATOM 2411 O O . LEU A 1 311 ? -5.537 13.206 4.861 1.00 95.75 311 LEU A O 1
ATOM 2415 N N . GLU A 1 312 ? -6.808 14.903 5.604 1.00 95.94 312 GLU A N 1
ATOM 2416 C CA . GLU A 1 312 ? -7.960 14.567 4.759 1.00 95.94 312 GLU A CA 1
ATOM 2417 C C . GLU A 1 312 ? -7.648 14.796 3.276 1.00 95.94 312 GLU A C 1
ATOM 2419 O O . GLU A 1 312 ? -7.961 13.940 2.446 1.00 95.94 312 GLU A O 1
ATOM 2424 N N . ASN A 1 313 ? -6.964 15.896 2.946 1.00 97.31 313 ASN A N 1
ATOM 2425 C CA . ASN A 1 313 ? -6.522 16.184 1.582 1.00 97.31 313 ASN A CA 1
ATOM 2426 C C . ASN A 1 313 ? -5.570 15.084 1.081 1.00 97.31 313 ASN A C 1
ATOM 2428 O O . ASN A 1 313 ? -5.733 14.590 -0.037 1.00 97.31 313 ASN A O 1
ATOM 2432 N N . TYR A 1 314 ? -4.617 14.641 1.911 1.00 96.69 314 TYR A N 1
ATOM 2433 C CA . TYR A 1 314 ? -3.725 13.529 1.575 1.00 96.69 314 TYR A CA 1
ATOM 2434 C C . TYR A 1 314 ? -4.487 12.228 1.327 1.00 96.69 314 TYR A C 1
ATOM 2436 O O . TYR A 1 314 ? -4.268 11.567 0.311 1.00 96.69 314 TYR A O 1
ATOM 2444 N N . LEU A 1 315 ? -5.414 11.873 2.224 1.00 96.00 315 LEU A N 1
ATOM 2445 C CA . LEU A 1 315 ? -6.268 10.699 2.061 1.00 96.00 315 LEU A CA 1
ATOM 2446 C C . LEU A 1 315 ? -7.076 10.774 0.757 1.00 96.00 315 LEU A C 1
ATOM 2448 O O . LEU A 1 315 ? -7.166 9.771 0.047 1.00 96.00 315 LEU A O 1
ATOM 2452 N N . CYS A 1 316 ? -7.621 11.946 0.418 1.00 96.62 316 CYS A N 1
ATOM 2453 C CA . CYS A 1 316 ? -8.329 12.180 -0.839 1.00 96.62 316 CYS A CA 1
ATOM 2454 C C . CYS A 1 316 ? -7.426 11.875 -2.043 1.00 96.62 316 CYS A C 1
ATOM 2456 O O . CYS A 1 316 ? -7.756 11.003 -2.847 1.00 96.62 316 CYS A O 1
ATOM 2458 N N . MET A 1 317 ? -6.239 12.492 -2.114 1.00 95.12 317 MET A N 1
ATOM 2459 C CA . MET A 1 317 ? -5.270 12.285 -3.204 1.00 95.12 317 MET A CA 1
ATOM 2460 C C . MET A 1 317 ? -4.827 10.817 -3.318 1.00 95.12 317 MET A C 1
ATOM 2462 O O . MET A 1 317 ? -4.809 10.224 -4.406 1.00 95.12 317 MET A O 1
ATOM 2466 N N . TYR A 1 318 ? -4.530 10.189 -2.178 1.00 93.81 318 TYR A N 1
ATOM 2467 C CA . TYR A 1 318 ? -4.174 8.774 -2.097 1.00 93.81 318 TYR A CA 1
ATOM 2468 C C . TYR A 1 318 ? -5.293 7.861 -2.620 1.00 93.81 318 TYR A C 1
ATOM 2470 O O . TYR A 1 318 ? -5.013 6.847 -3.270 1.00 93.81 318 TYR A O 1
ATOM 2478 N N . SER A 1 319 ? -6.553 8.236 -2.398 1.00 93.19 319 SER A N 1
ATOM 2479 C CA . SER A 1 319 ? -7.736 7.445 -2.761 1.00 93.19 319 SER A CA 1
ATOM 2480 C C . SER A 1 319 ? -8.254 7.709 -4.177 1.00 93.19 319 SER A C 1
ATOM 2482 O O . SER A 1 319 ? -9.128 6.980 -4.637 1.00 93.19 319 SER A O 1
ATOM 2484 N N . LEU A 1 320 ? -7.711 8.699 -4.898 1.00 92.88 320 LEU A N 1
ATOM 2485 C CA . LEU A 1 320 ? -8.100 8.952 -6.289 1.00 92.88 320 LEU A CA 1
ATOM 2486 C C . LEU A 1 320 ? -7.910 7.700 -7.171 1.00 92.88 320 LEU A C 1
ATOM 2488 O O . LEU A 1 320 ? -6.882 7.025 -7.059 1.00 92.88 320 LEU A O 1
ATOM 2492 N N . PRO A 1 321 ? -8.841 7.386 -8.084 1.00 90.50 321 PRO A N 1
ATOM 2493 C CA . PRO A 1 321 ? -8.633 6.309 -9.045 1.00 90.50 321 PRO A CA 1
ATOM 2494 C C . PRO A 1 321 ? -7.491 6.652 -10.021 1.00 90.50 321 PRO A C 1
ATOM 2496 O O . PRO A 1 321 ? -7.152 7.834 -10.168 1.00 90.50 321 PRO A O 1
ATOM 2499 N N . PRO A 1 322 ? -6.910 5.654 -10.716 1.00 89.75 322 PRO A N 1
ATOM 2500 C CA . PRO A 1 322 ? -6.059 5.921 -11.872 1.00 89.75 322 PRO A CA 1
ATOM 2501 C C . PRO A 1 322 ? -6.757 6.849 -12.865 1.00 89.75 322 PRO A C 1
ATOM 2503 O O . PRO A 1 322 ? -7.975 6.798 -13.059 1.00 89.75 322 PRO A O 1
ATOM 2506 N N . ALA A 1 323 ? -5.975 7.696 -13.524 1.00 90.88 323 ALA A N 1
ATOM 2507 C CA . ALA A 1 323 ? -6.456 8.419 -14.686 1.00 90.88 323 ALA A CA 1
ATOM 2508 C C . ALA A 1 323 ? -6.618 7.466 -15.877 1.00 90.88 323 ALA A C 1
ATOM 2510 O O . ALA A 1 323 ? -6.071 6.363 -15.902 1.00 90.88 323 ALA A O 1
ATOM 2511 N N . LYS A 1 324 ? -7.336 7.912 -16.909 1.00 87.81 324 LYS A N 1
ATOM 2512 C CA . LYS A 1 324 ? -7.308 7.221 -18.201 1.00 87.81 324 LYS A CA 1
ATOM 2513 C C . LYS A 1 324 ? -5.909 7.349 -18.800 1.00 87.81 324 LYS A C 1
ATOM 2515 O O . LYS A 1 324 ? -5.306 8.420 -18.721 1.00 87.81 324 LYS A O 1
ATOM 2520 N N . SER A 1 325 ? -5.416 6.272 -19.402 1.00 86.06 325 SER A N 1
ATOM 2521 C CA . SER A 1 325 ? -4.116 6.289 -20.071 1.00 86.06 325 SER A CA 1
ATOM 2522 C C . SER A 1 325 ? -4.152 7.279 -21.250 1.00 86.06 325 SER A C 1
ATOM 2524 O O . SER A 1 325 ? -4.992 7.124 -22.140 1.00 86.06 325 SER A O 1
ATOM 2526 N N . PRO A 1 326 ? -3.291 8.311 -21.265 1.00 87.75 326 PRO A N 1
ATOM 2527 C CA . PRO A 1 326 ? -3.194 9.248 -22.373 1.00 87.75 326 PRO A CA 1
ATOM 2528 C C . PRO A 1 326 ? -2.502 8.604 -23.578 1.00 87.75 326 PRO A C 1
ATOM 2530 O O . PRO A 1 326 ? -1.672 7.703 -23.436 1.00 87.75 326 PRO A O 1
ATOM 2533 N N . GLN A 1 327 ? -2.781 9.130 -24.769 1.00 86.81 327 GLN A N 1
ATOM 2534 C CA . GLN A 1 327 ? -1.944 8.880 -25.939 1.00 86.81 327 GLN A CA 1
ATOM 2535 C C . GLN A 1 327 ? -0.765 9.853 -25.904 1.00 86.81 327 GLN A C 1
ATOM 2537 O O . GLN A 1 327 ? -0.952 11.066 -25.943 1.00 86.81 327 GLN A O 1
ATOM 2542 N N . LEU A 1 328 ? 0.446 9.315 -25.784 1.00 86.62 328 LEU A N 1
ATOM 2543 C CA . LEU A 1 328 ? 1.689 10.080 -25.714 1.00 86.62 328 LEU A CA 1
ATOM 2544 C C . LEU A 1 328 ? 2.679 9.555 -26.762 1.00 86.62 328 LEU A C 1
ATOM 2546 O O . LEU A 1 328 ? 2.581 8.383 -27.137 1.00 86.62 328 LEU A O 1
ATOM 2550 N N . PRO A 1 329 ? 3.657 10.376 -27.193 1.00 86.69 329 PRO A N 1
ATOM 2551 C CA . PRO A 1 329 ? 4.735 9.931 -28.071 1.00 86.69 329 PRO A CA 1
ATOM 2552 C C . PRO A 1 329 ? 5.497 8.725 -27.511 1.00 86.69 329 PRO A C 1
ATOM 2554 O O . PRO A 1 329 ? 5.440 8.433 -26.305 1.00 86.69 329 PRO A O 1
ATOM 2557 N N . GLU A 1 330 ? 6.241 8.044 -28.386 1.00 84.81 330 GLU A N 1
ATOM 2558 C CA . GLU A 1 330 ? 7.087 6.926 -27.978 1.00 84.81 330 GLU A CA 1
ATOM 2559 C C . GLU A 1 330 ? 8.076 7.364 -26.889 1.00 84.81 330 GLU A C 1
ATOM 2561 O O . GLU A 1 330 ? 8.648 8.454 -26.918 1.00 84.81 330 GLU A O 1
ATOM 2566 N N . ILE A 1 331 ? 8.219 6.513 -25.878 1.00 85.38 331 ILE A N 1
ATOM 2567 C CA . ILE A 1 331 ? 9.1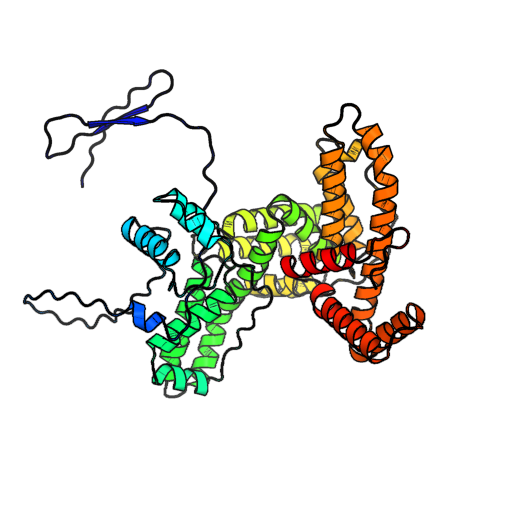18 6.737 -24.753 1.00 85.38 331 ILE A CA 1
ATOM 2568 C C . ILE A 1 331 ? 10.571 6.559 -25.199 1.00 85.38 331 ILE A C 1
ATOM 2570 O O . ILE A 1 331 ? 10.928 5.541 -25.795 1.00 85.38 331 ILE A O 1
ATOM 2574 N N . GLN A 1 332 ? 11.427 7.514 -24.843 1.00 80.56 332 GLN A N 1
ATOM 2575 C CA . GLN A 1 332 ? 12.866 7.331 -24.971 1.00 80.56 332 GLN A CA 1
ATOM 2576 C C . GLN A 1 332 ? 13.330 6.299 -23.938 1.00 80.56 332 GLN A C 1
ATOM 2578 O O . GLN A 1 332 ? 13.092 6.447 -22.739 1.00 80.56 332 GLN A O 1
ATOM 2583 N N . ARG A 1 333 ? 13.950 5.219 -24.413 1.00 81.69 333 ARG A N 1
ATOM 2584 C CA . ARG A 1 333 ? 14.487 4.163 -23.549 1.00 81.69 333 ARG A CA 1
ATOM 2585 C C . ARG A 1 333 ? 15.942 4.487 -23.193 1.00 81.69 333 ARG A C 1
ATOM 2587 O O . ARG A 1 333 ? 16.651 4.941 -24.090 1.00 81.69 333 ARG A O 1
ATOM 2594 N N . PRO A 1 334 ? 16.399 4.200 -21.960 1.00 82.94 334 PRO A N 1
ATOM 2595 C CA . PRO A 1 334 ? 17.819 4.286 -21.624 1.00 82.94 334 PRO A CA 1
ATOM 2596 C C . PRO A 1 334 ? 18.647 3.389 -22.551 1.00 82.94 334 PRO A C 1
ATOM 2598 O O . PRO A 1 334 ? 18.207 2.276 -22.860 1.00 82.94 334 PRO A O 1
ATOM 2601 N N . THR A 1 335 ? 19.818 3.831 -22.998 1.00 84.81 335 THR A N 1
ATOM 2602 C CA . THR A 1 335 ? 20.773 2.989 -23.742 1.00 84.81 335 THR A CA 1
ATOM 2603 C C . THR A 1 335 ? 21.428 1.949 -22.826 1.00 84.81 335 THR A C 1
ATOM 2605 O O . THR A 1 335 ? 21.146 1.919 -21.629 1.00 84.81 335 THR A O 1
ATOM 2608 N N . ASP A 1 336 ? 22.222 1.025 -23.371 1.00 83.75 336 ASP A N 1
ATOM 2609 C CA . ASP A 1 336 ? 22.885 -0.007 -22.556 1.00 83.75 336 ASP A CA 1
ATOM 2610 C C . ASP A 1 336 ? 23.968 0.604 -21.659 1.00 83.75 336 ASP A C 1
ATOM 2612 O O . ASP A 1 336 ? 24.106 0.218 -20.503 1.00 83.75 336 ASP A O 1
ATOM 2616 N N . GLU A 1 337 ? 24.668 1.622 -22.158 1.00 81.44 337 GLU A N 1
ATOM 2617 C CA . GLU A 1 337 ? 25.691 2.364 -21.417 1.00 81.44 337 GLU A CA 1
ATOM 2618 C C . GLU A 1 337 ? 25.068 3.102 -20.234 1.00 81.44 337 GLU A C 1
ATOM 2620 O O . GLU A 1 337 ? 25.575 3.076 -19.116 1.00 81.44 337 GLU A O 1
ATOM 2625 N N . GLN A 1 338 ? 23.920 3.726 -20.484 1.00 82.06 338 GLN A N 1
ATOM 2626 C CA . GLN A 1 338 ? 23.172 4.523 -19.524 1.00 82.06 338 GLN A CA 1
ATOM 2627 C C . GLN A 1 338 ? 22.728 3.741 -18.279 1.00 82.06 338 GLN A C 1
ATOM 2629 O O . GLN A 1 338 ? 22.645 4.326 -17.198 1.00 82.06 338 GLN A O 1
ATOM 2634 N N . LEU A 1 339 ? 22.522 2.425 -18.406 1.00 81.06 339 LEU A N 1
ATOM 2635 C CA . LEU A 1 339 ? 22.105 1.542 -17.311 1.00 81.06 339 LEU A CA 1
ATOM 2636 C C . LEU A 1 339 ? 23.187 1.289 -16.251 1.00 81.06 339 LEU A C 1
ATOM 2638 O O . LEU A 1 339 ? 22.866 0.703 -15.229 1.00 81.06 339 LEU A O 1
ATOM 2642 N N . CYS A 1 340 ? 24.439 1.696 -16.479 1.00 84.56 340 CYS A N 1
ATOM 2643 C CA . CYS A 1 340 ? 25.537 1.516 -15.521 1.00 84.56 340 CYS A CA 1
ATOM 2644 C C . CYS A 1 340 ? 26.271 2.827 -15.191 1.00 84.56 340 CYS A C 1
ATOM 2646 O O . CYS A 1 340 ? 27.412 2.807 -14.724 1.00 84.56 340 CYS A O 1
ATOM 2648 N N . THR A 1 341 ? 25.663 3.979 -15.486 1.00 80.44 341 THR A N 1
ATOM 2649 C CA . THR A 1 341 ? 26.282 5.299 -15.270 1.00 80.44 341 THR A CA 1
ATOM 2650 C C . THR A 1 341 ? 25.875 5.919 -13.937 1.00 80.44 341 THR A C 1
ATOM 2652 O O . THR A 1 341 ? 24.870 5.550 -13.346 1.00 80.44 341 THR A O 1
ATOM 2655 N N . ALA A 1 342 ? 26.607 6.941 -13.481 1.00 67.00 342 ALA A N 1
ATOM 2656 C CA . ALA A 1 342 ? 26.241 7.690 -12.273 1.00 67.00 342 ALA A CA 1
ATOM 2657 C C . ALA A 1 342 ? 24.848 8.364 -12.352 1.00 67.00 342 ALA A C 1
ATOM 2659 O O . ALA A 1 342 ? 24.257 8.663 -11.319 1.00 67.00 342 ALA A O 1
ATOM 2660 N N . ASP A 1 343 ? 24.320 8.581 -13.563 1.00 71.88 343 ASP A N 1
ATOM 2661 C CA . ASP A 1 343 ? 22.983 9.141 -13.825 1.00 71.88 343 ASP A CA 1
ATOM 2662 C C . ASP A 1 343 ? 21.902 8.051 -14.028 1.00 71.88 343 ASP A C 1
ATOM 2664 O O . ASP A 1 343 ? 20.755 8.351 -14.362 1.00 71.88 343 ASP A O 1
ATOM 2668 N N . GLU A 1 344 ? 22.242 6.771 -13.820 1.00 72.81 344 GLU A N 1
ATOM 2669 C CA . GLU A 1 344 ? 21.336 5.623 -13.985 1.00 72.81 344 GLU A CA 1
ATOM 2670 C C . GLU A 1 344 ? 20.030 5.811 -13.204 1.00 72.81 344 GLU A C 1
ATOM 2672 O O . GLU A 1 344 ? 18.948 5.552 -13.737 1.00 72.81 344 GLU A O 1
ATOM 2677 N N . SER A 1 345 ? 20.117 6.283 -11.955 1.00 75.62 345 SER A N 1
ATOM 2678 C CA . SER A 1 345 ? 18.950 6.440 -11.078 1.00 75.62 345 SER A CA 1
ATOM 2679 C C . SER A 1 345 ? 17.934 7.426 -11.658 1.00 75.62 345 SER A C 1
ATOM 2681 O O . SER A 1 345 ? 16.756 7.098 -11.779 1.00 75.62 345 SER A O 1
ATOM 2683 N N . HIS A 1 346 ? 18.387 8.592 -12.120 1.00 82.19 346 HIS A N 1
ATOM 2684 C CA . HIS A 1 346 ? 17.530 9.619 -12.706 1.00 82.19 346 HIS A CA 1
ATOM 2685 C C . HIS A 1 346 ? 16.923 9.176 -14.049 1.00 82.19 346 HIS A C 1
ATOM 2687 O O . HIS A 1 346 ? 15.739 9.406 -14.310 1.00 82.19 346 HIS A O 1
ATOM 2693 N N . GLN A 1 347 ? 17.691 8.487 -14.898 1.00 82.75 347 GLN A N 1
ATOM 2694 C CA . GLN A 1 347 ? 17.183 7.979 -16.178 1.00 82.75 347 GLN A CA 1
ATOM 2695 C C . GLN A 1 347 ? 16.187 6.832 -15.992 1.00 82.75 347 GLN A C 1
ATOM 2697 O O . GLN A 1 347 ? 15.173 6.768 -16.693 1.00 82.75 347 GLN A O 1
ATOM 2702 N N . SER A 1 348 ? 16.434 5.961 -15.014 1.00 83.00 348 SER A N 1
ATOM 2703 C CA . SER A 1 348 ? 15.517 4.892 -14.622 1.00 83.00 348 SER A CA 1
ATOM 2704 C C . SER A 1 348 ? 14.228 5.457 -14.027 1.00 83.00 348 SER A C 1
ATOM 2706 O O . SER A 1 348 ? 13.140 5.035 -14.427 1.00 83.00 348 SER A O 1
ATOM 2708 N N . ASP A 1 349 ? 14.333 6.471 -13.162 1.00 88.31 349 ASP A N 1
ATOM 2709 C CA . ASP A 1 349 ? 13.204 7.217 -12.597 1.00 88.31 349 ASP A CA 1
ATOM 2710 C C . ASP A 1 349 ? 12.353 7.870 -13.698 1.00 88.31 349 ASP A C 1
ATOM 2712 O O . ASP A 1 349 ? 11.119 7.781 -13.694 1.00 88.31 349 ASP A O 1
ATOM 2716 N N . ARG A 1 350 ? 12.994 8.486 -14.698 1.00 90.81 350 ARG A N 1
ATOM 2717 C CA . ARG A 1 350 ? 12.284 9.073 -15.840 1.00 90.81 350 ARG A CA 1
ATOM 2718 C C . ARG A 1 350 ? 11.601 8.001 -16.682 1.00 90.81 350 ARG A C 1
ATOM 2720 O O . ARG A 1 350 ? 10.440 8.164 -17.065 1.00 90.81 350 ARG A O 1
ATOM 2727 N N . PHE A 1 351 ? 12.292 6.897 -16.954 1.00 89.00 351 PHE A N 1
ATOM 2728 C CA . PHE A 1 351 ? 11.754 5.797 -17.745 1.00 89.00 351 PHE A CA 1
ATOM 2729 C C . PHE A 1 351 ? 10.539 5.146 -17.072 1.00 89.00 351 PHE A C 1
ATOM 2731 O O . PHE A 1 351 ? 9.530 4.892 -17.743 1.00 89.00 351 PHE A O 1
ATOM 2738 N N . ILE A 1 352 ? 10.573 4.921 -15.753 1.00 89.75 352 ILE A N 1
ATOM 2739 C CA . ILE A 1 352 ? 9.398 4.399 -15.051 1.00 89.75 352 ILE A CA 1
ATOM 2740 C C . ILE A 1 352 ? 8.260 5.400 -15.037 1.00 89.75 352 ILE A C 1
ATOM 2742 O O . ILE A 1 352 ? 7.124 5.008 -15.282 1.00 89.75 352 ILE A O 1
ATOM 2746 N N . PHE A 1 353 ? 8.540 6.678 -14.795 1.00 93.56 353 PHE A N 1
ATOM 2747 C CA . PHE A 1 353 ? 7.518 7.711 -14.771 1.00 93.56 353 PHE A CA 1
ATOM 2748 C C . PHE A 1 353 ? 6.751 7.743 -16.101 1.00 93.56 353 PHE A C 1
ATOM 2750 O O . PHE A 1 353 ? 5.518 7.684 -16.133 1.00 93.56 353 PHE A O 1
ATOM 2757 N N . GLU A 1 354 ? 7.485 7.753 -17.215 1.00 92.50 354 GLU A N 1
ATOM 2758 C CA . GLU A 1 354 ? 6.913 7.743 -18.557 1.00 92.50 354 GLU A CA 1
ATOM 2759 C C . GLU A 1 354 ? 6.186 6.416 -18.868 1.00 92.50 354 GLU A C 1
ATOM 2761 O O . GLU A 1 354 ? 5.147 6.416 -19.537 1.00 92.50 354 GLU A O 1
ATOM 2766 N N . THR A 1 355 ? 6.670 5.284 -18.354 1.00 89.94 355 THR A N 1
ATOM 2767 C CA . THR A 1 355 ? 5.993 3.983 -18.489 1.00 89.94 355 THR A CA 1
ATOM 2768 C C . THR A 1 355 ? 4.677 3.957 -17.708 1.00 89.94 355 THR A C 1
ATOM 2770 O O . THR A 1 355 ? 3.631 3.613 -18.260 1.00 89.94 355 THR A O 1
ATOM 2773 N N . ALA A 1 356 ? 4.704 4.381 -16.446 1.00 93.12 356 ALA A N 1
ATOM 2774 C CA . ALA A 1 356 ? 3.576 4.366 -15.528 1.00 93.12 356 ALA A CA 1
ATOM 2775 C C . ALA A 1 356 ? 2.445 5.289 -15.995 1.00 93.12 356 ALA A C 1
ATOM 2777 O O . ALA A 1 356 ? 1.292 4.862 -16.040 1.00 93.12 356 ALA A O 1
ATOM 2778 N N . ARG A 1 357 ? 2.750 6.515 -16.448 1.00 93.12 357 ARG A N 1
ATOM 2779 C CA . ARG A 1 357 ? 1.714 7.434 -16.960 1.00 93.12 357 ARG A CA 1
ATOM 2780 C C . ARG A 1 357 ? 1.033 6.944 -18.238 1.00 93.12 357 ARG A C 1
ATOM 2782 O O . ARG A 1 357 ? -0.073 7.384 -18.512 1.00 93.12 357 ARG A O 1
ATOM 2789 N N . ARG A 1 358 ? 1.660 6.045 -19.013 1.00 91.12 358 ARG A N 1
ATOM 2790 C CA . ARG A 1 358 ? 1.070 5.388 -20.204 1.00 91.12 358 ARG A CA 1
ATOM 2791 C C . ARG A 1 358 ? 0.314 4.100 -19.869 1.00 91.12 358 ARG A C 1
ATOM 2793 O O . ARG A 1 358 ? -0.422 3.593 -20.710 1.00 91.12 358 ARG A O 1
ATOM 2800 N N . GLN A 1 359 ? 0.533 3.546 -18.680 1.00 88.31 359 GLN A N 1
ATOM 2801 C CA . GLN A 1 359 ? -0.003 2.260 -18.236 1.00 88.31 359 GLN A CA 1
ATOM 2802 C C . GLN A 1 359 ? -0.701 2.441 -16.887 1.00 88.31 359 GLN A C 1
ATOM 2804 O O . GLN A 1 359 ? -0.331 1.848 -15.875 1.00 88.31 359 GLN A O 1
ATOM 2809 N N . THR A 1 360 ? -1.722 3.298 -16.875 1.00 89.56 360 THR A N 1
ATOM 2810 C CA . THR A 1 360 ? -2.425 3.688 -15.644 1.00 89.56 360 THR A CA 1
ATOM 2811 C C . THR A 1 360 ? -3.240 2.553 -15.022 1.00 89.56 360 THR A C 1
ATOM 2813 O O . THR A 1 360 ? -3.498 2.578 -13.823 1.00 89.56 360 THR A O 1
ATOM 2816 N N . ASN A 1 361 ? -3.585 1.535 -15.816 1.00 84.81 361 ASN A N 1
ATOM 2817 C CA . ASN A 1 361 ? -4.368 0.374 -15.388 1.00 84.81 361 ASN A CA 1
ATOM 2818 C C . ASN A 1 361 ? -3.513 -0.776 -14.829 1.00 84.81 361 ASN A C 1
ATOM 2820 O O . ASN A 1 361 ? -4.072 -1.785 -14.410 1.00 84.81 361 ASN A O 1
ATOM 2824 N N . ILE A 1 362 ? -2.179 -0.661 -14.843 1.00 90.69 362 ILE A N 1
ATOM 2825 C CA . ILE A 1 362 ? -1.296 -1.678 -14.261 1.00 90.69 362 ILE A CA 1
ATOM 2826 C C . ILE A 1 362 ? -0.932 -1.252 -12.839 1.00 90.69 362 ILE A C 1
ATOM 2828 O O . ILE A 1 362 ? -0.236 -0.253 -12.676 1.00 90.69 362 ILE A O 1
ATOM 2832 N N . PRO A 1 363 ? -1.342 -1.988 -11.799 1.00 92.06 363 PRO A N 1
ATOM 2833 C CA . PRO A 1 363 ? -0.996 -1.643 -10.429 1.00 92.06 363 PRO A CA 1
ATOM 2834 C C . PRO A 1 363 ? 0.512 -1.610 -10.192 1.00 92.06 363 PRO A C 1
ATOM 2836 O O . PRO A 1 363 ? 1.285 -2.392 -10.753 1.00 92.06 363 PRO A O 1
ATOM 2839 N N . GLU A 1 364 ? 0.915 -0.743 -9.270 1.00 92.12 364 GLU A N 1
ATOM 2840 C CA . GLU A 1 364 ? 2.311 -0.522 -8.901 1.00 92.12 364 GLU A CA 1
ATOM 2841 C C . GLU A 1 364 ? 3.047 -1.818 -8.529 1.00 92.12 364 GLU A C 1
ATOM 2843 O O . GLU A 1 364 ? 4.202 -1.988 -8.900 1.00 92.12 364 GLU A O 1
ATOM 2848 N N . VAL A 1 365 ? 2.373 -2.773 -7.877 1.00 91.06 365 VAL A N 1
ATOM 2849 C CA . VAL A 1 365 ? 2.968 -4.058 -7.467 1.00 91.06 365 VAL A CA 1
ATOM 2850 C C . VAL A 1 365 ? 3.513 -4.876 -8.647 1.00 91.06 365 VAL A C 1
ATOM 2852 O O . VAL A 1 365 ? 4.530 -5.550 -8.483 1.00 91.06 365 VAL A O 1
ATOM 2855 N N . PHE A 1 366 ? 2.928 -4.761 -9.846 1.00 91.62 366 PHE A N 1
ATOM 2856 C CA . PHE A 1 366 ? 3.444 -5.397 -11.065 1.00 91.62 366 PHE A CA 1
ATOM 2857 C C . PHE A 1 366 ? 4.628 -4.618 -11.645 1.00 91.62 366 PHE A C 1
ATOM 2859 O O . PHE A 1 366 ? 5.667 -5.202 -11.946 1.00 91.62 366 PHE A O 1
ATOM 2866 N N . LEU A 1 367 ? 4.516 -3.290 -11.741 1.00 89.69 367 LEU A N 1
ATOM 2867 C CA . LEU A 1 367 ? 5.619 -2.427 -12.189 1.00 89.69 367 LEU A CA 1
ATOM 2868 C C . LEU A 1 367 ? 6.841 -2.532 -11.261 1.00 89.69 367 LEU A C 1
ATOM 2870 O O . LEU A 1 367 ? 7.982 -2.438 -11.703 1.00 89.69 367 LEU A O 1
ATOM 2874 N N . SER A 1 368 ? 6.610 -2.825 -9.984 1.00 87.81 368 SER A N 1
ATOM 2875 C CA . SER A 1 368 ? 7.645 -3.081 -8.988 1.00 87.81 368 SER A CA 1
ATOM 2876 C C . SER A 1 368 ? 8.508 -4.307 -9.327 1.00 87.81 368 SER A C 1
ATOM 2878 O O . SER A 1 368 ? 9.686 -4.323 -8.988 1.00 87.81 368 SER A O 1
ATOM 2880 N N . LYS A 1 369 ? 7.964 -5.313 -10.030 1.00 87.38 369 LYS A N 1
ATOM 2881 C CA . LYS A 1 369 ? 8.730 -6.487 -10.489 1.00 87.38 369 LYS A CA 1
ATOM 2882 C C . LYS A 1 369 ? 9.631 -6.157 -11.670 1.00 87.38 369 LYS A C 1
ATOM 2884 O O . LYS A 1 369 ? 10.708 -6.728 -11.800 1.00 87.38 369 LYS A O 1
ATOM 2889 N N . VAL A 1 370 ? 9.210 -5.204 -12.501 1.00 85.88 370 VAL A N 1
ATOM 2890 C CA . VAL A 1 370 ? 10.039 -4.666 -13.586 1.00 85.88 370 VAL A CA 1
ATOM 2891 C C . VAL A 1 370 ? 11.256 -3.953 -13.006 1.00 85.88 370 VAL A C 1
ATOM 2893 O O . VAL A 1 370 ? 12.363 -4.175 -13.488 1.00 85.88 370 VAL A O 1
ATOM 2896 N N . TYR A 1 371 ? 11.062 -3.168 -11.939 1.00 84.81 371 TYR A N 1
ATOM 2897 C CA . TYR A 1 371 ? 12.167 -2.574 -11.181 1.00 84.81 371 TYR A CA 1
ATOM 2898 C C . TYR A 1 371 ? 13.124 -3.639 -10.653 1.00 84.81 371 TYR A C 1
ATOM 2900 O O . TYR A 1 371 ? 14.315 -3.570 -10.933 1.00 84.81 371 TYR A O 1
ATOM 2908 N N . ASP A 1 372 ? 12.607 -4.654 -9.952 1.00 85.69 372 ASP A N 1
ATOM 2909 C CA . ASP A 1 372 ? 13.442 -5.704 -9.355 1.00 85.69 372 ASP A CA 1
ATOM 2910 C C . ASP A 1 372 ? 14.279 -6.433 -10.416 1.00 85.69 372 ASP A C 1
ATOM 2912 O O . ASP A 1 372 ? 15.465 -6.694 -10.216 1.00 85.69 372 ASP A O 1
ATOM 2916 N N . ALA A 1 373 ? 13.677 -6.733 -11.568 1.00 85.25 373 ALA A N 1
ATOM 2917 C CA . ALA A 1 373 ? 14.358 -7.409 -12.660 1.00 85.25 373 ALA A CA 1
ATOM 2918 C C . ALA A 1 373 ? 15.416 -6.520 -13.339 1.00 85.25 373 ALA A C 1
ATOM 2920 O O . ALA A 1 373 ? 16.517 -6.994 -13.628 1.00 85.25 373 ALA A O 1
ATOM 2921 N N . ALA A 1 374 ? 15.116 -5.233 -13.551 1.00 82.81 374 ALA A N 1
ATOM 2922 C CA . ALA A 1 374 ? 16.068 -4.265 -14.094 1.00 82.81 374 ALA A CA 1
ATOM 2923 C C . ALA A 1 374 ? 17.250 -4.040 -13.139 1.00 82.81 374 ALA A C 1
ATOM 2925 O O . ALA A 1 374 ? 18.401 -4.109 -13.559 1.00 82.81 374 ALA A O 1
ATOM 2926 N N . HIS A 1 375 ? 16.976 -3.878 -11.845 1.00 82.06 375 HIS A N 1
ATOM 2927 C CA . HIS A 1 375 ? 17.998 -3.704 -10.817 1.00 82.06 375 HIS A CA 1
ATOM 2928 C C . HIS A 1 375 ? 18.872 -4.958 -10.662 1.00 82.06 375 HIS A C 1
ATOM 2930 O O . HIS A 1 375 ? 20.089 -4.870 -10.513 1.00 82.06 375 HIS A O 1
ATOM 2936 N N . LYS A 1 376 ? 18.285 -6.159 -10.776 1.00 85.94 376 LYS A N 1
ATOM 2937 C CA . LYS A 1 376 ? 19.041 -7.422 -10.806 1.00 85.94 376 LYS A CA 1
ATOM 2938 C C . LYS A 1 376 ? 19.978 -7.502 -12.015 1.00 85.94 376 LYS A C 1
ATOM 2940 O O . LYS A 1 376 ? 21.093 -8.005 -11.879 1.00 85.94 376 LYS A O 1
ATOM 2945 N N . LEU A 1 377 ? 19.541 -7.023 -13.183 1.00 85.25 377 LEU A N 1
ATOM 2946 C CA . LEU A 1 377 ? 20.391 -6.933 -14.369 1.00 85.25 377 LEU A CA 1
ATOM 2947 C C . LEU A 1 377 ? 21.545 -5.948 -14.147 1.00 85.25 377 LEU A C 1
ATOM 2949 O O . LEU A 1 377 ? 22.691 -6.331 -14.376 1.00 85.25 377 LEU A O 1
ATOM 2953 N N . ALA A 1 378 ? 21.251 -4.734 -13.674 1.00 85.44 378 ALA A N 1
ATOM 2954 C CA . ALA A 1 378 ? 22.251 -3.704 -13.401 1.00 85.44 378 ALA A CA 1
ATOM 2955 C C . ALA A 1 378 ? 23.304 -4.212 -12.404 1.00 85.44 378 ALA A C 1
ATOM 2957 O O . ALA A 1 378 ? 24.482 -4.314 -12.743 1.00 85.44 378 ALA A O 1
ATOM 2958 N N . ASN A 1 379 ? 22.888 -4.705 -11.236 1.00 85.38 379 ASN A N 1
ATOM 2959 C CA . ASN A 1 379 ? 23.805 -5.258 -10.231 1.00 85.38 379 ASN A CA 1
ATOM 2960 C C . ASN A 1 379 ? 24.646 -6.429 -10.757 1.00 85.38 379 ASN A C 1
ATOM 2962 O O . ASN A 1 379 ? 25.811 -6.584 -10.386 1.00 85.38 379 ASN A O 1
ATOM 2966 N N . GLY A 1 380 ? 24.062 -7.259 -11.625 1.00 87.25 380 GLY A N 1
ATOM 2967 C CA . GLY A 1 380 ? 24.731 -8.411 -12.220 1.00 87.25 380 GLY A CA 1
ATOM 2968 C C . GLY A 1 380 ? 25.657 -8.091 -13.398 1.00 87.25 380 GLY A C 1
ATOM 2969 O O . GLY A 1 380 ? 26.346 -9.005 -13.854 1.00 87.25 380 GLY A O 1
ATOM 2970 N N . CYS A 1 381 ? 25.659 -6.859 -13.921 1.00 89.31 381 CYS A N 1
ATOM 2971 C CA . CYS A 1 381 ? 26.453 -6.472 -15.093 1.00 89.31 381 CYS A CA 1
ATOM 2972 C C . CYS A 1 381 ? 27.330 -5.235 -14.887 1.00 89.31 381 CYS A C 1
ATOM 2974 O O . CYS A 1 381 ? 28.447 -5.206 -15.400 1.00 89.31 381 CYS A O 1
ATOM 2976 N N . CYS A 1 382 ? 26.890 -4.235 -14.127 1.00 89.06 382 CYS A N 1
ATOM 2977 C CA . CYS A 1 382 ? 27.605 -2.967 -13.970 1.00 89.06 382 CYS A CA 1
ATOM 2978 C C . CYS A 1 382 ? 28.914 -3.086 -13.174 1.00 89.06 382 CYS A C 1
ATOM 2980 O O . CYS A 1 382 ? 29.738 -2.179 -13.206 1.00 89.06 382 CYS A O 1
ATOM 2982 N N . THR A 1 383 ? 29.138 -4.220 -12.506 1.00 87.88 383 THR A N 1
ATOM 2983 C CA . THR A 1 383 ? 30.398 -4.564 -11.824 1.00 87.88 383 THR A CA 1
ATOM 2984 C C . THR A 1 383 ? 31.358 -5.384 -12.694 1.00 87.88 383 THR A C 1
ATOM 2986 O O . THR A 1 383 ? 32.476 -5.674 -12.270 1.00 87.88 383 THR A O 1
ATOM 2989 N N . SER A 1 384 ? 30.941 -5.785 -13.900 1.00 88.19 384 SER A N 1
ATOM 2990 C CA . SER A 1 384 ? 31.777 -6.567 -14.815 1.00 88.19 384 SER A CA 1
ATOM 2991 C C . SER A 1 384 ? 32.792 -5.691 -15.557 1.00 88.19 384 SER A C 1
ATOM 2993 O O . SER A 1 384 ? 32.592 -4.489 -15.717 1.00 88.19 384 SER A O 1
ATOM 2995 N N . ALA A 1 385 ? 33.886 -6.305 -16.025 1.00 87.94 385 ALA A N 1
ATOM 2996 C CA . ALA A 1 385 ? 34.953 -5.602 -16.745 1.00 87.94 385 ALA A CA 1
ATOM 2997 C C . ALA A 1 385 ? 34.473 -4.947 -18.055 1.00 87.94 385 ALA A C 1
ATOM 2999 O O . ALA A 1 385 ? 35.017 -3.923 -18.458 1.00 87.94 385 ALA A O 1
ATOM 3000 N N . ASP A 1 386 ? 33.448 -5.526 -18.687 1.00 91.44 386 ASP A N 1
ATOM 3001 C CA . ASP A 1 386 ? 32.747 -4.963 -19.842 1.00 91.44 386 ASP A CA 1
ATOM 3002 C C . ASP A 1 386 ? 31.239 -4.945 -19.552 1.00 91.44 386 ASP A C 1
ATOM 3004 O O . ASP A 1 386 ? 30.480 -5.857 -19.908 1.00 91.44 386 ASP A O 1
ATOM 3008 N N . SER A 1 387 ? 30.822 -3.911 -18.819 1.00 90.62 387 SER A N 1
ATOM 3009 C CA . SER A 1 387 ? 29.438 -3.731 -18.379 1.00 90.62 387 SER A CA 1
ATOM 3010 C C . SER A 1 387 ? 28.468 -3.615 -19.551 1.00 90.62 387 SER A C 1
ATOM 3012 O O . SER A 1 387 ? 27.386 -4.202 -19.497 1.00 90.62 387 SER A O 1
ATOM 3014 N N . VAL A 1 388 ? 28.873 -2.940 -20.630 1.00 90.50 388 VAL A N 1
ATOM 3015 C CA . VAL A 1 388 ? 28.055 -2.754 -21.834 1.00 90.50 388 VAL A CA 1
ATOM 3016 C C . VAL A 1 388 ? 27.806 -4.098 -22.506 1.00 90.50 388 VAL A C 1
ATOM 3018 O O . VAL A 1 388 ? 26.650 -4.468 -22.695 1.00 90.50 388 VAL A O 1
ATOM 3021 N N . ALA A 1 389 ? 28.850 -4.892 -22.769 1.00 93.25 389 ALA A N 1
ATOM 3022 C CA . ALA A 1 389 ? 28.675 -6.209 -23.381 1.00 93.25 389 ALA A CA 1
ATOM 3023 C C . ALA A 1 389 ? 27.807 -7.147 -22.520 1.00 93.25 389 ALA A C 1
ATOM 3025 O O . ALA A 1 389 ? 26.968 -7.883 -23.052 1.00 93.25 389 ALA A O 1
ATOM 3026 N N . CYS A 1 390 ? 27.957 -7.104 -21.189 1.00 93.38 390 CYS A N 1
ATOM 3027 C CA . CYS A 1 390 ? 27.110 -7.877 -20.277 1.00 93.38 390 CYS A CA 1
ATOM 3028 C C . CYS A 1 390 ? 25.630 -7.478 -20.389 1.00 93.38 390 CYS A C 1
ATOM 3030 O O . CYS A 1 390 ? 24.762 -8.351 -20.515 1.00 93.38 390 CYS A O 1
ATOM 3032 N N . VAL A 1 391 ? 25.339 -6.171 -20.364 1.00 89.19 391 VAL A N 1
ATOM 3033 C CA . VAL A 1 391 ? 23.974 -5.641 -20.487 1.00 89.19 391 VAL A CA 1
ATOM 3034 C C . VAL A 1 391 ? 23.388 -5.988 -21.853 1.00 89.19 391 VAL A C 1
ATOM 3036 O O . VAL A 1 391 ? 22.306 -6.576 -21.901 1.00 89.19 391 VAL A O 1
ATOM 3039 N N . SER A 1 392 ? 24.100 -5.718 -22.948 1.00 90.44 392 SER A N 1
ATOM 3040 C CA . SER A 1 392 ? 23.630 -5.988 -24.313 1.00 90.44 392 SER A CA 1
ATOM 3041 C C . SER A 1 392 ? 23.297 -7.464 -24.544 1.00 90.44 392 SER A C 1
ATOM 3043 O O . SER A 1 392 ? 22.354 -7.778 -25.269 1.00 90.44 392 SER A O 1
ATOM 3045 N N . SER A 1 393 ? 24.019 -8.380 -23.889 1.00 92.62 393 SER A N 1
ATOM 3046 C CA . SER A 1 393 ? 23.761 -9.822 -23.973 1.00 92.62 393 SER A CA 1
ATOM 3047 C C . SER A 1 393 ? 22.464 -10.242 -23.260 1.00 92.62 393 SER A C 1
ATOM 3049 O O . SER A 1 393 ? 21.667 -11.003 -23.806 1.00 92.62 393 SER A O 1
ATOM 3051 N N . LYS A 1 394 ? 22.201 -9.721 -22.053 1.00 88.19 394 LYS A N 1
ATOM 3052 C CA . LYS A 1 394 ? 21.072 -10.166 -21.205 1.00 88.19 394 LYS A CA 1
ATOM 3053 C C . LYS A 1 394 ? 19.786 -9.355 -21.396 1.00 88.19 394 LYS A C 1
ATOM 3055 O O . LYS A 1 394 ? 18.682 -9.872 -21.208 1.00 88.19 394 LYS A O 1
ATOM 3060 N N . ARG A 1 395 ? 19.902 -8.074 -21.757 1.00 86.50 395 ARG A N 1
ATOM 3061 C CA . ARG A 1 395 ? 18.779 -7.129 -21.851 1.00 86.50 395 ARG A CA 1
ATOM 3062 C C . ARG A 1 395 ? 17.682 -7.556 -22.839 1.00 86.50 395 ARG A C 1
ATOM 3064 O O . ARG A 1 395 ? 16.512 -7.386 -22.485 1.00 86.50 395 ARG A O 1
ATOM 3071 N N . PRO A 1 396 ? 17.974 -8.101 -24.039 1.00 88.75 396 PRO A N 1
ATOM 3072 C CA . PRO A 1 396 ? 16.931 -8.483 -24.993 1.00 88.75 396 PRO A CA 1
ATOM 3073 C C . PRO A 1 396 ? 16.000 -9.572 -24.456 1.00 88.75 396 PRO A C 1
ATOM 3075 O O . PRO A 1 396 ? 14.779 -9.440 -24.571 1.00 88.75 396 PRO A O 1
ATOM 3078 N N . GLN A 1 397 ? 16.565 -10.604 -23.818 1.00 85.69 397 GLN A N 1
ATOM 3079 C CA . GLN A 1 397 ? 15.790 -11.676 -23.195 1.00 85.69 397 GLN A CA 1
ATOM 3080 C C . GLN A 1 397 ? 14.908 -11.119 -22.075 1.00 85.69 397 GLN A C 1
ATOM 3082 O O . GLN A 1 397 ? 13.687 -11.288 -22.112 1.00 85.69 397 GLN A O 1
ATOM 3087 N N . LEU A 1 398 ? 15.510 -10.379 -21.137 1.00 84.69 398 LEU A N 1
ATOM 3088 C CA . LEU A 1 398 ? 14.785 -9.798 -20.010 1.00 84.69 398 LEU A CA 1
ATOM 3089 C C . LEU A 1 398 ? 13.640 -8.889 -20.482 1.00 84.69 398 LEU A C 1
ATOM 3091 O O . LEU A 1 398 ? 12.533 -8.917 -19.946 1.00 84.69 398 LEU A O 1
ATOM 3095 N N . ARG A 1 399 ? 13.879 -8.092 -21.527 1.00 85.12 399 ARG A N 1
ATOM 3096 C CA . ARG A 1 399 ? 12.851 -7.245 -22.133 1.00 85.12 399 ARG A CA 1
ATOM 3097 C C . ARG A 1 399 ? 11.692 -8.073 -22.689 1.00 85.12 399 ARG A C 1
ATOM 3099 O O . ARG A 1 399 ? 10.542 -7.674 -22.514 1.00 85.12 399 ARG A O 1
ATOM 3106 N N . GLY A 1 400 ? 11.977 -9.187 -23.362 1.00 84.69 400 GLY A N 1
ATOM 3107 C CA . GLY A 1 400 ? 10.950 -10.100 -23.865 1.00 84.69 400 GLY A CA 1
ATOM 3108 C C . GLY A 1 400 ? 10.066 -10.649 -22.743 1.00 84.69 400 GLY A C 1
ATOM 3109 O O . GLY A 1 400 ? 8.841 -10.648 -22.869 1.00 84.69 400 GLY A O 1
ATOM 3110 N N . GLU A 1 401 ? 10.674 -11.046 -21.626 1.00 85.12 401 GLU A N 1
ATOM 3111 C CA . GLU A 1 401 ? 9.976 -11.529 -20.429 1.00 85.12 401 GLU A CA 1
ATOM 3112 C C . GLU A 1 401 ? 9.110 -10.430 -19.790 1.00 85.12 401 GLU A C 1
ATOM 3114 O O . GLU A 1 401 ? 7.918 -10.641 -19.557 1.00 85.12 401 GLU A O 1
ATOM 3119 N N . ILE A 1 402 ? 9.659 -9.223 -19.603 1.00 85.06 402 ILE A N 1
ATOM 3120 C CA . ILE A 1 402 ? 8.935 -8.066 -19.048 1.00 85.06 402 ILE A CA 1
ATOM 3121 C C . ILE A 1 402 ? 7.727 -7.691 -19.914 1.00 85.06 402 ILE A C 1
ATOM 3123 O O . ILE A 1 402 ? 6.649 -7.429 -19.383 1.00 85.06 402 ILE A O 1
ATOM 3127 N N . VAL A 1 403 ? 7.880 -7.657 -21.243 1.00 87.69 403 VAL A N 1
ATOM 3128 C CA . VAL A 1 403 ? 6.777 -7.310 -22.155 1.00 87.69 403 VAL A CA 1
ATOM 3129 C C . VAL A 1 403 ? 5.643 -8.327 -22.045 1.00 87.69 403 VAL A C 1
ATOM 3131 O O . VAL A 1 403 ? 4.485 -7.924 -21.935 1.00 87.69 403 VAL A O 1
ATOM 3134 N N . LYS A 1 404 ? 5.959 -9.628 -22.023 1.00 87.44 404 LYS A N 1
ATOM 3135 C CA . LYS A 1 404 ? 4.957 -10.689 -21.836 1.00 87.44 404 LYS A CA 1
ATOM 3136 C C . LYS A 1 404 ? 4.258 -10.559 -20.482 1.00 87.44 404 LYS A C 1
ATOM 3138 O O . LYS A 1 404 ? 3.033 -10.621 -20.420 1.00 87.44 404 LYS A O 1
ATOM 3143 N N . PHE A 1 405 ? 5.024 -10.334 -19.417 1.00 87.44 405 PHE A N 1
ATOM 3144 C CA . PHE A 1 405 ? 4.500 -10.167 -18.065 1.00 87.44 405 PHE A CA 1
ATOM 3145 C C . PHE A 1 405 ? 3.539 -8.973 -17.956 1.00 87.44 405 PHE A C 1
ATOM 3147 O O . PHE A 1 405 ? 2.410 -9.127 -17.492 1.00 87.44 405 PHE A O 1
ATOM 3154 N N . LEU A 1 406 ? 3.946 -7.794 -18.439 1.00 88.00 406 LEU A N 1
ATOM 3155 C CA . LEU A 1 406 ? 3.116 -6.590 -18.386 1.00 88.00 406 LEU A CA 1
ATOM 3156 C C . LEU A 1 406 ? 1.880 -6.682 -19.282 1.00 88.00 406 LEU A C 1
ATOM 3158 O O . LEU A 1 406 ? 0.834 -6.162 -18.903 1.00 88.00 406 LEU A O 1
ATOM 3162 N N . ALA A 1 407 ? 1.967 -7.342 -20.441 1.00 89.44 407 ALA A N 1
ATOM 3163 C CA . ALA A 1 407 ? 0.808 -7.554 -21.306 1.00 89.44 407 ALA A CA 1
ATOM 3164 C C . ALA A 1 407 ? -0.292 -8.344 -20.581 1.00 89.44 407 ALA A C 1
ATOM 3166 O O . ALA A 1 407 ? -1.446 -7.925 -20.583 1.00 89.44 407 ALA A O 1
ATOM 3167 N N . LYS A 1 408 ? 0.085 -9.417 -19.880 1.00 87.75 408 LYS A N 1
ATOM 3168 C CA . LYS A 1 408 ? -0.849 -10.235 -19.096 1.00 87.75 408 LYS A CA 1
ATOM 3169 C C . LYS A 1 408 ? -1.379 -9.514 -17.862 1.00 87.75 408 LYS A C 1
ATOM 3171 O O . LYS A 1 408 ? -2.569 -9.585 -17.582 1.00 87.75 408 LYS A O 1
ATOM 3176 N N . ALA A 1 409 ? -0.525 -8.776 -17.151 1.00 89.94 409 ALA A N 1
ATOM 3177 C CA . ALA A 1 409 ? -0.969 -7.938 -16.037 1.00 89.94 409 ALA A CA 1
ATOM 3178 C C . ALA A 1 409 ? -1.984 -6.880 -16.504 1.00 89.94 409 ALA A C 1
ATOM 3180 O O . ALA A 1 409 ? -2.995 -6.652 -15.845 1.00 89.94 409 ALA A O 1
ATOM 3181 N N . LYS A 1 410 ? -1.734 -6.261 -17.665 1.00 89.69 410 LYS A N 1
ATOM 3182 C CA . LYS A 1 410 ? -2.636 -5.286 -18.285 1.00 89.69 410 LYS A CA 1
ATOM 3183 C C . LYS A 1 410 ? -3.963 -5.909 -18.704 1.00 89.69 410 LYS A C 1
ATOM 3185 O O . LYS A 1 410 ? -4.986 -5.266 -18.518 1.00 89.69 410 LYS A O 1
ATOM 3190 N N . GLU A 1 411 ? -3.944 -7.104 -19.282 1.00 89.38 411 GLU A N 1
ATOM 3191 C CA . GLU A 1 411 ? -5.153 -7.841 -19.657 1.00 89.38 411 GLU A CA 1
ATOM 3192 C C . GLU A 1 411 ? -5.983 -8.173 -18.414 1.00 89.38 411 GLU A C 1
ATOM 3194 O O . GLU A 1 411 ? -7.093 -7.671 -18.276 1.00 89.38 411 GLU A O 1
ATOM 3199 N N . LEU A 1 412 ? -5.397 -8.887 -17.449 1.00 91.12 412 LEU A N 1
ATOM 3200 C CA . LEU A 1 412 ? -6.079 -9.310 -16.226 1.00 91.12 412 LEU A CA 1
ATOM 3201 C C . LEU A 1 412 ? -6.646 -8.126 -15.432 1.00 91.12 412 LEU A C 1
ATOM 3203 O O . LEU A 1 412 ? -7.822 -8.111 -15.072 1.00 91.12 412 LEU A O 1
ATOM 3207 N N . CYS A 1 413 ? -5.808 -7.127 -15.143 1.00 91.88 413 CYS A N 1
ATOM 3208 C CA . CYS A 1 413 ? -6.235 -5.978 -14.353 1.00 91.88 413 CYS A CA 1
ATOM 3209 C C . CYS A 1 413 ? -7.070 -4.983 -15.162 1.00 91.88 413 CYS A C 1
ATOM 3211 O O . CYS A 1 413 ? -7.850 -4.242 -14.573 1.00 91.88 413 CYS A O 1
ATOM 3213 N N . GLY A 1 414 ? -6.940 -4.959 -16.489 1.00 89.06 414 GLY A N 1
ATOM 3214 C CA . GLY A 1 414 ? -7.837 -4.213 -17.365 1.00 89.06 414 GLY A CA 1
ATOM 3215 C C . GLY A 1 414 ? -9.247 -4.787 -17.306 1.00 89.06 414 GLY A C 1
ATOM 3216 O O . GLY A 1 414 ? -10.172 -4.078 -16.929 1.00 89.06 414 GLY A O 1
ATOM 3217 N N . GLU A 1 415 ? -9.393 -6.089 -17.559 1.00 90.38 415 GLU A N 1
ATOM 3218 C CA . GLU A 1 415 ? -10.687 -6.776 -17.501 1.00 90.38 415 GLU A CA 1
ATOM 3219 C C . GLU A 1 415 ? -11.339 -6.676 -16.120 1.00 90.38 415 GLU A C 1
ATOM 3221 O O . GLU A 1 415 ? -12.526 -6.375 -16.034 1.00 90.38 415 GLU A O 1
ATOM 3226 N N . TYR A 1 416 ? -10.572 -6.857 -15.039 1.00 91.81 416 TYR A N 1
ATOM 3227 C CA . TYR A 1 416 ? -11.095 -6.708 -13.678 1.00 91.81 416 TYR A CA 1
ATOM 3228 C C . TYR A 1 416 ? -11.655 -5.302 -13.404 1.00 91.81 416 TYR A C 1
ATOM 3230 O O . TYR A 1 416 ? -12.645 -5.162 -12.690 1.00 91.81 416 TYR A O 1
ATOM 3238 N N . ASN A 1 417 ? -11.018 -4.259 -13.944 1.00 88.00 417 ASN A N 1
ATOM 3239 C CA . ASN A 1 417 ? -11.448 -2.877 -13.731 1.00 88.00 417 ASN A CA 1
ATOM 3240 C C . ASN A 1 417 ? -12.585 -2.447 -14.677 1.00 88.00 417 ASN A C 1
ATOM 3242 O O . ASN A 1 417 ? -13.349 -1.550 -14.321 1.00 88.00 417 ASN A O 1
ATOM 3246 N N . ASP A 1 418 ? -12.690 -3.061 -15.859 1.00 88.25 418 ASP A N 1
ATOM 3247 C CA . ASP A 1 418 ? -13.663 -2.688 -16.893 1.00 88.25 418 ASP A CA 1
ATOM 3248 C C . ASP A 1 418 ? -14.981 -3.487 -16.807 1.00 88.25 418 ASP A C 1
ATOM 3250 O O . ASP A 1 418 ? -16.014 -3.012 -17.282 1.00 88.25 418 ASP A O 1
ATOM 3254 N N . LEU A 1 419 ? -14.966 -4.685 -16.211 1.00 91.94 419 LEU A N 1
ATOM 3255 C CA . LEU A 1 419 ? -16.117 -5.592 -16.117 1.00 91.94 419 LEU A CA 1
ATOM 3256 C C . LEU A 1 419 ? -16.723 -5.625 -14.709 1.00 91.94 419 LEU A C 1
ATOM 3258 O O . LEU A 1 419 ? -16.056 -5.360 -13.709 1.00 91.94 419 LEU A O 1
ATOM 3262 N N . THR A 1 420 ? -17.990 -6.036 -14.595 1.00 94.69 420 THR A N 1
ATOM 3263 C CA . THR A 1 420 ? -18.531 -6.429 -13.286 1.00 94.69 420 THR A CA 1
ATOM 3264 C C . THR A 1 420 ? -17.858 -7.711 -12.789 1.00 94.69 420 THR A C 1
ATOM 3266 O O . THR A 1 420 ? -17.375 -8.526 -13.573 1.00 94.69 420 THR A O 1
ATOM 3269 N N . PHE A 1 421 ? -17.875 -7.953 -11.474 1.00 94.19 421 PHE A N 1
ATOM 3270 C CA . PHE A 1 421 ? -17.230 -9.140 -10.897 1.00 94.19 421 PHE A CA 1
ATOM 3271 C C . PHE A 1 421 ? -17.773 -10.467 -11.463 1.00 94.19 421 PHE A C 1
ATOM 3273 O O . PHE A 1 421 ? -17.018 -11.420 -11.652 1.00 94.19 421 PHE A O 1
ATOM 3280 N N . LEU A 1 422 ? -19.073 -10.529 -11.779 1.00 94.88 422 LEU A N 1
ATOM 3281 C CA . LEU A 1 422 ? -19.688 -11.709 -12.394 1.00 94.88 422 LEU A CA 1
ATOM 3282 C C . LEU A 1 422 ? -19.247 -11.892 -13.852 1.00 94.88 422 LEU A C 1
ATOM 3284 O O . LEU A 1 422 ? -18.890 -13.003 -14.242 1.00 94.88 422 LEU A O 1
ATOM 3288 N N . GLU A 1 423 ? -19.225 -10.816 -14.641 1.00 96.81 423 GLU A N 1
ATOM 3289 C CA . GLU A 1 423 ? -18.743 -10.848 -16.029 1.00 96.81 423 GLU A CA 1
ATOM 3290 C C . GLU A 1 423 ? -17.259 -11.210 -16.098 1.00 96.81 423 GLU A C 1
ATOM 3292 O O . GLU A 1 423 ? -16.860 -12.021 -16.930 1.00 96.81 423 GLU A O 1
ATOM 3297 N N . PHE A 1 424 ? -16.449 -10.672 -15.188 1.00 95.94 424 PHE A N 1
ATOM 3298 C CA . PHE A 1 424 ? -15.035 -11.001 -15.074 1.00 95.94 424 PHE A CA 1
ATOM 3299 C C . PHE A 1 424 ? -14.820 -12.493 -14.784 1.00 95.94 424 PHE A C 1
ATOM 3301 O O . PHE A 1 424 ? -14.068 -13.160 -15.492 1.00 95.94 424 PHE A O 1
ATOM 3308 N N . LYS A 1 425 ? -15.544 -13.070 -13.814 1.00 96.00 425 LYS A N 1
ATOM 3309 C CA . LYS A 1 425 ? -15.484 -14.517 -13.536 1.00 96.00 425 LYS A CA 1
ATOM 3310 C C . LYS A 1 425 ? -15.933 -15.364 -14.725 1.00 96.00 425 LYS A C 1
ATOM 3312 O O . LYS A 1 425 ? -15.347 -16.415 -14.983 1.00 96.00 425 LYS A O 1
ATOM 3317 N N . GLN A 1 426 ? -16.939 -14.908 -15.467 1.00 95.81 426 GLN A N 1
ATOM 3318 C CA . GLN A 1 426 ? -17.380 -15.573 -16.688 1.00 95.81 426 GLN A CA 1
ATOM 3319 C C . GLN A 1 426 ? -16.292 -15.536 -17.776 1.00 95.81 426 GLN A C 1
ATOM 3321 O O . GLN A 1 426 ? -16.010 -16.570 -18.380 1.00 95.81 426 GLN A O 1
ATOM 3326 N N . ARG A 1 427 ? -15.613 -14.396 -17.970 1.00 95.06 427 ARG A N 1
ATOM 3327 C CA . ARG A 1 427 ? -14.465 -14.280 -18.888 1.00 95.06 427 ARG A CA 1
ATOM 3328 C C . ARG A 1 427 ? -13.302 -15.184 -18.492 1.00 95.06 427 ARG A C 1
ATOM 3330 O O . ARG A 1 427 ? -12.773 -15.886 -19.352 1.00 95.06 427 ARG A O 1
ATOM 3337 N N . LEU A 1 428 ? -12.963 -15.247 -17.203 1.00 93.50 428 LEU A N 1
ATOM 3338 C CA . LEU A 1 428 ? -11.954 -16.181 -16.692 1.00 93.50 428 LEU A CA 1
ATOM 3339 C C . LEU A 1 428 ? -12.331 -17.633 -17.000 1.00 93.50 428 LEU A C 1
ATOM 3341 O O . LEU A 1 428 ? -11.511 -18.390 -17.515 1.00 93.50 428 LEU A O 1
ATOM 3345 N N . LYS A 1 429 ? -13.591 -18.014 -16.758 1.00 93.69 429 LYS A N 1
ATOM 3346 C CA . LYS A 1 429 ? -14.090 -19.362 -17.050 1.00 93.69 429 LYS A CA 1
ATOM 3347 C C . LYS A 1 429 ? -13.973 -19.707 -18.533 1.00 93.69 429 LYS A C 1
ATOM 3349 O O . LYS A 1 429 ? -13.547 -20.810 -18.871 1.00 93.69 429 LYS A O 1
ATOM 3354 N N . GLU A 1 430 ? -14.341 -18.782 -19.417 1.00 93.56 430 GLU A N 1
ATOM 3355 C CA . GLU A 1 430 ? -14.213 -18.952 -20.868 1.00 93.56 430 GLU A CA 1
ATOM 3356 C C . GLU A 1 430 ? -12.753 -19.083 -21.306 1.00 93.56 430 GLU A C 1
ATOM 3358 O O . GLU A 1 430 ? -12.446 -19.926 -22.148 1.00 93.56 430 GLU A O 1
ATOM 3363 N N . SER A 1 431 ? -11.855 -18.280 -20.728 1.00 90.62 431 SER A N 1
ATOM 3364 C CA . SER A 1 431 ? -10.416 -18.348 -20.992 1.00 90.62 431 SER A CA 1
ATOM 3365 C C . SER A 1 431 ? -9.833 -19.697 -20.560 1.00 90.62 431 SER A C 1
ATOM 3367 O O . SER A 1 431 ? -9.238 -20.396 -21.379 1.00 90.62 431 SER A O 1
ATOM 3369 N N . PHE A 1 432 ? -10.097 -20.130 -19.322 1.00 89.69 432 PHE A N 1
ATOM 3370 C CA . PHE A 1 432 ? -9.615 -21.413 -18.800 1.00 89.69 432 PHE A CA 1
ATOM 3371 C C . PHE A 1 432 ? -10.201 -22.617 -19.520 1.00 89.69 432 PHE A C 1
ATOM 3373 O O . PHE A 1 432 ? -9.479 -23.567 -19.792 1.00 89.69 432 PHE A O 1
ATOM 3380 N N . SER A 1 433 ? -11.472 -22.568 -19.918 1.00 90.12 433 SER A N 1
ATOM 3381 C CA . SER A 1 433 ? -12.067 -23.658 -20.702 1.00 90.12 433 SER A CA 1
ATOM 3382 C C . SER A 1 433 ? -11.405 -23.805 -22.079 1.00 90.12 433 SER A C 1
ATOM 3384 O O . SER A 1 433 ? -11.339 -24.906 -22.616 1.00 90.12 433 SER A O 1
ATOM 3386 N N . LYS A 1 434 ? -10.908 -22.704 -22.664 1.00 91.44 434 LYS A N 1
ATOM 3387 C CA . LYS A 1 434 ? -10.188 -22.724 -23.947 1.00 91.44 434 LYS A CA 1
ATOM 3388 C C . LYS A 1 434 ? -8.747 -23.204 -23.801 1.00 91.44 434 LYS A C 1
ATOM 3390 O O . LYS A 1 434 ? -8.263 -23.910 -24.678 1.00 91.44 434 LYS A O 1
ATOM 3395 N N . THR A 1 435 ? -8.053 -22.797 -22.740 1.00 88.12 435 THR A N 1
ATOM 3396 C CA . THR A 1 435 ? -6.641 -23.151 -22.517 1.00 88.12 435 THR A CA 1
ATOM 3397 C C . THR A 1 435 ? -6.461 -24.511 -21.845 1.00 88.12 435 THR A C 1
ATOM 3399 O O . THR A 1 435 ? -5.403 -25.116 -21.995 1.00 88.12 435 THR A O 1
ATOM 3402 N N . MET A 1 436 ? -7.486 -25.012 -21.152 1.00 89.06 436 MET A N 1
ATOM 3403 C CA . MET A 1 436 ? -7.502 -26.302 -20.457 1.00 89.06 436 MET A CA 1
ATOM 3404 C C . MET A 1 436 ? -8.768 -27.105 -20.803 1.00 89.06 436 MET A C 1
ATOM 3406 O O . MET A 1 436 ? -9.642 -27.280 -19.950 1.00 89.06 436 MET A O 1
ATOM 3410 N N . PRO A 1 437 ? -8.893 -27.609 -22.044 1.00 86.50 437 PRO A N 1
ATOM 3411 C CA . PRO A 1 437 ? -10.099 -28.312 -22.488 1.00 86.50 437 PRO A CA 1
ATOM 3412 C C . PRO A 1 437 ? -10.380 -29.606 -21.704 1.00 86.50 437 PRO A C 1
ATOM 3414 O O . PRO A 1 437 ? -11.537 -30.004 -21.588 1.00 86.50 437 PRO A O 1
ATOM 3417 N N . ASP A 1 438 ? -9.347 -30.228 -21.127 1.00 90.19 438 ASP A N 1
ATOM 3418 C CA . ASP A 1 438 ? -9.453 -31.480 -20.365 1.00 90.19 438 ASP A CA 1
ATOM 3419 C C . ASP A 1 438 ? -9.722 -31.265 -18.861 1.00 90.19 438 ASP A C 1
ATOM 3421 O O . ASP A 1 438 ? -9.856 -32.228 -18.101 1.00 90.19 438 ASP A O 1
ATOM 3425 N N . ALA A 1 439 ? -9.784 -30.012 -18.395 1.00 87.75 439 ALA A N 1
ATOM 3426 C CA . ALA A 1 439 ? -10.003 -29.712 -16.984 1.00 87.75 439 ALA A CA 1
ATOM 3427 C C . ALA A 1 439 ? -11.441 -30.031 -16.550 1.00 87.75 439 ALA A C 1
ATOM 3429 O O . ALA A 1 439 ? -12.421 -29.734 -17.235 1.00 87.75 439 ALA A O 1
ATOM 3430 N N . THR A 1 440 ? -11.586 -30.593 -15.349 1.00 92.31 440 THR A N 1
ATOM 3431 C CA . THR A 1 440 ? -12.909 -30.868 -14.777 1.00 92.31 440 THR A CA 1
ATOM 3432 C C . THR A 1 440 ? -13.668 -29.567 -14.469 1.00 92.31 440 THR A C 1
ATOM 3434 O O . THR A 1 440 ? -13.052 -28.543 -14.156 1.00 92.31 440 THR A O 1
ATOM 3437 N N . PRO A 1 441 ? -15.014 -29.579 -14.449 1.00 91.25 441 PRO A N 1
ATOM 3438 C CA . PRO A 1 441 ? -15.792 -28.403 -14.054 1.00 91.25 441 PRO A CA 1
ATOM 3439 C C . PRO A 1 441 ? -15.453 -27.876 -12.649 1.00 91.25 441 PRO A C 1
ATOM 3441 O O . PRO A 1 441 ? -15.485 -26.665 -12.421 1.00 91.25 441 PRO A O 1
ATOM 3444 N N . ALA A 1 442 ? -15.112 -28.771 -11.714 1.00 91.94 442 ALA A N 1
ATOM 3445 C CA .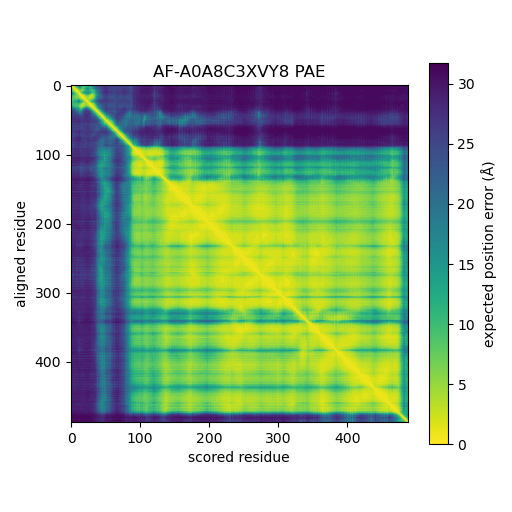 ALA A 1 442 ? -14.723 -28.407 -10.354 1.00 91.94 442 ALA A CA 1
ATOM 3446 C C . ALA A 1 442 ? -13.370 -27.681 -10.332 1.00 91.94 442 ALA A C 1
ATOM 3448 O O . ALA A 1 442 ? -13.284 -26.586 -9.781 1.00 91.94 442 ALA A O 1
ATOM 3449 N N . SER A 1 443 ? -12.354 -28.226 -11.012 1.00 89.50 443 SER A N 1
ATOM 3450 C CA . SER A 1 443 ? -11.035 -27.586 -11.111 1.00 89.50 443 SER A CA 1
ATOM 3451 C C . SER A 1 443 ? -11.093 -26.243 -11.843 1.00 89.50 443 SER A C 1
ATOM 3453 O O . SER A 1 443 ? -10.452 -25.289 -11.418 1.00 89.50 443 SER A O 1
ATOM 3455 N N . LEU A 1 444 ? -11.905 -26.124 -12.902 1.00 88.75 444 LEU A N 1
ATOM 3456 C CA . LEU A 1 444 ? -12.120 -24.841 -13.583 1.00 88.75 444 LEU A CA 1
ATOM 3457 C C . LEU A 1 444 ? -12.753 -23.805 -12.650 1.00 88.75 444 LEU A C 1
ATOM 3459 O O . LEU A 1 444 ? -12.348 -22.647 -12.651 1.00 88.75 444 LEU A O 1
ATOM 3463 N N . THR A 1 445 ? -13.735 -24.215 -11.845 1.00 92.31 445 THR A N 1
ATOM 3464 C CA . THR A 1 445 ? -14.379 -23.320 -10.874 1.00 92.31 445 THR A CA 1
ATOM 3465 C C . THR A 1 445 ? -13.376 -22.849 -9.826 1.00 92.31 445 THR A C 1
ATOM 3467 O O . THR A 1 445 ? -13.298 -21.654 -9.559 1.00 92.31 445 THR A O 1
ATOM 3470 N N . GLU A 1 446 ? -12.564 -23.758 -9.287 1.00 91.50 446 GLU A N 1
ATOM 3471 C CA . GLU A 1 446 ? -11.522 -23.419 -8.318 1.00 91.50 446 GLU A CA 1
ATOM 3472 C C . GLU A 1 446 ? -10.503 -22.421 -8.891 1.00 91.50 446 GLU A C 1
ATOM 3474 O O . GLU A 1 446 ? -10.234 -21.400 -8.258 1.00 91.50 446 GLU A O 1
ATOM 3479 N N . LEU A 1 447 ? -10.006 -22.650 -10.111 1.00 89.19 447 LEU A N 1
ATOM 3480 C CA . LEU A 1 447 ? -9.089 -21.728 -10.791 1.00 89.19 447 LEU A CA 1
ATOM 3481 C C . LEU A 1 447 ? -9.712 -20.342 -10.993 1.00 89.19 447 LEU A C 1
ATOM 3483 O O . LEU A 1 447 ? -9.056 -19.328 -10.753 1.00 89.19 447 LEU A O 1
ATOM 3487 N N . VAL A 1 448 ? -10.986 -20.280 -11.398 1.00 92.50 448 VAL A N 1
ATOM 3488 C CA . VAL A 1 448 ? -11.711 -19.008 -11.540 1.00 92.50 448 VAL A CA 1
ATOM 3489 C C . VAL A 1 448 ? -11.787 -18.272 -10.205 1.00 92.50 448 VAL A C 1
ATOM 3491 O O . VAL A 1 448 ? -11.523 -17.073 -10.177 1.00 92.50 448 VAL A O 1
ATOM 3494 N N . GLU A 1 449 ? -12.111 -18.951 -9.100 1.00 93.56 449 GLU A N 1
ATOM 3495 C CA . GLU A 1 449 ? -12.158 -18.309 -7.778 1.00 93.56 449 GLU A CA 1
ATOM 3496 C C . GLU A 1 449 ? -10.779 -17.823 -7.328 1.00 93.56 449 GLU A C 1
ATOM 3498 O O . GLU A 1 449 ? -10.644 -16.690 -6.862 1.00 93.56 449 GLU A O 1
ATOM 3503 N N . GLN A 1 450 ? -9.741 -18.645 -7.499 1.00 90.50 450 GLN A N 1
ATOM 3504 C CA . GLN A 1 450 ? -8.370 -18.281 -7.144 1.00 90.50 450 GLN A CA 1
ATOM 3505 C C . GLN A 1 450 ? -7.908 -17.046 -7.929 1.00 90.50 450 GLN A C 1
ATOM 3507 O O . GLN A 1 450 ? -7.433 -16.071 -7.334 1.00 90.50 450 GLN A O 1
ATOM 3512 N N . ARG A 1 451 ? -8.116 -17.040 -9.252 1.00 90.06 451 ARG A N 1
ATOM 3513 C CA . ARG A 1 451 ? -7.734 -15.928 -10.128 1.00 90.06 451 ARG A CA 1
ATOM 3514 C C . ARG A 1 451 ? -8.574 -14.676 -9.868 1.00 90.06 451 ARG A C 1
ATOM 3516 O O . ARG A 1 451 ? -8.030 -13.570 -9.867 1.00 90.06 451 ARG A O 1
ATOM 3523 N N . ALA A 1 452 ? -9.863 -14.831 -9.571 1.00 93.12 452 ALA A N 1
ATOM 3524 C CA . ALA A 1 452 ? -10.728 -13.717 -9.200 1.00 93.12 452 ALA A CA 1
ATOM 3525 C C . ALA A 1 452 ? -10.310 -13.071 -7.875 1.00 93.12 452 ALA A C 1
ATOM 3527 O O . ALA A 1 452 ? -10.225 -11.846 -7.796 1.00 93.12 452 ALA A O 1
ATOM 3528 N N . ASN A 1 453 ? -9.978 -13.879 -6.866 1.00 90.81 453 ASN A N 1
ATOM 3529 C CA . ASN A 1 453 ? -9.493 -13.397 -5.574 1.00 90.81 453 ASN A CA 1
ATOM 3530 C C . ASN A 1 453 ? -8.121 -12.705 -5.686 1.00 90.81 453 ASN A C 1
ATOM 3532 O O . ASN A 1 453 ? -7.865 -11.685 -5.038 1.00 90.81 453 ASN A O 1
ATOM 3536 N N . PHE A 1 454 ? -7.230 -13.226 -6.535 1.00 91.50 454 PHE A N 1
ATOM 3537 C CA . PHE A 1 454 ? -5.973 -12.550 -6.854 1.00 91.50 454 PHE A CA 1
ATOM 3538 C C . PHE A 1 454 ? -6.227 -11.183 -7.502 1.00 91.50 454 PHE A C 1
ATOM 3540 O O . PHE A 1 454 ? -5.678 -10.179 -7.052 1.00 91.50 454 PHE A O 1
ATOM 3547 N N . ALA A 1 455 ? -7.100 -11.105 -8.509 1.00 92.69 455 ALA A N 1
ATOM 3548 C CA . ALA A 1 455 ? -7.417 -9.838 -9.161 1.00 92.69 455 ALA A CA 1
ATOM 3549 C C . ALA A 1 455 ? -8.065 -8.836 -8.188 1.00 92.69 455 ALA A C 1
ATOM 3551 O O . ALA A 1 455 ? -7.635 -7.684 -8.123 1.00 92.69 455 ALA A O 1
ATOM 3552 N N . SER A 1 456 ? -9.008 -9.266 -7.344 1.00 91.75 456 SER A N 1
ATOM 3553 C CA . SER A 1 456 ? -9.679 -8.365 -6.397 1.00 91.75 456 SER A CA 1
ATOM 3554 C C . SER A 1 456 ? -8.760 -7.769 -5.334 1.00 91.75 456 SER A C 1
ATOM 3556 O O . SER A 1 456 ? -9.068 -6.723 -4.764 1.00 91.75 456 SER A O 1
ATOM 3558 N N . THR A 1 457 ? -7.621 -8.410 -5.076 1.00 90.00 457 THR A N 1
ATOM 3559 C CA . THR A 1 457 ? -6.631 -7.956 -4.093 1.00 90.00 457 THR A CA 1
ATOM 3560 C C . THR A 1 457 ? -5.438 -7.247 -4.733 1.00 90.00 457 THR A C 1
ATOM 3562 O O . THR A 1 457 ? -4.921 -6.291 -4.153 1.00 90.00 457 THR A O 1
ATOM 3565 N N . CYS A 1 458 ? -5.024 -7.661 -5.934 1.00 92.62 458 CYS A N 1
ATOM 3566 C CA . CYS A 1 458 ? -3.791 -7.200 -6.571 1.00 92.62 458 CYS A CA 1
ATOM 3567 C C . CYS A 1 458 ? -3.984 -6.326 -7.807 1.00 92.62 458 CYS A C 1
ATOM 3569 O O . CYS A 1 458 ? -3.038 -5.634 -8.175 1.00 92.62 458 CYS A O 1
ATOM 3571 N N . CYS A 1 459 ? -5.185 -6.270 -8.396 1.00 92.38 459 CYS A N 1
ATOM 3572 C CA . CYS A 1 459 ? -5.506 -5.372 -9.512 1.00 92.38 459 CYS A CA 1
ATOM 3573 C C . CYS A 1 459 ? -5.996 -3.976 -9.092 1.00 92.38 459 CYS A C 1
ATOM 3575 O O . CYS A 1 459 ? -6.302 -3.139 -9.942 1.00 92.38 459 CYS A O 1
ATOM 3577 N N . ILE A 1 460 ? -6.022 -3.689 -7.788 1.00 89.12 460 ILE A N 1
ATOM 3578 C CA . ILE A 1 460 ? -6.363 -2.366 -7.257 1.00 89.12 460 ILE A CA 1
ATOM 3579 C C . ILE A 1 460 ? -5.139 -1.434 -7.242 1.00 89.12 460 ILE A C 1
ATOM 3581 O O . ILE A 1 460 ? -4.019 -1.849 -6.958 1.00 89.12 460 ILE A O 1
ATOM 3585 N N . MET A 1 461 ? -5.347 -0.134 -7.476 1.00 86.12 461 MET A N 1
ATOM 3586 C CA . MET A 1 461 ? -4.278 0.885 -7.528 1.00 86.12 461 MET A CA 1
ATOM 3587 C C . MET A 1 461 ? -3.347 0.870 -6.303 1.00 86.12 461 MET A C 1
ATOM 3589 O O . MET A 1 461 ? -2.129 0.967 -6.417 1.00 86.12 461 MET A O 1
ATOM 3593 N N . ASN A 1 462 ? -3.928 0.744 -5.109 1.00 87.12 462 ASN A N 1
ATOM 3594 C CA . ASN A 1 462 ? -3.191 0.720 -3.848 1.00 87.12 462 ASN A CA 1
ATOM 3595 C C . ASN A 1 462 ? -2.950 -0.710 -3.345 1.00 87.12 462 ASN A C 1
ATOM 3597 O O . ASN A 1 462 ? -2.881 -0.908 -2.132 1.00 87.12 462 ASN A O 1
ATOM 3601 N N . ALA A 1 463 ? -2.815 -1.676 -4.265 1.00 90.38 463 ALA A N 1
ATOM 3602 C CA . ALA A 1 463 ? -2.557 -3.075 -3.945 1.00 90.38 463 ALA A CA 1
ATOM 3603 C C . ALA A 1 463 ? -1.411 -3.190 -2.933 1.00 90.38 463 ALA A C 1
ATOM 3605 O O . ALA A 1 463 ? -0.417 -2.442 -3.026 1.00 90.38 463 ALA A O 1
ATOM 3606 N N . PRO A 1 464 ? -1.566 -4.060 -1.929 1.00 87.62 464 PRO A N 1
ATOM 3607 C CA . PRO A 1 464 ? -0.634 -4.087 -0.833 1.00 87.62 464 PRO A CA 1
ATOM 3608 C C . PRO A 1 464 ? 0.580 -4.972 -1.204 1.00 87.62 464 PRO A C 1
ATOM 3610 O O . PRO A 1 464 ? 0.427 -6.079 -1.735 1.00 87.62 464 PRO A O 1
ATOM 3613 N N . PRO A 1 465 ? 1.802 -4.424 -1.090 1.00 87.62 465 PRO A N 1
ATOM 3614 C CA . PRO A 1 465 ? 2.965 -4.972 -1.776 1.00 87.62 465 PRO A CA 1
ATOM 3615 C C . PRO A 1 465 ? 3.542 -6.257 -1.172 1.00 87.62 465 PRO A C 1
ATOM 3617 O O . PRO A 1 465 ? 4.129 -7.020 -1.936 1.00 87.62 465 PRO A O 1
ATOM 3620 N N . MET A 1 466 ? 3.375 -6.555 0.121 1.00 81.31 466 MET A N 1
ATOM 3621 C CA . MET A 1 466 ? 3.816 -7.843 0.679 1.00 81.31 466 MET A CA 1
ATOM 3622 C C . MET A 1 466 ? 2.977 -8.983 0.115 1.00 81.31 466 MET A C 1
ATOM 3624 O O . MET A 1 466 ? 3.519 -9.922 -0.468 1.00 81.31 466 MET A O 1
ATOM 3628 N N . TYR A 1 467 ? 1.652 -8.896 0.249 1.00 83.69 467 TYR A N 1
ATOM 3629 C CA . TYR A 1 467 ? 0.728 -9.939 -0.174 1.00 83.69 467 TYR A CA 1
ATOM 3630 C C . TYR A 1 467 ? 0.811 -10.131 -1.683 1.00 83.69 467 TYR A C 1
ATOM 3632 O O . TYR A 1 467 ? 1.090 -11.232 -2.164 1.00 83.69 467 TYR A O 1
ATOM 3640 N N . CYS A 1 468 ? 0.650 -9.048 -2.447 1.00 89.62 468 CYS A N 1
ATOM 3641 C CA . CYS A 1 468 ? 0.690 -9.139 -3.900 1.00 89.62 468 CYS A CA 1
ATOM 3642 C C . CYS A 1 468 ? 2.088 -9.456 -4.421 1.00 89.62 468 CYS A C 1
ATOM 3644 O O . CYS A 1 468 ? 2.213 -10.168 -5.410 1.00 89.62 468 CYS A O 1
ATOM 3646 N N . GLY A 1 469 ? 3.148 -9.009 -3.747 1.00 85.88 469 GLY A N 1
ATOM 3647 C CA . GLY A 1 469 ? 4.519 -9.348 -4.108 1.00 85.88 469 GLY A CA 1
ATOM 3648 C C . GLY A 1 469 ? 4.792 -10.852 -4.047 1.00 85.88 469 GLY A C 1
ATOM 3649 O O . GLY A 1 469 ? 5.401 -11.381 -4.981 1.00 85.88 469 GLY A O 1
ATOM 3650 N N . VAL A 1 470 ? 4.317 -11.531 -2.994 1.00 83.00 470 VAL A N 1
ATOM 3651 C CA . VAL A 1 470 ? 4.420 -12.992 -2.827 1.00 83.00 470 VAL A CA 1
ATOM 3652 C C . VAL A 1 470 ? 3.521 -13.721 -3.819 1.00 83.00 470 VAL A C 1
ATOM 3654 O O . VAL A 1 470 ? 3.978 -14.648 -4.488 1.00 83.00 470 VAL A O 1
ATOM 3657 N N . LYS A 1 471 ? 2.263 -13.287 -3.964 1.00 84.75 471 LYS A N 1
ATOM 3658 C CA . LYS A 1 471 ? 1.325 -13.908 -4.906 1.00 84.75 471 LYS A CA 1
ATOM 3659 C C . LYS A 1 471 ? 1.816 -13.800 -6.344 1.00 84.75 471 LYS A C 1
ATOM 3661 O O . LYS A 1 471 ? 1.889 -14.817 -7.014 1.00 84.75 471 LYS A O 1
ATOM 3666 N N . ILE A 1 472 ? 2.276 -12.628 -6.782 1.00 86.19 472 ILE A N 1
ATOM 3667 C CA . ILE A 1 472 ? 2.857 -12.449 -8.120 1.00 86.19 472 ILE A CA 1
ATOM 3668 C C . ILE A 1 472 ? 4.058 -13.383 -8.324 1.00 86.19 472 ILE A C 1
ATOM 3670 O O . ILE A 1 472 ? 4.150 -14.020 -9.364 1.00 86.19 472 ILE A O 1
ATOM 3674 N N . ASN A 1 473 ? 4.959 -13.513 -7.343 1.00 79.00 473 ASN A N 1
ATOM 3675 C CA . ASN A 1 473 ? 6.092 -14.442 -7.456 1.00 79.00 473 ASN A CA 1
ATOM 3676 C C . ASN A 1 473 ? 5.644 -15.905 -7.562 1.00 79.00 473 ASN A C 1
ATOM 3678 O O . ASN A 1 473 ? 6.265 -16.677 -8.280 1.00 79.00 473 ASN A O 1
ATOM 3682 N N . THR A 1 474 ? 4.582 -16.275 -6.851 1.00 72.62 474 THR A N 1
ATOM 3683 C CA . THR A 1 474 ? 4.008 -17.626 -6.864 1.00 72.62 474 THR A CA 1
ATOM 3684 C C . THR A 1 474 ? 3.385 -17.919 -8.232 1.00 72.62 474 THR A C 1
ATOM 3686 O O . THR A 1 474 ? 3.717 -18.915 -8.865 1.00 72.62 474 THR A O 1
ATOM 3689 N N . GLU A 1 475 ? 2.582 -16.988 -8.748 1.00 64.50 475 GLU A N 1
ATOM 3690 C CA . GLU A 1 475 ? 1.959 -17.064 -10.075 1.00 64.50 475 GLU A CA 1
ATOM 3691 C C . GLU A 1 475 ? 2.996 -17.087 -11.209 1.00 64.50 475 GLU A C 1
ATOM 3693 O O . GLU A 1 475 ? 2.795 -17.778 -12.200 1.00 64.50 475 GLU A O 1
ATOM 3698 N N . VAL A 1 476 ? 4.121 -16.375 -11.068 1.00 58.78 476 VAL A N 1
ATOM 3699 C CA . VAL A 1 476 ? 5.237 -16.378 -12.035 1.00 58.78 476 VAL A CA 1
ATOM 3700 C C . VAL A 1 476 ? 6.120 -17.627 -11.883 1.00 58.78 476 VAL A C 1
ATOM 3702 O O . VAL A 1 476 ? 6.668 -18.118 -12.865 1.00 58.78 476 VAL A O 1
ATOM 3705 N N . GLY A 1 477 ? 6.270 -18.147 -10.663 1.00 42.69 477 GLY A N 1
ATOM 3706 C CA . GLY A 1 477 ? 7.127 -19.290 -10.337 1.00 42.69 477 GLY A CA 1
ATOM 3707 C C . GLY A 1 477 ? 6.509 -20.652 -10.657 1.00 42.69 477 GLY A C 1
ATOM 3708 O O . GLY A 1 477 ? 7.236 -21.564 -11.031 1.00 42.69 477 GLY A O 1
ATOM 3709 N N . HIS A 1 478 ? 5.183 -20.795 -10.578 1.00 36.44 478 HIS A N 1
ATOM 3710 C CA . HIS A 1 478 ? 4.485 -22.035 -10.948 1.00 36.44 478 HIS A CA 1
ATOM 3711 C C . HIS A 1 478 ? 4.295 -22.219 -12.462 1.00 36.44 478 HIS A C 1
ATOM 3713 O O . HIS A 1 478 ? 3.762 -23.239 -12.887 1.00 36.44 478 HIS A O 1
ATOM 3719 N N . THR A 1 479 ? 4.697 -21.246 -13.285 1.00 39.91 479 THR A N 1
ATOM 3720 C CA . THR A 1 479 ? 4.274 -21.152 -14.695 1.00 39.91 479 THR A CA 1
ATOM 3721 C C . THR A 1 479 ? 5.427 -21.032 -15.688 1.00 39.91 479 THR A C 1
ATOM 3723 O O . THR A 1 479 ? 5.214 -20.684 -16.850 1.00 39.91 479 THR A O 1
ATOM 3726 N N . CYS A 1 480 ? 6.644 -21.360 -15.251 1.00 38.75 480 CYS A N 1
ATOM 3727 C CA . CYS A 1 480 ? 7.837 -21.412 -16.090 1.00 38.75 480 CYS A CA 1
ATOM 3728 C C . CYS A 1 480 ? 8.537 -22.772 -15.964 1.00 38.75 480 CYS A C 1
ATOM 3730 O O . CYS A 1 480 ? 9.674 -22.837 -15.507 1.00 38.75 480 CYS A O 1
ATOM 3732 N N . ASP A 1 481 ? 7.872 -23.839 -16.406 1.00 28.02 481 ASP A N 1
ATOM 3733 C CA . ASP A 1 481 ? 8.589 -24.945 -17.047 1.00 28.02 481 ASP A CA 1
ATOM 3734 C C . ASP A 1 481 ? 8.643 -24.671 -18.557 1.00 28.02 481 ASP A C 1
ATOM 3736 O O . ASP A 1 481 ? 7.756 -24.012 -19.106 1.00 28.02 481 ASP A O 1
ATOM 3740 N N . HIS A 1 482 ? 9.745 -25.090 -19.185 1.00 32.94 482 HIS A N 1
ATOM 3741 C CA . HIS A 1 482 ? 10.163 -24.771 -20.555 1.00 32.94 482 HIS A CA 1
ATOM 3742 C C . HIS A 1 482 ? 9.010 -24.469 -21.546 1.00 32.94 482 HIS A C 1
ATOM 3744 O O . HIS A 1 482 ? 8.176 -25.320 -21.835 1.00 32.94 482 HIS A O 1
ATOM 3750 N N . ASP A 1 483 ? 9.046 -23.253 -22.107 1.00 30.33 483 ASP A N 1
ATOM 3751 C CA . ASP A 1 483 ? 8.378 -22.790 -23.341 1.00 30.33 483 ASP A CA 1
ATOM 3752 C C . ASP A 1 483 ? 7.040 -22.024 -23.288 1.00 30.33 483 ASP A C 1
ATOM 3754 O O . ASP A 1 483 ? 6.628 -21.491 -24.321 1.00 30.33 483 ASP A O 1
ATOM 3758 N N . SER A 1 484 ? 6.409 -21.777 -22.134 1.00 33.69 484 SER A N 1
ATOM 3759 C CA . SER A 1 484 ? 5.321 -20.777 -22.084 1.00 33.69 484 SER A CA 1
ATOM 3760 C C . SER A 1 484 ? 5.094 -20.190 -20.694 1.00 33.69 484 SER A C 1
ATOM 3762 O O . SER A 1 484 ? 4.501 -20.833 -19.837 1.00 33.69 484 SER A O 1
ATOM 3764 N N . CYS A 1 485 ? 5.500 -18.930 -20.484 1.00 34.38 485 CYS A N 1
ATOM 3765 C CA . CYS A 1 485 ? 5.158 -18.169 -19.279 1.00 34.38 485 CYS A CA 1
ATOM 3766 C C . CYS A 1 485 ? 3.648 -17.911 -19.250 1.00 34.38 485 CYS A C 1
ATOM 3768 O O . CYS A 1 485 ? 3.175 -16.905 -19.791 1.00 34.38 485 CYS A O 1
ATOM 3770 N N . MET A 1 486 ? 2.864 -18.806 -18.663 1.00 33.47 486 MET A N 1
ATOM 3771 C CA . MET A 1 486 ? 1.420 -18.650 -18.525 1.00 33.47 486 MET A CA 1
ATOM 3772 C C . MET A 1 486 ? 1.083 -18.026 -17.171 1.00 33.47 486 MET A C 1
ATOM 3774 O O . MET A 1 486 ? 0.931 -18.756 -16.218 1.00 33.47 486 MET A O 1
ATOM 3778 N N . LEU A 1 487 ? 0.866 -16.708 -17.054 1.00 33.50 487 LEU A N 1
ATOM 3779 C CA . LEU A 1 487 ? -0.075 -16.258 -16.013 1.00 33.50 487 LEU A CA 1
ATOM 3780 C C . LEU A 1 487 ? -1.430 -16.861 -16.415 1.00 33.50 487 LEU A C 1
ATOM 3782 O O . LEU A 1 487 ? -2.023 -16.358 -17.367 1.00 33.50 487 LEU A O 1
ATOM 3786 N N . ILE A 1 488 ? -1.822 -17.984 -15.803 1.00 38.69 488 ILE A N 1
ATOM 3787 C CA . ILE A 1 488 ? -3.098 -18.678 -16.054 1.00 38.69 488 ILE A CA 1
ATOM 3788 C C . ILE A 1 488 ? -4.180 -17.981 -15.264 1.00 38.69 488 ILE A C 1
ATOM 3790 O O . ILE A 1 488 ? -4.314 -18.310 -14.068 1.00 38.69 488 ILE A O 1
#

Organism: Chelydra serpentina (NCBI:txid8475)

Solvent-accessible surface area (backbone atoms only — not comparable to full-atom values): 28159 Å² total; per-residue (Å²): 138,89,79,70,94,56,80,81,60,86,57,96,81,44,50,47,52,46,45,75,52,101,88,52,99,63,80,48,69,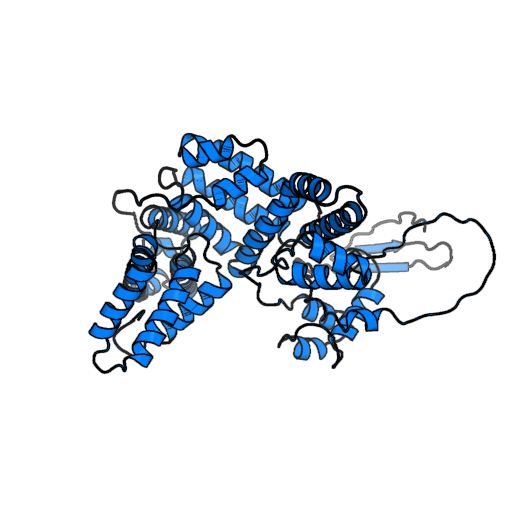50,80,48,75,87,73,96,68,86,89,83,81,75,79,52,80,68,64,61,49,53,73,84,54,59,67,67,74,73,74,78,89,78,90,81,92,81,89,84,91,80,95,70,96,69,86,81,82,79,70,92,74,85,51,86,87,82,51,101,45,70,63,58,59,48,51,49,46,53,44,66,57,39,97,80,34,59,42,71,87,53,89,61,47,66,67,23,53,75,45,59,77,67,59,19,44,52,44,50,31,67,45,71,75,80,76,46,83,69,61,78,82,70,85,70,55,73,66,57,50,35,53,48,35,72,75,37,55,64,58,42,51,51,42,48,49,32,57,50,43,57,36,39,63,42,16,25,61,41,44,45,52,50,47,50,54,55,47,55,48,48,51,62,55,19,62,71,40,100,50,36,72,64,42,48,54,51,50,52,61,72,45,41,64,53,54,48,50,37,54,50,39,17,57,51,27,52,44,37,74,72,40,40,69,75,48,31,29,54,52,41,36,31,54,47,19,15,49,43,56,74,52,54,65,84,68,42,52,61,54,14,51,52,49,30,49,47,49,69,59,28,43,74,30,78,57,68,54,44,59,63,51,49,50,32,53,50,34,52,53,48,39,72,65,41,26,90,57,35,69,71,46,31,58,27,56,70,51,92,45,44,65,59,22,42,52,44,58,71,65,53,64,59,36,81,54,59,94,72,79,88,78,79,71,81,55,61,63,46,57,62,40,99,60,23,65,62,53,50,51,50,43,46,28,61,48,24,22,55,39,23,56,46,22,55,60,60,57,50,50,54,49,52,53,51,50,51,49,33,70,73,14,54,78,45,97,55,29,45,64,46,36,63,67,50,48,63,59,54,50,54,52,49,52,56,52,51,52,51,47,38,49,57,22,37,45,58,72,74,39,54,75,67,56,36,45,49,51,45,42,55,51,46,49,70,77,39,72,87,58,49,74,66,59,48,49,50,51,29,52,54,50,48,54,48,43,74,53,42,40,37,75,81,36,51,51,65,65,40,45,52,49,52,49,48,51,57,63,78,22,65,62,94,93,54,84,46,86,122

Mean predicted aligned error: 13.1 Å

Radius of gyration: 27.83 Å; Cα contacts (8 Å, |Δi|>4): 512; chains: 1; bounding box: 73×55×86 Å

Foldseek 3Di:
DDWDADDWDDDPFWTKGWTDDPPDPDIDIDIDGDDPDDPDDAFADFADFDLVCVVVVPPDDDDDDDDDDDDDPDPPPPDPQPDQGDDDCLPVLQVVLVLLQDPPNRTDDDPQSPVLNVDDRPSSSRSNRPDDDQALLDQPDDDDDLVVLLVVCVVPVVSSLRVCLRSQCNNLRQAASLLSVVLSVLVSVLSVVLSPDPHNVVSNVVSCVVCVLSVLLSVVRSLLSLQCVVQPLQCQLVLQLLLCLFAQVQDDCVLRNVLSVLSSVLNSDRSSDPDNCSSVVSQLVSLVSCCVRCLVRDVQLVVLNPDPGSSSSSVSSSPGATDPQDDDDDDDAQAQVCCLDPCNSVRVSNRSSNVSNNQSQQAPLLVVVVVVLSVVQNVVQSPDPCSSVSSVVCVVVSVVVSVVSVVVSSVLLVLLVVDDLVVSLVVQLVVCCVVPVPDDPVVSNVSSVVSSVLNVQRSGRSRRNPVNVVVVCVLQVVQDDPDDRDSD